Protein AF-A0A814CVU2-F1 (afdb_monomer_lite)

InterPro domains:
  IPR055284 Galaxin-like [PTHR34490] (172-413)
  IPR056601 Galaxin-like repeats domain [PF24748] (24-138)
  IPR056601 Galaxin-like repeats domain [PF24748] (227-349)

Radius of gyration: 58.5 Å; chains: 1; bounding box: 111×72×146 Å

Foldseek 3Di:
DPPVVVVVVVVVVQVQLQCCVVPPADQVAWDAASSEIGPRHDAPDHQHRDGHHQCQWDHANNDIGGHHFDYLHRDTHHLCFWDAANSAIEGHHPFDHLHGYGHDLCFWDAANSAIDGDHPFDDLHGDGHDLCFWDRANSAIDGHHPFDHLHRDTHDLCFWDAANSAIEGHHPFDALHGYGDHLCFWDRANSAIDGDHPFDHLHRDTHDLCQWDAANSATEGDHPFDDLHGYGDHQQQWDRANSDTDGHGQWDALHRDTDHLCAWDHANSDDTDGDHPFDALHRDTHRLCFWDHAPSHAIGGDNQWDDLHRDTDRLCQWDAANSAIGGGHAPDALHRYGDHLQAWDRANSAIGGGHPFDHLHGYTDRQQQWDRAQSETGRHGHQWDYLHNDTDHQQAWDHDPSDIGGGGPDDHD

Secondary structure (DSSP, 8-state):
-HHHHHHHHHHHHHHHTTHHHHHS--TTT-EEETTEEETT---SEEETTEEE-TTTEEEETTEEEES--EEETTEEE-TTTEEEETTEEEESSSPEEETTEEE-TTTEEEETTEEEESSSPEEETTEEE-TTTEEEETTEEEESSSPEEETTEEE-TTTEEEETTEEEESSSPEEETTEEE-TTTEEEETTEEEESSSPEEETTEEE-TTTEEEETTEEEESTTPEEETTEEE-TTTEEEETTEEEE-TT-EEETTEEE-TTTEEEETTTEEEESSSPEEETTEEE-TTTEEEETTTEEEE-TT-EEETTEEE-TTTEEEETTEEEES--SEEETTEEE-TTTEEEETTEEEESSSPEEETTEEE-TTT-EEETTEEE---TTPEEETTEEE-TTTEEEETTEEEESTTPPP-

pLDDT: mean 87.68, std 11.2, range [42.62, 97.56]

Organism: NCBI:txid104777

Sequence (413 aa):
MNKLILTFLSLFAIYFNNIECVLFYNSTSETCCYGYVNYDMKYDSCCDSIGFNSKESTCCSGHLYSGIFECCGKKAYDPKNSTCCLGEITNGANLQCCGQVGYDPKNRTCCLDQLTDGANLQCCANDGYNPKNKTCCFGKLIDGANLQCCGTDGYDSKVKTCCLGQLTNGANLECCGSKGFNPNNETCCFGKLTEGTKLKCCGFKGYDPKIYTCCLGELTHGPNLLCCGSKGYNSSTGVCCLNTIYPGAGLKCCGILAYDPKKETCCLDSKKNSGANLSCCGFLAYDPNINTCCNNISLFEGARLSCCGFDVYDPLKQTCCNGVINKGVFKQCCGNYGFNPNMQTCCQGFINDGKKLLCCAKRAYDPLKNTCCNSNVLVAGGGVSCCNNLGYKKETSTCCDGVLKIGKNLSCC

Structure (mmCIF, N/CA/C/O backbone):
data_AF-A0A814CVU2-F1
#
_entry.id   AF-A0A814CVU2-F1
#
loop_
_atom_site.group_PDB
_atom_site.id
_atom_site.type_symbol
_atom_site.label_atom_id
_atom_site.label_alt_id
_atom_site.label_comp_id
_atom_site.label_asym_id
_atom_site.label_entity_id
_atom_site.label_seq_id
_atom_site.pdbx_PDB_ins_code
_atom_site.Cartn_x
_atom_site.Cartn_y
_atom_site.Cartn_z
_atom_site.occupancy
_atom_site.B_iso_or_equiv
_atom_site.auth_seq_id
_atom_site.auth_comp_id
_atom_site.auth_asym_id
_atom_site.auth_atom_id
_atom_site.pdbx_PDB_model_num
ATOM 1 N N . MET A 1 1 ? -47.923 -53.866 10.592 1.00 43.97 1 MET A N 1
ATOM 2 C CA . MET A 1 1 ? -48.919 -54.505 11.481 1.00 43.97 1 MET A CA 1
ATOM 3 C C . MET A 1 1 ? -48.868 -54.041 12.947 1.00 43.97 1 MET A C 1
ATOM 5 O O . MET A 1 1 ? -49.915 -54.067 13.566 1.00 43.97 1 MET A O 1
ATOM 9 N N . ASN A 1 2 ? -47.758 -53.513 13.495 1.00 48.00 2 ASN A N 1
ATOM 10 C CA . ASN A 1 2 ? -47.698 -53.125 14.926 1.00 48.00 2 ASN A CA 1
ATOM 11 C C . ASN A 1 2 ? -48.169 -51.705 15.306 1.00 48.00 2 ASN A C 1
ATOM 13 O O . ASN A 1 2 ? -48.485 -51.478 16.468 1.00 48.00 2 ASN A O 1
ATOM 17 N N . LYS A 1 3 ? -48.249 -50.739 14.379 1.00 42.62 3 LYS A N 1
ATOM 18 C CA . LYS A 1 3 ? -48.676 -49.365 14.727 1.00 42.62 3 LYS A CA 1
ATOM 19 C C . LYS A 1 3 ? -50.193 -49.174 14.829 1.00 42.62 3 LYS A C 1
ATOM 21 O O . LYS A 1 3 ? -50.609 -48.258 15.516 1.00 42.62 3 LYS A O 1
ATOM 26 N N . LEU A 1 4 ? -50.998 -50.032 14.193 1.00 45.75 4 LEU A N 1
ATOM 27 C CA . LEU A 1 4 ? -52.464 -49.940 14.253 1.00 45.75 4 LEU A CA 1
ATOM 28 C C . LEU A 1 4 ? -53.040 -50.566 15.536 1.00 45.75 4 LEU A C 1
ATOM 30 O O . LEU A 1 4 ? -54.072 -50.127 16.021 1.00 45.75 4 LEU A O 1
ATOM 34 N N . ILE A 1 5 ? -52.362 -51.574 16.100 1.00 51.53 5 ILE A N 1
ATOM 35 C CA . ILE A 1 5 ? -52.818 -52.288 17.304 1.00 51.53 5 ILE A CA 1
ATOM 36 C C . ILE A 1 5 ? -52.535 -51.466 18.569 1.00 51.53 5 ILE A C 1
ATOM 38 O O . ILE A 1 5 ? -53.379 -51.407 19.458 1.00 51.53 5 ILE A O 1
ATOM 42 N N . LEU A 1 6 ? -51.397 -50.760 18.636 1.00 47.66 6 LEU A N 1
ATOM 43 C CA . LEU A 1 6 ? -51.103 -49.881 19.774 1.00 47.66 6 LEU A CA 1
ATOM 44 C C . LEU A 1 6 ? -51.990 -48.630 19.812 1.00 47.66 6 LEU A C 1
ATOM 46 O O . LEU A 1 6 ? -52.392 -48.231 20.900 1.00 47.66 6 LEU A O 1
ATOM 50 N N . THR A 1 7 ? -52.347 -48.041 18.664 1.00 50.41 7 THR A N 1
ATOM 51 C CA . THR A 1 7 ? -53.298 -46.916 18.641 1.00 50.41 7 THR A CA 1
ATOM 52 C C . THR A 1 7 ? -54.721 -47.356 18.977 1.00 50.41 7 THR A C 1
ATOM 54 O O . THR A 1 7 ? -55.428 -46.618 19.659 1.00 50.41 7 THR A O 1
ATOM 57 N N . PHE A 1 8 ? -55.133 -48.569 18.587 1.00 46.38 8 PHE A N 1
ATOM 58 C CA . PHE A 1 8 ? -56.422 -49.128 19.007 1.00 46.38 8 PHE A CA 1
ATOM 59 C C . PHE A 1 8 ? -56.467 -49.445 20.508 1.00 46.38 8 PHE A C 1
ATOM 61 O O . PHE A 1 8 ? -57.473 -49.147 21.140 1.00 46.38 8 PHE A O 1
ATOM 68 N N . LEU A 1 9 ? -55.389 -49.966 21.105 1.00 48.16 9 LEU A N 1
ATOM 69 C CA . LEU A 1 9 ? -55.327 -50.232 22.550 1.00 48.16 9 LEU A CA 1
ATOM 70 C C . LEU A 1 9 ? -55.258 -48.949 23.393 1.00 48.16 9 LEU A C 1
ATOM 72 O O . LEU A 1 9 ? -55.870 -48.894 24.457 1.00 48.16 9 LEU A O 1
ATOM 76 N N . SER A 1 10 ? -54.592 -47.891 22.915 1.00 49.38 10 SER A N 1
ATOM 77 C CA . SER A 1 10 ? -54.609 -46.590 23.600 1.00 49.38 10 SER A CA 1
ATOM 78 C C . SER A 1 10 ? -55.969 -45.893 23.488 1.00 49.38 10 SER A C 1
ATOM 80 O O . SER A 1 10 ? -56.424 -45.291 24.456 1.00 49.38 10 SER A O 1
ATOM 82 N N . LEU A 1 11 ? -56.650 -46.009 22.339 1.00 45.00 11 LEU A N 1
ATOM 83 C CA . LEU A 1 11 ? -58.023 -45.515 22.175 1.00 45.00 11 LEU A CA 1
ATOM 84 C C . LEU A 1 11 ? -59.014 -46.313 23.037 1.00 45.00 11 LEU A C 1
ATOM 86 O O . LEU A 1 11 ? -59.900 -45.709 23.633 1.00 45.00 11 LEU A O 1
ATOM 90 N N . PHE A 1 12 ? -58.826 -47.631 23.179 1.00 47.81 12 PHE A N 1
ATOM 91 C CA . PHE A 1 12 ? -59.617 -48.477 24.081 1.00 47.81 12 PHE A CA 1
ATOM 92 C C . PHE A 1 12 ? -59.408 -48.117 25.560 1.00 47.81 12 PHE A C 1
ATOM 94 O O . PHE A 1 12 ? -60.383 -48.041 26.297 1.00 47.81 12 PHE A O 1
ATOM 101 N N . ALA A 1 13 ? -58.181 -47.826 26.005 1.00 45.78 13 ALA A N 1
ATOM 102 C CA . ALA A 1 13 ? -57.927 -47.430 27.396 1.00 45.78 13 ALA A CA 1
ATOM 103 C C . ALA A 1 13 ? -58.521 -46.050 27.749 1.00 45.78 13 ALA A C 1
ATOM 105 O O . ALA A 1 13 ? -59.031 -45.860 28.852 1.00 45.78 13 ALA A O 1
ATOM 106 N N . ILE A 1 14 ? -58.528 -45.102 26.802 1.00 48.59 14 ILE A N 1
ATOM 107 C CA . ILE A 1 14 ? -59.195 -43.799 26.978 1.00 48.59 14 ILE A CA 1
ATOM 108 C C . ILE A 1 14 ? -60.727 -43.961 26.981 1.00 48.59 14 ILE A C 1
ATOM 110 O O . ILE A 1 14 ? -61.417 -43.239 27.703 1.00 48.59 14 ILE A O 1
ATOM 114 N N . TYR A 1 15 ? -61.259 -44.926 26.220 1.00 45.47 15 TYR A N 1
ATOM 115 C CA . TYR A 1 15 ? -62.690 -45.243 26.224 1.00 45.47 15 TYR A CA 1
ATOM 116 C C . TYR A 1 15 ? -63.130 -45.903 27.537 1.00 45.47 15 TYR A C 1
ATOM 118 O O . TYR A 1 15 ? -64.157 -45.512 28.078 1.00 45.47 15 TYR A O 1
ATOM 126 N N . PHE A 1 16 ? -62.348 -46.843 28.085 1.00 48.34 16 PHE A N 1
ATOM 127 C CA . PHE A 1 16 ? -62.713 -47.584 29.302 1.00 48.34 16 PHE A CA 1
ATOM 128 C C . PHE A 1 16 ? -62.646 -46.758 30.589 1.00 48.34 16 PHE A C 1
ATOM 130 O O . PHE A 1 16 ? -63.507 -46.938 31.446 1.00 48.34 16 PHE A O 1
ATOM 137 N N . ASN A 1 17 ? -61.726 -45.795 30.698 1.00 47.81 17 ASN A N 1
ATOM 138 C CA . ASN A 1 17 ? -61.716 -44.880 31.844 1.00 47.81 17 ASN A CA 1
ATOM 139 C C . ASN A 1 17 ? -62.928 -43.926 31.872 1.00 47.81 17 ASN A C 1
ATOM 141 O O . ASN A 1 17 ? -63.093 -43.231 32.857 1.00 47.81 17 ASN A O 1
ATOM 145 N N . ASN A 1 18 ? -63.780 -43.872 30.838 1.00 51.28 18 ASN A N 1
ATOM 146 C CA . ASN A 1 18 ? -64.987 -43.027 30.808 1.00 51.28 18 ASN A CA 1
ATOM 147 C C . ASN A 1 18 ? -66.309 -43.809 30.926 1.00 51.28 18 ASN A C 1
ATOM 149 O O . ASN A 1 18 ? -67.376 -43.199 30.896 1.00 51.28 18 ASN A O 1
ATOM 153 N N . ILE A 1 19 ? -66.280 -45.143 31.028 1.00 57.56 19 ILE A N 1
ATOM 154 C CA . ILE A 1 19 ? -67.499 -45.958 30.894 1.00 57.56 19 ILE A CA 1
ATOM 155 C C . ILE A 1 19 ? -68.472 -45.774 32.064 1.00 57.56 19 ILE A C 1
ATOM 157 O O . ILE A 1 19 ? -69.677 -45.723 31.818 1.00 57.56 19 ILE A O 1
ATOM 161 N N . GLU A 1 20 ? -67.996 -45.628 33.305 1.00 60.91 20 GLU A N 1
ATOM 162 C CA . GLU A 1 20 ? -68.895 -45.466 34.463 1.00 60.91 20 GLU A CA 1
ATOM 163 C C . GLU A 1 20 ? -69.766 -44.213 34.326 1.00 60.91 20 GLU A C 1
ATOM 165 O O . GLU A 1 20 ? -70.984 -44.271 34.486 1.00 60.91 20 GLU A O 1
ATOM 170 N N . CYS A 1 21 ? -69.168 -43.105 33.892 1.00 63.53 21 CYS A N 1
ATOM 171 C CA . CYS A 1 21 ? -69.881 -41.853 33.675 1.00 63.53 21 CYS A CA 1
ATOM 172 C C . CYS A 1 21 ? -70.818 -41.839 32.460 1.00 63.53 21 CYS A C 1
ATOM 174 O O . CYS A 1 21 ? -71.712 -40.997 32.390 1.00 63.53 21 CYS A O 1
ATOM 176 N N . VAL A 1 22 ? -70.596 -42.721 31.481 1.00 63.41 22 VAL A N 1
ATOM 177 C CA . VAL A 1 22 ? -71.389 -42.786 30.241 1.00 63.41 22 VAL A CA 1
ATOM 178 C C . VAL A 1 22 ? -72.543 -43.784 30.359 1.00 63.41 22 VAL A C 1
ATOM 180 O O . VAL A 1 22 ? -73.573 -43.586 29.715 1.00 63.41 22 VAL A O 1
ATOM 183 N N . LEU A 1 23 ? -72.402 -44.843 31.165 1.00 61.47 23 LEU A N 1
ATOM 184 C CA . LEU A 1 23 ? -73.393 -45.922 31.241 1.00 61.47 23 LEU A CA 1
ATOM 185 C C . LEU A 1 23 ? -74.267 -45.908 32.506 1.00 61.47 23 LEU A C 1
ATOM 187 O O . LEU A 1 23 ? -75.389 -46.406 32.433 1.00 61.47 23 LEU A O 1
ATOM 191 N N . PHE A 1 24 ? -73.810 -45.351 33.635 1.00 64.88 24 PHE A N 1
ATOM 192 C CA . PHE A 1 24 ? -74.499 -45.497 34.930 1.00 64.88 24 PHE A CA 1
ATOM 193 C C . PHE A 1 24 ? -74.381 -44.250 35.817 1.00 64.88 24 PHE A C 1
ATOM 195 O O . PHE A 1 24 ? -73.900 -44.323 36.942 1.00 64.88 24 PHE A O 1
ATOM 202 N N . TYR A 1 25 ? -74.814 -43.096 35.311 1.00 66.31 25 TYR A N 1
ATOM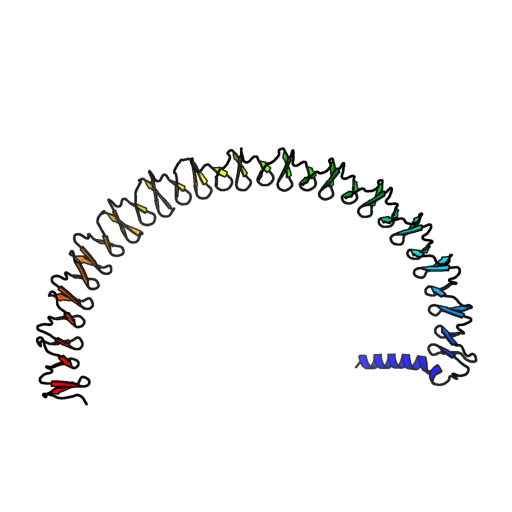 203 C CA . TYR A 1 25 ? -74.699 -41.834 36.037 1.00 66.31 25 TYR A CA 1
ATOM 204 C C . TYR A 1 25 ? -75.924 -40.939 35.832 1.00 66.31 25 TYR A C 1
ATOM 206 O O . TYR A 1 25 ? -76.345 -40.677 34.699 1.00 66.31 25 TYR A O 1
ATOM 214 N N . ASN A 1 26 ? -76.494 -40.440 36.927 1.00 73.00 26 ASN A N 1
ATOM 215 C CA . ASN A 1 26 ? -77.612 -39.509 36.902 1.00 73.00 26 ASN A CA 1
ATOM 216 C C . ASN A 1 26 ? -77.120 -38.056 36.994 1.00 73.00 26 ASN A C 1
ATOM 218 O O . ASN A 1 26 ? -76.908 -37.507 38.075 1.00 73.00 26 ASN A O 1
ATOM 222 N N . SER A 1 27 ? -77.053 -37.377 35.846 1.00 71.44 27 SER A N 1
ATOM 223 C CA . SER A 1 27 ? -76.599 -35.980 35.736 1.00 71.44 27 SER A CA 1
ATOM 224 C C . SER A 1 27 ? -77.440 -34.949 36.498 1.00 71.44 27 SER A C 1
ATOM 226 O O . SER A 1 27 ? -77.037 -33.787 36.645 1.00 71.44 27 SER A O 1
ATOM 228 N N . THR A 1 28 ? -78.620 -35.340 36.986 1.00 74.56 28 THR A N 1
ATOM 229 C CA . THR A 1 28 ? -79.460 -34.466 37.806 1.00 74.56 28 THR A CA 1
ATOM 230 C C . THR A 1 28 ? -79.086 -34.481 39.285 1.00 74.56 28 THR A C 1
ATOM 232 O O . THR A 1 28 ? -79.320 -33.456 39.923 1.00 74.56 28 THR A O 1
ATOM 235 N N . SER A 1 29 ? -78.455 -35.545 39.797 1.00 76.19 29 SER A N 1
ATOM 236 C CA . SER A 1 29 ? -78.193 -35.751 41.234 1.00 76.19 29 SER A CA 1
ATOM 237 C C . SER A 1 29 ? -76.746 -36.099 41.600 1.00 76.19 29 SER A C 1
ATOM 239 O O . SER A 1 29 ? -76.387 -35.977 42.765 1.00 76.19 29 SER A O 1
ATOM 241 N N . GLU A 1 30 ? -75.919 -36.505 40.643 1.00 83.81 30 GLU A N 1
ATOM 242 C CA . GLU A 1 30 ? -74.541 -36.964 40.870 1.00 83.81 30 GLU A CA 1
ATOM 243 C C . GLU A 1 30 ? -73.546 -36.035 40.143 1.00 83.81 30 GLU A C 1
ATOM 245 O O . GLU A 1 30 ? -73.953 -35.128 39.409 1.00 83.81 30 GLU A O 1
ATOM 250 N N . THR A 1 31 ? -72.228 -36.239 40.294 1.00 85.38 31 THR A N 1
ATOM 251 C CA . THR A 1 31 ? -71.212 -35.610 39.408 1.00 85.38 31 THR A CA 1
ATOM 252 C C . THR A 1 31 ? -70.158 -36.589 38.889 1.00 85.38 31 THR A C 1
ATOM 254 O O . THR A 1 31 ? -69.568 -37.334 39.662 1.00 85.38 31 THR A O 1
ATOM 257 N N . CYS A 1 32 ? -69.890 -36.583 37.580 1.00 85.62 32 CYS A N 1
ATOM 258 C CA . CYS A 1 32 ? -68.794 -37.354 36.988 1.00 85.62 32 CYS A CA 1
ATOM 259 C C . CYS A 1 32 ? -67.517 -36.514 36.882 1.00 85.62 32 CYS A C 1
ATOM 261 O O . CYS A 1 32 ? -67.524 -35.465 36.234 1.00 85.62 32 CYS A O 1
ATOM 263 N N . CYS A 1 33 ? -66.410 -37.027 37.420 1.00 85.81 33 CYS A N 1
ATOM 264 C CA . CYS A 1 33 ? -65.108 -36.375 37.381 1.00 85.81 33 CYS A CA 1
ATOM 265 C C . CYS A 1 33 ? -64.029 -37.342 36.879 1.00 85.81 33 CYS A C 1
ATOM 267 O O . CYS A 1 33 ? -63.759 -38.361 37.509 1.00 85.81 33 CYS A O 1
ATOM 269 N N . TYR A 1 34 ? -63.426 -37.039 35.722 1.00 83.06 34 TYR A N 1
ATOM 270 C CA . TYR A 1 34 ? -62.336 -37.822 35.111 1.00 83.06 34 TYR A CA 1
ATOM 271 C C . TYR A 1 34 ? -62.579 -39.345 35.077 1.00 83.06 34 TYR A C 1
ATOM 273 O O . TYR A 1 34 ? -61.654 -40.130 35.279 1.00 83.06 34 TYR A O 1
ATOM 281 N N . GLY A 1 35 ? -63.823 -39.761 34.816 1.00 81.00 35 GLY A N 1
ATOM 282 C CA . GLY A 1 35 ? -64.185 -41.175 34.717 1.00 81.00 35 GLY A CA 1
ATOM 283 C C . GLY A 1 35 ? -64.782 -41.809 35.967 1.00 81.00 35 GLY A C 1
ATOM 284 O O . GLY A 1 35 ? -65.266 -42.932 35.881 1.00 81.00 35 GLY A O 1
ATOM 285 N N . TYR A 1 36 ? -64.789 -41.091 37.092 1.00 81.62 36 TYR A N 1
ATOM 286 C CA . TYR A 1 36 ? -65.308 -41.565 38.373 1.00 81.62 36 TYR A CA 1
ATOM 287 C C . TYR A 1 36 ? -66.637 -40.882 38.709 1.00 81.62 36 TYR A C 1
ATOM 289 O O . TYR A 1 36 ? -66.755 -39.652 38.647 1.00 81.62 36 TYR A O 1
ATOM 297 N N . VAL A 1 37 ? -67.640 -41.680 39.080 1.00 82.31 37 VAL A N 1
ATOM 298 C CA . VAL A 1 37 ? -68.956 -41.185 39.510 1.00 82.31 37 VAL A CA 1
ATOM 299 C C . VAL A 1 37 ? -68.921 -40.828 41.000 1.00 82.31 37 VAL A C 1
ATOM 301 O O . VAL A 1 37 ? -68.602 -41.664 41.842 1.00 82.31 37 VAL A O 1
ATOM 304 N N . ASN A 1 38 ? -69.258 -39.580 41.337 1.00 83.44 38 ASN A N 1
ATOM 305 C CA . ASN A 1 38 ? -69.465 -39.130 42.714 1.00 83.44 38 ASN A CA 1
ATOM 306 C C . ASN A 1 38 ? -70.948 -39.319 43.069 1.00 83.44 38 ASN A C 1
ATOM 308 O O . ASN A 1 38 ? -71.792 -38.506 42.680 1.00 83.44 38 ASN A O 1
ATOM 312 N N . TYR A 1 39 ? -71.245 -40.427 43.754 1.00 75.75 39 TYR A N 1
ATOM 313 C CA . TYR A 1 39 ? -72.597 -40.834 44.143 1.00 75.75 39 TYR A CA 1
ATOM 314 C C . TYR A 1 39 ? -73.186 -39.920 45.233 1.00 75.75 39 TYR A C 1
ATOM 316 O O . TYR A 1 39 ? -72.465 -39.416 46.094 1.00 75.75 39 TYR A O 1
ATOM 324 N N . ASP A 1 40 ? -74.505 -39.718 45.185 1.00 67.75 40 ASP A N 1
ATOM 325 C CA . ASP A 1 40 ? -75.336 -39.046 46.202 1.00 67.75 40 ASP A CA 1
ATOM 326 C C . ASP A 1 40 ? -75.091 -37.545 46.473 1.00 67.75 40 ASP A C 1
ATOM 328 O O . ASP A 1 40 ? -75.763 -36.963 47.328 1.00 67.75 40 ASP A O 1
ATOM 332 N N . MET A 1 41 ? -74.209 -36.870 45.725 1.00 72.06 41 MET A N 1
ATOM 333 C CA . MET A 1 41 ? -74.044 -35.409 45.773 1.00 72.06 41 MET A CA 1
ATOM 334 C C . MET A 1 41 ? -73.758 -34.817 44.386 1.00 72.06 41 MET A C 1
ATOM 336 O O . MET A 1 41 ? -72.870 -35.270 43.663 1.00 72.06 41 MET A O 1
ATOM 340 N N . LYS A 1 42 ? -74.490 -33.752 44.030 1.00 82.38 42 LYS A N 1
ATOM 341 C CA . LYS A 1 42 ? -74.244 -32.965 42.818 1.00 82.38 42 LYS A CA 1
ATOM 342 C C . LYS A 1 42 ? -73.305 -31.805 43.121 1.00 82.38 42 LYS A C 1
ATOM 344 O O . LYS A 1 42 ? -73.674 -30.845 43.796 1.00 82.38 42 LYS A O 1
ATOM 349 N N . TYR A 1 43 ? -72.118 -31.888 42.558 1.00 86.31 43 TYR A N 1
ATOM 350 C CA . TYR A 1 43 ? -71.076 -30.885 42.594 1.00 86.31 43 TYR A CA 1
ATOM 351 C C . TYR A 1 43 ? -71.064 -30.070 41.297 1.00 86.31 43 TYR A C 1
ATOM 353 O O . TYR A 1 43 ? -71.547 -30.512 40.255 1.00 86.31 43 TYR A O 1
ATOM 361 N N . ASP A 1 44 ? -70.542 -28.848 41.357 1.00 89.06 44 ASP A N 1
ATOM 362 C CA . ASP A 1 44 ? -70.460 -27.972 40.182 1.00 89.06 44 ASP A CA 1
ATOM 363 C C . ASP A 1 44 ? -69.100 -28.058 39.465 1.00 89.06 44 ASP A C 1
ATOM 365 O O . ASP A 1 44 ? -68.983 -27.592 38.332 1.00 89.06 44 ASP A O 1
ATOM 369 N N . SER A 1 45 ? -68.092 -28.663 40.107 1.00 90.00 45 SER A N 1
ATOM 370 C CA . SER A 1 45 ? -66.700 -28.705 39.654 1.00 90.00 45 SER A CA 1
ATOM 371 C C . SER A 1 45 ? -66.011 -30.024 40.022 1.00 90.00 45 SER A C 1
ATOM 373 O O . SER A 1 45 ? -66.455 -30.758 40.904 1.00 90.00 45 SER A O 1
ATOM 375 N N . CYS A 1 46 ? -64.892 -30.314 39.352 1.00 89.56 46 CYS A N 1
ATOM 376 C CA . CYS A 1 46 ? -64.108 -31.538 39.533 1.00 89.56 46 CYS A CA 1
ATOM 377 C C . CYS A 1 46 ? -62.640 -31.237 39.842 1.00 89.56 46 CYS A C 1
ATOM 379 O O . CYS A 1 46 ? -62.023 -30.390 39.192 1.00 89.56 46 CYS A O 1
ATOM 381 N N . CYS A 1 47 ? -62.080 -31.958 40.811 1.00 90.75 47 CYS A N 1
ATOM 382 C CA . CYS A 1 47 ? -60.667 -31.974 41.159 1.00 90.75 47 CYS A CA 1
ATOM 383 C C . CYS A 1 47 ? -60.121 -33.382 40.936 1.00 90.75 47 CYS A C 1
ATOM 385 O O . CYS A 1 47 ? -60.304 -34.260 41.779 1.00 90.75 47 CYS A O 1
ATOM 387 N N . ASP A 1 48 ? -59.516 -33.615 39.771 1.00 90.19 48 ASP A N 1
ATOM 388 C CA . ASP A 1 48 ? -59.244 -34.964 39.264 1.00 90.19 48 ASP A CA 1
ATOM 389 C C . ASP A 1 48 ? -60.493 -35.855 39.411 1.00 90.19 48 ASP A C 1
ATOM 391 O O . ASP A 1 48 ? -61.546 -35.503 38.892 1.00 90.19 48 ASP A O 1
ATOM 395 N N . SER A 1 49 ? -60.436 -36.975 40.132 1.00 87.94 49 SER A N 1
ATOM 396 C CA . SER A 1 49 ? -61.574 -37.892 40.295 1.00 87.94 49 SER A CA 1
ATOM 397 C C . SER A 1 49 ? -62.641 -37.437 41.306 1.00 87.94 49 SER A C 1
ATOM 399 O O . SER A 1 49 ? -63.659 -38.112 41.459 1.00 87.94 49 SER A O 1
ATOM 401 N N . ILE A 1 50 ? -62.433 -36.325 42.019 1.00 87.75 50 ILE A N 1
ATOM 402 C CA . ILE A 1 50 ? -63.274 -35.899 43.150 1.00 87.75 50 ILE A CA 1
ATOM 403 C C . ILE A 1 50 ? -64.168 -34.723 42.739 1.00 87.75 50 ILE A C 1
ATOM 405 O O . ILE A 1 50 ? -63.670 -33.686 42.298 1.00 87.75 50 ILE A O 1
ATOM 409 N N . GLY A 1 51 ? -65.484 -34.854 42.914 1.00 87.62 51 GLY A N 1
ATOM 410 C CA . GLY A 1 51 ? -66.430 -33.749 42.737 1.00 87.62 51 GLY A CA 1
ATOM 411 C C . GLY A 1 51 ? -66.419 -32.795 43.935 1.00 87.62 51 GLY A C 1
ATOM 412 O O . GLY A 1 51 ? -66.312 -33.234 45.078 1.00 87.62 51 GLY A O 1
ATOM 413 N N . PHE A 1 52 ? -66.513 -31.486 43.690 1.00 90.00 52 PHE A N 1
ATOM 414 C CA . PHE A 1 52 ? -66.588 -30.472 44.747 1.00 90.00 52 PHE A CA 1
ATOM 415 C C . PHE A 1 52 ? -67.422 -29.242 44.346 1.00 90.00 52 PHE A C 1
ATOM 417 O O . PHE A 1 52 ? -67.650 -28.972 43.168 1.00 90.00 52 PHE A O 1
ATOM 424 N N . ASN A 1 53 ? -67.876 -28.475 45.340 1.00 88.50 53 ASN A N 1
ATOM 425 C CA . ASN A 1 53 ? -68.583 -27.209 45.137 1.00 88.50 53 ASN A CA 1
ATOM 426 C C . ASN A 1 53 ? -67.588 -26.035 45.088 1.00 88.50 53 ASN A C 1
ATOM 428 O O . ASN A 1 53 ? -66.924 -25.731 46.083 1.00 88.50 53 ASN A O 1
ATOM 432 N N . SER A 1 54 ? -67.513 -25.351 43.948 1.00 88.44 54 SER A N 1
ATOM 433 C CA . SER A 1 54 ? -66.606 -24.228 43.669 1.00 88.44 54 SER A CA 1
ATOM 434 C C . SER A 1 54 ? -66.788 -23.022 44.587 1.00 88.44 54 SER A C 1
ATOM 436 O O . SER A 1 54 ? -65.880 -22.203 44.725 1.00 88.44 54 SER A O 1
ATOM 438 N N . LYS A 1 55 ? -67.948 -22.906 45.244 1.00 89.81 55 LYS A N 1
ATOM 439 C CA . LYS A 1 55 ? -68.218 -21.845 46.225 1.00 89.81 55 LYS A CA 1
ATOM 440 C C . LYS A 1 55 ? -67.678 -22.159 47.617 1.00 89.81 55 LYS A C 1
ATOM 442 O O . LYS A 1 55 ? -67.696 -21.287 48.480 1.00 89.81 55 LYS A O 1
ATOM 447 N N . GLU A 1 56 ? -67.234 -23.386 47.857 1.00 89.19 56 GLU A N 1
ATOM 448 C CA . GLU A 1 56 ? -66.831 -23.854 49.186 1.00 89.19 56 GLU A CA 1
ATOM 449 C C . GLU A 1 56 ? -65.421 -24.435 49.204 1.00 89.19 56 GLU A C 1
ATOM 451 O O . GLU A 1 56 ? -64.828 -24.558 50.271 1.00 89.19 56 GLU A O 1
ATOM 456 N N . SER A 1 57 ? -64.873 -24.827 48.056 1.00 92.44 57 SER A N 1
ATOM 457 C CA . SER A 1 57 ? -63.572 -25.489 47.954 1.00 92.44 57 SER A CA 1
ATOM 458 C C . SER A 1 57 ? -62.831 -25.083 46.683 1.00 92.44 57 SER A C 1
ATOM 460 O O . SER A 1 57 ? -63.430 -24.606 45.723 1.00 92.44 57 SER A O 1
ATOM 462 N N . THR A 1 58 ? -61.516 -25.289 46.680 1.00 94.75 58 THR A N 1
ATOM 463 C CA . THR A 1 58 ? -60.615 -24.952 45.571 1.00 94.75 58 THR A CA 1
ATOM 464 C C . THR A 1 58 ? -59.769 -26.165 45.207 1.00 94.75 58 THR A C 1
ATOM 466 O O . THR A 1 58 ? -59.228 -26.829 46.088 1.00 94.75 58 THR A O 1
ATOM 469 N N . CYS A 1 59 ? -59.612 -26.439 43.912 1.00 92.88 59 CYS A N 1
ATOM 470 C CA . CYS A 1 59 ? -58.720 -27.483 43.416 1.00 92.88 59 CYS A CA 1
ATOM 471 C C . CYS A 1 59 ? -57.442 -26.891 42.817 1.00 92.88 59 CYS A C 1
ATOM 473 O O . CYS A 1 59 ? -57.515 -26.135 41.848 1.00 92.88 59 CYS A O 1
ATOM 475 N N . CYS A 1 60 ? -56.276 -27.293 43.326 1.00 94.00 60 CYS A N 1
ATOM 476 C CA . CYS A 1 60 ? -54.977 -26.874 42.801 1.00 94.00 60 CYS A CA 1
ATOM 477 C C . CYS A 1 60 ? -54.173 -28.080 42.321 1.00 94.00 60 CYS A C 1
ATOM 479 O O . CYS A 1 60 ? -53.641 -28.843 43.125 1.00 94.00 60 CYS A O 1
ATOM 481 N N . SER A 1 61 ? -54.065 -28.251 40.999 1.00 90.94 61 SER A N 1
ATOM 482 C CA . SER A 1 61 ? -53.297 -29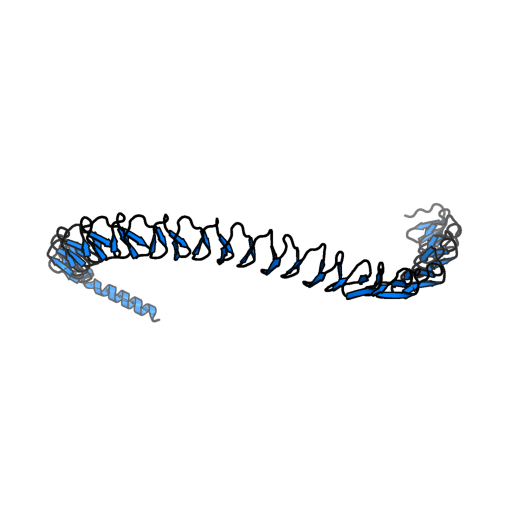.341 40.372 1.00 90.94 61 SER A CA 1
ATOM 483 C C . SER A 1 61 ? -53.580 -30.717 41.011 1.00 90.94 61 SER A C 1
ATOM 485 O O . SER A 1 61 ? -52.659 -31.406 41.467 1.00 90.94 61 SER A O 1
ATOM 487 N N . GLY A 1 62 ? -54.868 -31.064 41.120 1.00 89.12 62 GLY A N 1
ATOM 488 C CA . GLY A 1 62 ? -55.347 -32.344 41.656 1.00 89.12 62 GLY A CA 1
ATOM 489 C C . GLY A 1 62 ? -55.493 -32.427 43.179 1.00 89.12 62 GLY A C 1
ATOM 490 O O . GLY A 1 62 ? -55.891 -33.463 43.700 1.00 89.12 62 GLY A O 1
ATOM 491 N N . HIS A 1 63 ? -55.171 -31.359 43.918 1.00 91.19 63 HIS A N 1
ATOM 492 C CA . HIS A 1 63 ? -55.316 -31.319 45.377 1.00 91.19 63 HIS A CA 1
ATOM 493 C C . HIS A 1 63 ? -56.505 -30.441 45.767 1.00 91.19 63 HIS A C 1
ATOM 495 O O . HIS A 1 63 ? -56.547 -29.259 45.418 1.00 91.19 63 HIS A O 1
ATOM 501 N N . LEU A 1 64 ? -57.466 -31.025 46.486 1.00 92.12 64 LEU A N 1
ATOM 502 C CA . LEU A 1 64 ? -58.675 -30.345 46.944 1.00 92.12 64 LEU A CA 1
ATOM 503 C C . LEU A 1 64 ? -58.446 -29.675 48.308 1.00 92.12 64 LEU A C 1
ATOM 505 O O . LEU A 1 64 ? -57.982 -30.316 49.252 1.00 92.12 64 LEU A O 1
ATOM 509 N N . TYR A 1 65 ? -58.815 -28.401 48.417 1.00 93.69 65 TYR A N 1
ATOM 510 C CA . TYR A 1 65 ? -58.712 -27.591 49.631 1.00 93.69 65 TYR A CA 1
ATOM 511 C C . TYR A 1 65 ? -60.085 -27.052 50.039 1.00 93.69 65 TYR A C 1
ATOM 513 O O . TYR A 1 65 ? -60.814 -26.521 49.204 1.00 93.69 65 TYR A O 1
ATOM 521 N N . SER A 1 66 ? -60.414 -27.142 51.331 1.00 90.94 66 SER A N 1
ATOM 522 C CA . SER A 1 66 ? -61.646 -26.582 51.901 1.00 90.94 66 SER A CA 1
ATOM 523 C C . SER A 1 66 ? -61.513 -25.064 52.069 1.00 90.94 66 SER A C 1
ATOM 525 O O . SER A 1 66 ? -60.738 -24.611 52.910 1.00 90.94 66 SER A O 1
ATOM 527 N N . GLY A 1 67 ? -62.277 -24.290 51.299 1.00 90.75 67 GLY A N 1
ATOM 528 C CA . GLY A 1 67 ? -62.245 -22.824 51.220 1.00 90.75 67 GLY A CA 1
ATOM 529 C C . GLY A 1 67 ? -62.037 -22.293 49.792 1.00 90.75 67 GLY A C 1
ATOM 530 O O . GLY A 1 67 ? -61.616 -23.024 48.893 1.00 90.75 67 GLY A O 1
ATOM 531 N N . ILE A 1 68 ? -62.321 -21.001 49.581 1.00 90.38 68 ILE A N 1
ATOM 532 C CA . ILE A 1 68 ? -62.055 -20.303 48.310 1.00 90.38 68 ILE A CA 1
ATOM 533 C C . ILE A 1 68 ? -60.664 -19.663 48.372 1.00 90.38 68 ILE A C 1
ATOM 535 O O . ILE A 1 68 ? -60.445 -18.720 49.133 1.00 90.38 68 ILE A O 1
ATOM 539 N N . PHE A 1 69 ? -59.747 -20.165 47.552 1.00 94.06 69 PHE A N 1
ATOM 540 C CA . PHE A 1 69 ? -58.342 -19.771 47.498 1.00 94.06 69 PHE A CA 1
ATOM 541 C C . PHE A 1 69 ? -57.876 -19.614 46.044 1.00 94.06 69 PHE A C 1
ATOM 543 O O . PHE A 1 69 ? -58.560 -20.021 45.107 1.00 94.06 69 PHE A O 1
ATOM 550 N N . GLU A 1 70 ? -56.685 -19.056 45.851 1.00 94.06 70 GLU A N 1
ATOM 551 C CA . GLU A 1 70 ? -55.958 -19.113 44.582 1.00 94.06 70 GLU A CA 1
ATOM 552 C C . GLU A 1 70 ? -54.908 -20.230 44.601 1.00 94.06 70 GLU A C 1
ATOM 554 O O . GLU A 1 70 ? -54.476 -20.688 45.661 1.00 94.06 70 GLU A O 1
ATOM 559 N N . CYS A 1 71 ? -54.473 -20.676 43.422 1.00 94.06 71 CYS A N 1
ATOM 560 C CA . CYS A 1 71 ? -53.520 -21.775 43.294 1.00 94.06 71 CYS A CA 1
ATOM 561 C C . CYS A 1 71 ? -52.104 -21.296 42.974 1.00 94.06 71 CYS A C 1
ATOM 563 O O . CYS A 1 71 ? -51.876 -20.564 42.014 1.00 94.06 71 CYS A O 1
ATOM 565 N N . CYS A 1 72 ? -51.139 -21.809 43.735 1.00 94.50 72 CYS A N 1
ATOM 566 C CA . CYS A 1 72 ? -49.708 -21.680 43.498 1.00 94.50 72 CYS A CA 1
ATOM 567 C C . CYS A 1 72 ? -49.119 -23.073 43.237 1.00 94.50 72 CYS A C 1
ATOM 569 O O . CYS A 1 72 ? -48.720 -23.799 44.153 1.00 94.50 72 CYS A O 1
ATOM 571 N N . GLY A 1 73 ? -49.155 -23.509 41.976 1.00 90.94 73 GLY A N 1
ATOM 572 C CA . GLY A 1 73 ? -48.844 -24.894 41.615 1.00 90.94 73 GLY A CA 1
ATOM 573 C C . GLY A 1 73 ? -49.850 -25.878 42.229 1.00 90.94 73 GLY A C 1
ATOM 574 O O . GLY A 1 73 ? -51.026 -25.875 41.866 1.00 90.94 73 GLY A O 1
ATOM 575 N N . LYS A 1 74 ? -49.386 -26.737 43.147 1.00 91.81 74 LYS A N 1
ATOM 576 C CA . LYS A 1 74 ? -50.235 -27.699 43.881 1.00 91.81 74 LYS A CA 1
ATOM 577 C C . LYS A 1 74 ? -50.818 -27.141 45.182 1.00 91.81 74 LYS A C 1
ATOM 579 O O . LYS A 1 74 ? -51.690 -27.774 45.756 1.00 91.81 74 LYS A O 1
ATOM 584 N N . LYS A 1 75 ? -50.319 -26.001 45.668 1.00 93.56 75 LYS A N 1
ATOM 585 C CA . LYS A 1 75 ? -50.710 -25.413 46.958 1.00 93.56 75 LYS A CA 1
ATOM 586 C C . LYS A 1 75 ? -51.829 -24.385 46.746 1.00 93.56 75 LYS A C 1
ATOM 588 O O . LYS A 1 75 ? -51.775 -23.632 45.776 1.00 93.56 75 LYS A O 1
ATOM 593 N N . ALA A 1 76 ? -52.790 -24.316 47.662 1.00 94.00 76 ALA A N 1
ATOM 594 C CA . ALA A 1 76 ? -53.773 -23.231 47.730 1.00 94.00 76 ALA A CA 1
ATOM 595 C C . ALA A 1 76 ? -53.291 -22.103 48.663 1.00 94.00 76 ALA A C 1
ATOM 597 O O . ALA A 1 76 ? -52.637 -22.383 49.671 1.00 94.00 76 ALA A O 1
ATOM 598 N N . TYR A 1 77 ? -53.604 -20.843 48.345 1.00 93.69 77 TYR A N 1
ATOM 599 C CA . TYR A 1 77 ? -53.273 -19.670 49.167 1.00 93.69 77 TYR A CA 1
ATOM 600 C C . TYR A 1 77 ? -54.360 -18.586 49.122 1.00 93.69 77 TYR A C 1
ATOM 602 O O . TYR A 1 77 ? -55.113 -18.484 48.158 1.00 93.69 77 TYR A O 1
ATOM 610 N N . ASP A 1 78 ? -54.435 -17.753 50.164 1.00 93.31 78 ASP A N 1
ATOM 611 C CA . ASP A 1 78 ? -55.317 -16.580 50.192 1.00 93.31 78 ASP A CA 1
ATOM 612 C C . ASP A 1 78 ? -54.588 -15.349 49.611 1.00 93.31 78 ASP A C 1
ATOM 614 O O . ASP A 1 78 ? -53.645 -14.852 50.244 1.00 93.31 78 ASP A O 1
ATOM 618 N N . PRO A 1 79 ? -55.014 -14.812 48.451 1.00 91.00 79 PRO A N 1
ATOM 619 C CA . PRO A 1 79 ? -54.373 -13.656 47.821 1.00 91.00 79 PRO A CA 1
ATOM 620 C C . PRO A 1 79 ? -54.473 -12.369 48.651 1.00 91.00 79 PRO A C 1
ATOM 622 O O . PRO A 1 79 ? -53.722 -11.423 48.414 1.00 91.00 79 PRO A O 1
ATOM 625 N N . LYS A 1 80 ? -55.366 -12.308 49.653 1.00 91.81 80 LYS A N 1
ATOM 626 C CA . LYS A 1 80 ? -55.456 -11.160 50.572 1.00 91.81 80 LYS A CA 1
ATOM 627 C C . LYS A 1 80 ? -54.296 -11.086 51.554 1.00 91.81 80 LYS A C 1
ATOM 629 O O . LYS A 1 80 ? -54.039 -10.010 52.089 1.00 91.81 80 LYS A O 1
ATOM 634 N N . ASN A 1 81 ? -53.612 -12.205 51.787 1.00 93.06 81 ASN A N 1
ATOM 635 C CA . ASN A 1 81 ? -52.565 -12.315 52.800 1.00 93.06 81 ASN A CA 1
ATOM 636 C C . ASN A 1 81 ? -51.228 -12.807 52.240 1.00 93.06 81 ASN A C 1
ATOM 638 O O . ASN A 1 81 ? -50.207 -12.638 52.904 1.00 93.06 81 ASN A O 1
ATOM 642 N N . SER A 1 82 ? -51.210 -13.393 51.045 1.00 94.81 82 SER A N 1
ATOM 643 C CA . SER A 1 82 ? -50.027 -14.028 50.468 1.00 94.81 82 SER A CA 1
ATOM 644 C C . SER A 1 82 ? -49.938 -13.791 48.961 1.00 94.81 82 SER A C 1
ATOM 646 O O . SER A 1 82 ? -50.926 -13.464 48.311 1.00 94.81 82 SER A O 1
ATOM 648 N N . THR A 1 83 ? -48.746 -13.976 48.399 1.00 95.75 83 THR A N 1
ATOM 649 C CA . THR A 1 83 ? -48.463 -13.842 46.962 1.00 95.75 83 THR A CA 1
ATOM 650 C C . THR A 1 83 ? -47.741 -15.096 46.468 1.00 95.75 83 THR A C 1
ATOM 652 O O . THR A 1 83 ? -46.831 -15.583 47.140 1.00 95.75 83 THR A O 1
ATOM 655 N N . CYS A 1 84 ? -48.118 -15.619 45.298 1.00 95.19 84 CYS A N 1
ATOM 656 C CA . CYS A 1 84 ? -47.437 -16.747 44.657 1.00 95.19 84 CYS A CA 1
ATOM 657 C C . CYS A 1 84 ? -46.332 -16.281 43.693 1.00 95.19 84 CYS A C 1
ATOM 659 O O . CYS A 1 84 ? -46.606 -15.528 42.761 1.00 95.19 84 CYS A O 1
ATOM 661 N N . CYS A 1 85 ? -45.109 -16.791 43.861 1.00 94.94 85 CYS A N 1
ATOM 662 C CA . CYS A 1 85 ? -43.951 -16.511 43.012 1.00 94.94 85 CYS A CA 1
ATOM 663 C C . CYS A 1 85 ? -43.281 -17.814 42.563 1.00 94.94 85 CYS A C 1
ATOM 665 O O . CYS A 1 85 ? -42.749 -18.558 43.381 1.00 94.94 85 CYS A O 1
ATOM 667 N N . LEU A 1 86 ? -43.323 -18.112 41.259 1.00 92.38 86 LEU A N 1
ATOM 668 C CA . LEU A 1 86 ? -42.735 -19.322 40.653 1.00 92.38 86 LEU A CA 1
ATOM 669 C C . LEU A 1 86 ? -43.011 -20.628 41.437 1.00 92.38 86 LEU A C 1
ATOM 671 O O . LEU A 1 86 ? -42.135 -21.480 41.582 1.00 92.38 86 LEU A O 1
ATOM 675 N N . GLY A 1 87 ? -44.244 -20.789 41.932 1.00 91.62 87 GLY A N 1
ATOM 676 C CA . GLY A 1 87 ? -44.691 -21.984 42.659 1.00 91.62 87 GLY A CA 1
ATOM 677 C C . GLY A 1 87 ? -44.465 -21.959 44.175 1.00 91.62 87 GLY A C 1
ATOM 678 O O . GLY A 1 87 ? -44.919 -22.879 44.857 1.00 91.62 87 GLY A O 1
ATOM 679 N N . GLU A 1 88 ? -43.840 -20.910 44.712 1.00 94.69 88 GLU A N 1
ATOM 680 C CA . GLU A 1 88 ? -43.689 -20.699 46.152 1.00 94.69 88 GLU A CA 1
ATOM 681 C C . GLU A 1 88 ? -44.587 -19.572 46.669 1.00 94.69 88 GLU A C 1
ATOM 683 O O . GLU A 1 88 ? -44.771 -18.539 46.027 1.00 94.69 88 GLU A O 1
ATOM 688 N N . ILE A 1 89 ? -45.175 -19.784 47.847 1.00 94.50 89 ILE A N 1
ATOM 689 C CA . ILE A 1 89 ? -46.103 -18.838 48.476 1.00 94.50 89 ILE A CA 1
ATOM 690 C C . ILE A 1 89 ? -45.321 -17.992 49.482 1.00 94.50 89 ILE A C 1
ATOM 692 O O . ILE A 1 89 ? -44.730 -18.524 50.420 1.00 94.50 89 ILE A O 1
ATOM 696 N N . THR A 1 90 ? -45.348 -16.673 49.306 1.00 94.75 90 THR A N 1
ATOM 697 C CA . THR A 1 90 ? -44.742 -15.698 50.223 1.00 94.75 90 THR A CA 1
ATOM 698 C C . THR A 1 90 ? -45.821 -14.981 51.037 1.00 94.75 90 THR A C 1
ATOM 700 O O . THR A 1 90 ? -46.893 -14.673 50.520 1.00 94.75 90 THR A O 1
ATOM 703 N N . ASN A 1 91 ? -45.537 -14.686 52.308 1.00 92.38 91 ASN A N 1
ATOM 704 C CA . ASN A 1 91 ? -46.428 -13.906 53.171 1.00 92.38 91 ASN A CA 1
ATOM 705 C C . ASN A 1 91 ? -46.408 -12.418 52.792 1.00 92.38 91 ASN A C 1
ATOM 707 O O . ASN A 1 91 ? -45.342 -11.816 52.688 1.00 92.38 91 ASN A O 1
ATOM 711 N N . GLY A 1 92 ? -47.592 -11.830 52.649 1.00 90.44 92 GLY A N 1
ATOM 712 C CA . GLY A 1 92 ? -47.832 -10.476 52.158 1.00 90.44 92 GLY A CA 1
ATOM 713 C C . GLY A 1 92 ? -48.601 -10.493 50.835 1.00 90.44 92 GLY A C 1
ATOM 714 O O . GLY A 1 92 ? -48.244 -11.213 49.902 1.00 90.44 92 GLY A O 1
ATOM 715 N N . ALA A 1 93 ? -49.664 -9.696 50.754 1.00 90.69 93 ALA A N 1
ATOM 716 C CA . ALA A 1 93 ? -50.448 -9.520 49.535 1.00 90.69 93 ALA A CA 1
ATOM 717 C C . ALA A 1 93 ? -49.876 -8.426 48.634 1.00 90.69 93 ALA A C 1
ATOM 719 O O . ALA A 1 93 ? -49.279 -7.463 49.117 1.00 90.69 93 ALA A O 1
ATOM 720 N N . ASN A 1 94 ? -50.130 -8.546 47.328 1.00 88.69 94 ASN A N 1
ATOM 721 C CA . ASN A 1 94 ? -49.708 -7.589 46.299 1.00 88.69 94 ASN A CA 1
ATOM 722 C C . ASN A 1 94 ? -48.186 -7.359 46.246 1.00 88.69 94 ASN A C 1
ATOM 724 O O . ASN A 1 94 ? -47.732 -6.258 45.922 1.00 88.69 94 ASN A O 1
ATOM 728 N N . LEU A 1 95 ? -47.393 -8.381 46.577 1.00 94.31 95 LEU A N 1
ATOM 729 C CA . LEU A 1 95 ? -45.941 -8.318 46.439 1.00 94.31 95 LEU A CA 1
ATOM 730 C C . LEU A 1 95 ? -45.531 -8.528 44.975 1.00 94.31 95 LEU A C 1
ATOM 732 O O . LEU A 1 95 ? -46.230 -9.183 44.203 1.00 94.31 95 LEU A O 1
ATOM 736 N N . GLN A 1 96 ? -44.381 -7.986 44.584 1.00 94.31 96 GLN A N 1
ATOM 737 C CA . GLN A 1 96 ? -43.743 -8.332 43.314 1.00 94.31 96 GLN A CA 1
ATOM 738 C C . GLN A 1 96 ? -42.873 -9.575 43.487 1.00 94.31 96 GLN A C 1
ATOM 740 O O . GLN A 1 96 ? -42.376 -9.831 44.578 1.00 94.31 96 GLN A O 1
ATOM 745 N N . CYS A 1 97 ? -42.664 -10.345 42.423 1.00 94.56 97 CYS A N 1
ATOM 746 C CA . CYS A 1 97 ? -41.846 -11.554 42.485 1.00 94.56 97 CYS A CA 1
ATOM 747 C C . CYS A 1 97 ? -40.415 -11.301 42.011 1.00 94.56 97 CYS A C 1
ATOM 749 O O . CYS A 1 97 ? -40.197 -10.683 40.970 1.00 94.56 97 CYS A O 1
ATOM 751 N N . CYS A 1 98 ? -39.455 -11.827 42.767 1.00 94.44 98 CYS A N 1
ATOM 752 C CA . CYS A 1 98 ? -38.050 -11.947 42.402 1.00 94.44 98 CYS A CA 1
ATOM 753 C C . CYS A 1 98 ? -37.668 -13.423 42.520 1.00 94.44 98 CYS A C 1
ATOM 755 O O . CYS A 1 98 ? -37.572 -13.948 43.634 1.00 94.44 98 CYS A O 1
ATOM 757 N N . GLY A 1 99 ? -37.567 -14.130 41.396 1.00 92.56 99 GLY A N 1
ATOM 758 C CA . GLY A 1 99 ? -37.557 -15.589 41.404 1.00 92.56 99 GLY A CA 1
ATOM 759 C C . GLY A 1 99 ? -38.757 -16.167 42.173 1.00 92.56 99 GLY A C 1
ATOM 760 O O . GLY A 1 99 ? -39.916 -15.918 41.839 1.00 92.56 99 GLY A O 1
ATOM 761 N N . GLN A 1 100 ? -38.469 -16.937 43.222 1.00 93.19 100 GLN A N 1
ATOM 762 C CA . GLN A 1 100 ? -39.465 -17.599 44.076 1.00 93.19 100 GLN A CA 1
ATOM 763 C C . GLN A 1 100 ? -39.916 -16.762 45.285 1.00 93.19 100 GLN A C 1
ATOM 765 O O . GLN A 1 100 ? -40.715 -17.232 46.092 1.00 93.19 100 GLN A O 1
ATOM 770 N N . VAL A 1 101 ? -39.412 -15.534 45.443 1.00 93.44 101 VAL A N 1
ATOM 771 C CA . VAL A 1 101 ? -39.655 -14.718 46.640 1.00 93.44 101 VAL A CA 1
ATOM 772 C C . VAL A 1 101 ? -40.482 -13.482 46.300 1.00 93.44 101 VAL A C 1
ATOM 774 O O . VAL A 1 101 ? -40.136 -12.720 45.396 1.00 93.44 101 VAL A O 1
ATOM 777 N N . GLY A 1 102 ? -41.555 -13.257 47.060 1.00 94.50 102 GLY A N 1
ATOM 778 C CA . GLY A 1 102 ? -42.323 -12.013 47.032 1.00 94.50 102 GLY A CA 1
ATOM 779 C C . GLY A 1 102 ? -41.613 -10.881 47.785 1.00 94.50 102 GLY A C 1
ATOM 780 O O . GLY A 1 102 ? -41.112 -11.083 48.890 1.00 94.50 102 GLY A O 1
ATOM 781 N N . TYR A 1 103 ? -41.585 -9.673 47.224 1.00 93.69 103 TYR A N 1
ATOM 782 C CA . TYR A 1 103 ? -40.998 -8.485 47.845 1.00 93.69 103 TYR A CA 1
ATOM 783 C C . TYR A 1 103 ? -41.831 -7.217 47.610 1.00 93.69 103 TYR A C 1
ATOM 785 O O . TYR A 1 103 ? -42.583 -7.111 46.642 1.00 93.69 103 TYR A O 1
ATOM 793 N N . ASP A 1 104 ? -41.675 -6.232 48.501 1.00 93.12 104 ASP A N 1
ATOM 794 C CA . ASP A 1 104 ? -42.250 -4.893 48.333 1.00 93.12 104 ASP A CA 1
ATOM 795 C C . ASP A 1 104 ? -41.258 -3.983 47.577 1.00 93.12 104 ASP A C 1
ATOM 797 O O . ASP A 1 104 ? -40.180 -3.682 48.116 1.00 93.12 104 ASP A O 1
ATOM 801 N N . PRO A 1 105 ? -41.594 -3.501 46.363 1.00 91.12 105 PRO A N 1
ATOM 802 C CA . PRO A 1 105 ? -40.721 -2.630 45.575 1.00 91.12 105 PRO A CA 1
ATOM 803 C C . PRO A 1 105 ? -40.434 -1.270 46.225 1.00 91.12 105 PRO A C 1
ATOM 805 O O . PRO A 1 105 ? -39.505 -0.573 45.814 1.00 91.12 105 PRO A O 1
ATOM 808 N N . LYS A 1 106 ? -41.194 -0.877 47.257 1.00 91.81 106 LYS A N 1
ATOM 809 C CA . LYS A 1 106 ? -40.919 0.339 48.038 1.00 91.81 106 LYS A CA 1
ATOM 810 C C . LYS A 1 106 ? -39.712 0.214 48.957 1.00 91.81 106 LYS A C 1
ATOM 812 O O . LYS A 1 106 ? -39.232 1.238 49.431 1.00 91.81 106 LYS A O 1
ATOM 817 N N . ASN A 1 107 ? -39.250 -1.005 49.226 1.00 91.38 107 ASN A N 1
ATOM 818 C CA . ASN A 1 107 ? -38.169 -1.262 50.176 1.00 91.38 107 ASN A CA 1
ATOM 819 C C . ASN A 1 107 ? -37.014 -2.044 49.554 1.00 91.38 107 ASN A C 1
ATOM 821 O O . ASN A 1 107 ? -35.892 -1.945 50.045 1.00 91.38 107 ASN A O 1
ATOM 825 N N . ARG A 1 108 ? -37.274 -2.833 48.508 1.00 94.06 108 ARG A N 1
ATOM 826 C CA . ARG A 1 108 ? -36.288 -3.714 47.876 1.00 94.06 108 ARG A CA 1
ATOM 827 C C . ARG A 1 108 ? -36.350 -3.627 46.360 1.00 94.06 108 ARG A C 1
ATOM 829 O O . ARG A 1 108 ? -37.376 -3.266 45.793 1.00 94.06 108 ARG A O 1
ATOM 836 N N . THR A 1 109 ? -35.256 -4.003 45.713 1.00 95.06 109 THR A N 1
ATOM 837 C CA . THR A 1 109 ? -35.137 -4.098 44.254 1.00 95.06 109 THR A CA 1
ATOM 838 C C . THR A 1 109 ? -34.697 -5.514 43.880 1.00 95.06 109 THR A C 1
ATOM 840 O O . THR A 1 109 ? -33.837 -6.082 44.550 1.00 95.06 109 THR A O 1
ATOM 843 N N . CYS A 1 110 ? -35.282 -6.088 42.827 1.00 94.62 110 CYS A N 1
ATOM 844 C CA . CYS A 1 110 ? -34.893 -7.395 42.296 1.00 94.62 110 CYS A CA 1
ATOM 845 C C . CYS A 1 110 ? -33.909 -7.256 41.127 1.00 94.62 110 CYS A C 1
ATOM 847 O O . CYS A 1 110 ? -34.214 -6.567 40.153 1.00 94.62 110 CYS A O 1
ATOM 849 N N . CYS A 1 111 ? -32.776 -7.954 41.195 1.00 94.31 111 CYS A N 1
ATOM 850 C CA . CYS A 1 111 ? -31.754 -8.001 40.154 1.00 94.31 111 CYS A CA 1
ATOM 851 C C . CYS A 1 111 ? -31.357 -9.457 39.885 1.00 94.31 111 CYS A C 1
ATOM 853 O O . CYS A 1 111 ? -30.764 -10.097 40.746 1.00 94.31 111 CYS A O 1
ATOM 855 N N . LEU A 1 112 ? -31.699 -9.984 38.700 1.00 91.38 112 LEU A N 1
ATOM 856 C CA . LEU A 1 112 ? -31.419 -11.375 38.294 1.00 91.38 112 LEU A CA 1
ATOM 857 C C . LEU A 1 112 ? -31.767 -12.401 39.393 1.00 91.38 112 LEU A C 1
ATOM 859 O O . LEU A 1 112 ? -30.936 -13.202 39.812 1.00 91.38 112 LEU A O 1
ATOM 863 N N . ASP A 1 113 ? -33.007 -12.327 39.882 1.00 90.81 113 ASP A N 1
ATOM 864 C CA . ASP A 1 113 ? -33.560 -13.177 40.947 1.00 90.81 113 ASP A CA 1
ATOM 865 C C . ASP A 1 113 ? -32.902 -13.032 42.334 1.00 90.81 113 ASP A C 1
ATOM 867 O O . ASP A 1 113 ? -33.220 -13.788 43.254 1.00 90.81 113 ASP A O 1
ATOM 871 N N . GLN A 1 114 ? -32.041 -12.026 42.536 1.00 92.25 114 GLN A N 1
ATOM 872 C CA . GLN A 1 114 ? -31.527 -11.639 43.851 1.00 92.25 114 GLN A CA 1
ATOM 873 C C . GLN A 1 114 ? -32.152 -10.330 44.339 1.00 92.25 114 GLN A C 1
ATOM 875 O O . GLN A 1 114 ? -32.259 -9.342 43.613 1.00 92.25 114 GLN A O 1
ATOM 880 N N . LEU A 1 115 ? -32.571 -10.320 45.605 1.00 93.56 115 LEU A N 1
ATOM 881 C CA . LEU A 1 115 ? -33.134 -9.140 46.254 1.00 93.56 115 LEU A CA 1
ATOM 882 C C . LEU A 1 115 ? -32.031 -8.294 46.882 1.00 93.56 115 LEU A C 1
ATOM 884 O O . LEU A 1 115 ? -31.246 -8.787 47.688 1.00 93.56 115 LEU A O 1
ATOM 888 N N . THR A 1 116 ? -32.039 -7.001 46.571 1.00 93.19 116 THR A N 1
ATOM 889 C CA . THR A 1 116 ? -31.190 -5.990 47.208 1.00 93.19 116 THR A CA 1
ATOM 890 C C . THR A 1 116 ? -32.044 -5.047 48.055 1.00 93.19 116 THR A C 1
ATOM 892 O O . THR A 1 116 ? -33.140 -4.654 47.646 1.00 93.19 116 THR A O 1
ATOM 895 N N . ASP A 1 117 ? -31.542 -4.666 49.231 1.00 92.12 117 ASP A N 1
ATOM 896 C CA . ASP A 1 117 ? -32.182 -3.666 50.088 1.00 92.12 117 ASP A CA 1
ATOM 897 C C . ASP A 1 117 ? -32.072 -2.261 49.478 1.00 92.12 117 ASP A C 1
ATOM 899 O O . ASP A 1 117 ? -30.992 -1.804 49.105 1.00 92.12 117 ASP A O 1
ATOM 903 N N . GLY A 1 118 ? -33.201 -1.559 49.402 1.00 88.94 118 GLY A N 1
ATOM 904 C CA . GLY A 1 118 ? -33.329 -0.239 48.793 1.00 88.94 118 GLY A CA 1
ATOM 905 C C . GLY A 1 118 ? -34.321 -0.219 47.629 1.00 88.94 118 GLY A C 1
ATOM 906 O O . GLY A 1 118 ? -34.380 -1.126 46.798 1.00 88.94 118 GLY A O 1
ATOM 907 N N . ALA A 1 119 ? -35.103 0.855 47.568 1.00 88.81 119 ALA A N 1
ATOM 908 C CA . ALA A 1 119 ? -36.077 1.101 46.511 1.00 88.81 119 ALA A CA 1
ATOM 909 C C . ALA A 1 119 ? -35.447 1.828 45.321 1.00 88.81 119 ALA A C 1
ATOM 911 O O . ALA A 1 119 ? -34.564 2.669 45.504 1.00 88.81 119 ALA A O 1
ATOM 912 N N . ASN A 1 120 ? -35.983 1.593 44.120 1.00 86.31 120 ASN A N 1
ATOM 913 C CA . ASN A 1 120 ? -35.604 2.301 42.890 1.00 86.31 120 ASN A CA 1
ATOM 914 C C . ASN A 1 120 ? -34.099 2.231 42.567 1.00 86.31 120 ASN A C 1
ATOM 916 O O . ASN A 1 120 ? -33.526 3.190 42.041 1.00 86.31 120 ASN A O 1
ATOM 920 N N . LEU A 1 121 ? -33.448 1.117 42.908 1.00 93.69 121 LEU A N 1
ATOM 921 C CA . LEU A 1 121 ? -32.057 0.881 42.537 1.00 93.69 121 LEU A CA 1
ATOM 922 C C . LEU A 1 121 ? -31.971 0.422 41.075 1.00 93.69 121 LEU A C 1
ATOM 924 O O . LEU A 1 121 ? -32.902 -0.170 40.534 1.00 93.69 121 LEU A O 1
ATOM 928 N N . GLN A 1 122 ? -30.845 0.702 40.426 1.00 94.12 122 GLN A N 1
ATOM 929 C CA . GLN A 1 122 ? -30.498 0.092 39.143 1.00 94.12 122 GLN A CA 1
ATOM 930 C C . GLN A 1 122 ? -29.758 -1.220 39.386 1.00 94.12 122 GLN A C 1
ATOM 932 O O . GLN A 1 122 ? -29.093 -1.365 40.405 1.00 94.12 122 GLN A O 1
ATOM 937 N N . CYS A 1 123 ? -29.841 -2.164 38.454 1.00 94.62 123 CYS A N 1
ATOM 938 C CA . CYS A 1 123 ? -29.153 -3.445 38.583 1.00 94.62 123 CYS A CA 1
ATOM 939 C C . CYS A 1 123 ? -27.813 -3.442 37.848 1.00 94.62 123 CYS A C 1
ATOM 941 O O . CYS A 1 123 ? -27.722 -3.022 36.693 1.00 94.62 123 CYS A O 1
ATOM 943 N N . CYS A 1 124 ? -26.788 -3.963 38.512 1.00 94.94 124 CYS A N 1
ATOM 944 C CA . CYS A 1 124 ? -25.506 -4.319 37.929 1.00 94.94 124 CYS A CA 1
ATOM 945 C C . CYS A 1 124 ? -25.259 -5.800 38.191 1.00 94.94 124 CYS A C 1
ATOM 947 O O . CYS A 1 124 ? -24.915 -6.180 39.305 1.00 94.94 124 CYS A O 1
ATOM 949 N N . ALA A 1 125 ? -25.484 -6.639 37.178 1.00 92.31 125 ALA A N 1
ATOM 950 C CA . ALA A 1 125 ? -25.636 -8.076 37.391 1.00 92.31 125 ALA A CA 1
ATOM 951 C C . ALA A 1 125 ? -26.691 -8.344 38.488 1.00 92.31 125 ALA A C 1
ATOM 953 O O . ALA A 1 125 ? -27.845 -7.948 38.314 1.00 92.31 125 ALA A O 1
ATOM 954 N N . ASN A 1 126 ? -26.304 -8.973 39.596 1.00 92.25 126 ASN A N 1
ATOM 955 C CA . ASN A 1 126 ? -27.213 -9.320 40.687 1.00 92.25 126 ASN A CA 1
ATOM 956 C C . ASN A 1 126 ? -27.333 -8.220 41.756 1.00 92.25 126 ASN A C 1
ATOM 958 O O . ASN A 1 126 ? -28.167 -8.324 42.652 1.00 92.25 126 ASN A O 1
ATOM 962 N N . ASP A 1 127 ? -26.513 -7.170 41.677 1.00 92.88 127 ASP A N 1
ATOM 963 C CA . ASP A 1 127 ? -26.432 -6.148 42.716 1.00 92.88 127 ASP A CA 1
ATOM 964 C C . ASP A 1 127 ? -27.258 -4.909 42.353 1.00 92.88 127 ASP A C 1
ATOM 966 O O . ASP A 1 127 ? -27.074 -4.295 41.295 1.00 92.88 127 ASP A O 1
ATOM 970 N N . GLY A 1 128 ? -28.136 -4.489 43.264 1.00 94.12 128 GLY A N 1
ATOM 971 C CA . GLY A 1 128 ? -28.796 -3.188 43.197 1.00 94.12 128 GLY A CA 1
ATOM 972 C C . GLY A 1 128 ? -27.851 -2.049 43.600 1.00 94.12 128 GLY A C 1
ATOM 973 O O . GLY A 1 128 ? -27.187 -2.108 44.634 1.00 94.12 128 GLY A O 1
ATOM 974 N N . TYR A 1 129 ? -27.808 -0.968 42.823 1.00 93.94 129 TYR A N 1
ATOM 975 C CA . TYR A 1 129 ? -26.989 0.210 43.108 1.00 93.94 129 TYR A CA 1
ATOM 976 C C . TYR A 1 129 ? -27.697 1.530 42.797 1.00 93.94 129 TYR A C 1
ATOM 978 O O . TYR A 1 129 ? -28.651 1.602 42.022 1.00 93.94 129 TYR A O 1
ATOM 986 N N . ASN A 1 130 ? -27.199 2.612 43.401 1.00 92.69 130 ASN A N 1
ATOM 987 C CA . ASN A 1 130 ? -27.662 3.965 43.126 1.00 92.69 130 ASN A CA 1
ATOM 988 C C . ASN A 1 130 ? -26.729 4.645 42.098 1.00 92.69 130 ASN A C 1
ATOM 990 O O . ASN A 1 130 ? -25.554 4.866 42.393 1.00 92.69 130 ASN A O 1
ATOM 994 N N . PRO A 1 131 ? -27.216 5.052 40.913 1.00 91.94 131 PRO A N 1
ATOM 995 C CA . PRO A 1 131 ? -26.372 5.684 39.894 1.00 91.94 131 PRO A CA 1
ATOM 996 C C . PRO A 1 131 ? -25.790 7.044 40.316 1.00 91.94 131 PRO A C 1
ATOM 998 O O . PRO A 1 131 ? -24.866 7.550 39.683 1.00 91.94 131 PRO A O 1
ATOM 1001 N N . LYS A 1 132 ? -26.300 7.651 41.399 1.00 93.06 132 LYS A N 1
ATOM 1002 C CA . LYS A 1 132 ? -25.761 8.903 41.954 1.00 93.06 132 LYS A CA 1
ATOM 1003 C C . LYS A 1 132 ? -24.440 8.732 42.697 1.00 93.06 132 LYS A C 1
ATOM 1005 O O . LYS A 1 132 ? -23.805 9.740 42.992 1.00 93.06 132 LYS A O 1
ATOM 1010 N N . ASN A 1 133 ? -24.048 7.511 43.052 1.00 93.00 133 ASN A N 1
ATOM 1011 C CA . ASN A 1 133 ? -22.798 7.264 43.773 1.00 93.00 133 ASN A CA 1
ATOM 1012 C C . ASN A 1 133 ? -21.965 6.116 43.202 1.00 93.00 133 ASN A C 1
ATOM 1014 O O . ASN A 1 133 ? -20.783 6.046 43.526 1.00 93.00 133 ASN A O 1
ATOM 1018 N N . LYS A 1 134 ? -22.540 5.252 42.362 1.00 95.06 134 LYS A N 1
ATOM 1019 C CA . LYS A 1 134 ? -21.834 4.139 41.728 1.00 95.06 134 LYS A CA 1
ATOM 1020 C C . LYS A 1 134 ? -22.128 4.064 40.237 1.00 95.06 134 LYS A C 1
ATOM 1022 O O . LYS A 1 134 ? -23.176 4.508 39.775 1.00 95.06 134 LYS A O 1
ATOM 1027 N N . THR A 1 135 ? -21.212 3.453 39.502 1.00 96.19 135 THR A N 1
ATOM 1028 C CA . THR A 1 135 ? -21.334 3.153 38.074 1.00 96.19 135 THR A CA 1
ATOM 1029 C C . THR A 1 135 ? -21.180 1.645 37.875 1.00 96.19 135 THR A C 1
ATOM 1031 O O . THR A 1 135 ? -20.323 1.025 38.504 1.00 96.19 135 THR A O 1
ATOM 1034 N N . CYS A 1 136 ? -22.000 1.046 37.010 1.00 95.75 136 CYS A N 1
ATOM 1035 C CA . CYS A 1 136 ? -21.865 -0.355 36.618 1.00 95.75 136 CYS A CA 1
ATOM 1036 C C . CYS A 1 136 ? -21.063 -0.484 35.318 1.00 95.75 136 CYS A C 1
ATOM 1038 O O . CYS A 1 136 ? -21.490 0.033 34.286 1.00 95.75 136 CYS A O 1
ATOM 1040 N N . CYS A 1 137 ? -19.950 -1.218 35.346 1.00 96.12 137 CYS A N 1
ATOM 1041 C CA . CYS A 1 137 ? -19.142 -1.514 34.164 1.00 96.12 137 CYS A CA 1
ATOM 1042 C C . CYS A 1 137 ? -19.006 -3.023 33.973 1.00 96.12 137 CYS A C 1
ATOM 1044 O O . CYS A 1 137 ? -18.356 -3.699 34.766 1.00 96.12 137 CYS A O 1
ATOM 1046 N N . PHE A 1 138 ? -19.626 -3.555 32.913 1.00 93.81 138 PHE A N 1
ATOM 1047 C CA . PHE A 1 138 ? -19.587 -4.983 32.558 1.00 93.81 138 PHE A CA 1
ATOM 1048 C C . PHE A 1 138 ? -19.896 -5.916 33.748 1.00 93.81 138 PHE A C 1
ATOM 1050 O O . PHE A 1 138 ? -19.208 -6.906 33.975 1.00 93.81 138 PHE A O 1
ATOM 1057 N N . GLY A 1 139 ? -20.928 -5.576 34.528 1.00 92.62 139 GLY A N 1
ATOM 1058 C CA . GLY A 1 139 ? -21.368 -6.367 35.683 1.00 92.62 139 GLY A CA 1
ATOM 1059 C C . GLY A 1 139 ? -20.572 -6.138 36.971 1.00 92.62 139 GLY A C 1
ATOM 1060 O O . GLY A 1 139 ? -20.879 -6.768 37.976 1.00 92.62 139 GLY A O 1
ATOM 1061 N N . LYS A 1 140 ? -19.584 -5.234 36.976 1.00 95.06 140 LYS A N 1
ATOM 1062 C CA . LYS A 1 140 ? -18.847 -4.823 38.177 1.00 95.06 140 LYS A CA 1
ATOM 1063 C C . LYS A 1 140 ? -19.287 -3.432 38.630 1.00 95.06 140 LYS A C 1
ATOM 1065 O O . LYS A 1 140 ? -19.289 -2.488 37.839 1.00 95.06 140 LYS A O 1
ATOM 1070 N N . LEU A 1 141 ? -19.614 -3.299 39.914 1.00 95.25 141 LEU A N 1
ATOM 1071 C CA . LEU A 1 141 ? -19.906 -2.012 40.544 1.00 95.25 141 LEU A CA 1
ATOM 1072 C C . LEU A 1 141 ? -18.630 -1.254 40.904 1.00 95.25 141 LEU A C 1
ATOM 1074 O O . LEU A 1 141 ? -17.677 -1.825 41.435 1.00 95.25 141 LEU A O 1
ATOM 1078 N N . ILE A 1 142 ? -18.643 0.049 40.641 1.00 95.88 142 ILE A N 1
ATOM 1079 C CA . ILE A 1 142 ? -17.508 0.949 40.847 1.00 95.88 142 ILE A CA 1
ATOM 1080 C C . ILE A 1 142 ? -17.991 2.191 41.574 1.00 95.88 142 ILE A C 1
ATOM 1082 O O . ILE A 1 142 ? -19.026 2.755 41.219 1.00 95.88 142 ILE A O 1
ATOM 1086 N N . ASP A 1 143 ? -17.241 2.619 42.585 1.00 94.56 143 ASP A N 1
ATOM 1087 C CA . ASP A 1 143 ? -17.554 3.829 43.334 1.00 94.56 143 ASP A CA 1
ATOM 1088 C C . ASP A 1 143 ? -17.248 5.080 42.496 1.00 94.56 143 ASP A C 1
ATOM 1090 O O . ASP A 1 143 ? -16.183 5.209 41.891 1.00 94.56 143 ASP A O 1
ATOM 1094 N N . GLY A 1 144 ? -18.202 6.007 42.465 1.00 90.94 144 GLY A N 1
ATOM 1095 C CA . GLY A 1 144 ? -18.191 7.193 41.617 1.00 90.94 144 GLY A CA 1
ATOM 1096 C C . GLY A 1 144 ? -19.369 7.214 40.643 1.00 90.94 144 GLY A C 1
ATOM 1097 O O . GLY A 1 144 ? -19.712 6.214 40.009 1.00 90.94 144 GLY A O 1
ATOM 1098 N N . ALA A 1 145 ? -19.996 8.381 40.522 1.00 91.00 145 ALA A N 1
ATOM 1099 C CA . ALA A 1 145 ? -21.085 8.624 39.584 1.00 91.00 145 ALA A CA 1
ATOM 1100 C C . ALA A 1 145 ? -20.559 9.122 38.236 1.00 91.00 145 ALA A C 1
ATOM 1102 O O . ALA A 1 145 ? -19.538 9.808 38.182 1.00 91.00 145 ALA A O 1
ATOM 1103 N N . ASN A 1 146 ? -21.313 8.854 37.167 1.00 88.19 146 ASN A N 1
ATOM 1104 C CA . ASN A 1 146 ? -21.037 9.340 35.809 1.00 88.19 146 ASN A CA 1
ATOM 1105 C C . ASN A 1 146 ? -19.658 8.933 35.255 1.00 88.19 146 ASN A C 1
ATOM 1107 O O . ASN A 1 146 ? -19.102 9.635 34.406 1.00 88.19 146 ASN A O 1
ATOM 1111 N N . LEU A 1 147 ? -19.101 7.814 35.724 1.00 94.94 147 LEU A N 1
ATOM 1112 C CA . LEU A 1 147 ? -17.867 7.273 35.165 1.00 94.94 147 LEU A CA 1
ATOM 1113 C C . LEU A 1 147 ? -18.154 6.627 33.804 1.00 94.94 147 LEU A C 1
ATOM 1115 O O . LEU A 1 147 ? -19.226 6.069 33.573 1.00 94.94 147 LEU A O 1
ATOM 1119 N N . GLN A 1 148 ? -17.186 6.699 32.898 1.00 95.00 148 GLN A N 1
ATOM 1120 C CA . GLN A 1 148 ? -17.200 5.924 31.659 1.00 95.00 148 GLN A CA 1
ATOM 1121 C C . GLN A 1 148 ? -16.577 4.552 31.909 1.00 95.00 148 GLN A C 1
ATOM 1123 O O . GLN A 1 148 ? -15.719 4.412 32.779 1.00 95.00 148 GLN A O 1
ATOM 1128 N N . CYS A 1 149 ? -16.979 3.545 31.136 1.00 95.88 149 CYS A N 1
ATOM 1129 C CA . CYS A 1 149 ? -16.460 2.189 31.285 1.00 95.88 149 CYS A CA 1
ATOM 1130 C C . CYS A 1 149 ? -15.359 1.883 30.267 1.00 95.88 149 CYS A C 1
ATOM 1132 O O . CYS A 1 149 ? -15.509 2.130 29.070 1.00 95.88 149 CYS A O 1
ATOM 1134 N N . CYS A 1 150 ? -14.271 1.293 30.748 1.00 95.69 150 CYS A N 1
ATOM 1135 C CA . CYS A 1 150 ? -13.185 0.729 29.961 1.00 95.69 150 CYS A CA 1
ATOM 1136 C C . CYS A 1 150 ? -13.025 -0.740 30.353 1.00 95.69 150 CYS A C 1
ATOM 1138 O O . CYS A 1 150 ? -12.344 -1.064 31.324 1.00 95.69 150 CYS A O 1
ATOM 1140 N N . GLY A 1 151 ? -13.738 -1.632 29.662 1.00 93.56 151 GLY A N 1
ATOM 1141 C CA . GLY A 1 151 ? -13.951 -2.982 30.187 1.00 93.56 151 GLY A CA 1
ATOM 1142 C C . GLY A 1 151 ? -14.621 -2.912 31.564 1.00 93.56 151 GLY A C 1
ATOM 1143 O O . GLY A 1 151 ? -15.545 -2.129 31.763 1.00 93.56 151 GLY A O 1
ATOM 1144 N N . THR A 1 152 ? -14.136 -3.683 32.534 1.00 94.31 152 THR A N 1
ATOM 1145 C CA . THR A 1 152 ? -14.690 -3.712 33.900 1.00 94.31 152 THR A CA 1
ATOM 1146 C C . THR A 1 152 ? -14.280 -2.528 34.775 1.00 94.31 152 THR A C 1
ATOM 1148 O O . THR A 1 152 ? -14.634 -2.514 35.950 1.00 94.31 152 THR A O 1
ATOM 1151 N N . ASP A 1 153 ? -13.500 -1.576 34.261 1.00 95.06 153 ASP A N 1
ATOM 1152 C CA . ASP A 1 153 ? -13.026 -0.424 35.027 1.00 95.06 153 ASP A CA 1
ATOM 1153 C C . ASP A 1 153 ? -13.794 0.847 34.669 1.00 95.06 153 ASP A C 1
ATOM 1155 O O . ASP A 1 153 ? -14.193 1.065 33.528 1.00 95.06 153 ASP A O 1
ATOM 1159 N N . GLY A 1 154 ? -13.974 1.708 35.665 1.00 95.31 154 GLY A N 1
ATOM 1160 C CA . GLY A 1 154 ? -14.676 2.978 35.570 1.00 95.31 154 GLY A CA 1
ATOM 1161 C C . GLY A 1 154 ? -13.665 4.106 35.633 1.00 95.31 154 GLY A C 1
ATOM 1162 O O . GLY A 1 154 ? -12.746 4.075 36.455 1.00 95.31 154 GLY A O 1
ATOM 1163 N N . TYR A 1 155 ? -13.805 5.100 34.765 1.00 95.06 155 TYR A N 1
ATOM 1164 C CA . TYR A 1 155 ? -12.867 6.212 34.700 1.00 95.06 155 TYR A CA 1
ATOM 1165 C C . TYR A 1 155 ? -13.549 7.544 34.389 1.00 95.06 155 TYR A C 1
ATOM 1167 O O . TYR A 1 155 ? -14.586 7.601 33.731 1.00 95.06 155 TYR A O 1
ATOM 1175 N N . ASP A 1 156 ? -12.929 8.629 34.854 1.00 94.25 156 ASP A N 1
ATOM 1176 C CA . ASP A 1 156 ? -13.276 9.988 34.446 1.00 94.25 156 ASP A CA 1
ATOM 1177 C C . ASP A 1 156 ? -12.566 10.317 33.124 1.00 94.25 156 ASP A C 1
ATOM 1179 O O . ASP A 1 156 ? -11.331 10.343 33.054 1.00 94.25 156 ASP A O 1
ATOM 1183 N N . SER A 1 157 ? -13.343 10.592 32.074 1.00 92.69 157 SER A N 1
ATOM 1184 C CA . SER A 1 157 ? -12.834 10.939 30.743 1.00 92.69 157 SER A CA 1
ATOM 1185 C C . SER A 1 157 ? -12.064 12.263 30.704 1.00 92.69 157 SER A C 1
ATOM 1187 O O . SER A 1 157 ? -11.345 12.530 29.742 1.00 92.69 157 SER A O 1
ATOM 1189 N N . LYS A 1 158 ? -12.185 13.094 31.747 1.00 93.69 158 LYS A N 1
ATOM 1190 C CA . LYS A 1 158 ? -11.393 14.321 31.924 1.00 93.69 158 LYS A CA 1
ATOM 1191 C C . LYS A 1 158 ? -9.996 14.064 32.481 1.00 93.69 158 LYS A C 1
ATOM 1193 O O . LYS A 1 158 ? -9.200 14.997 32.556 1.00 93.69 158 LYS A O 1
ATOM 1198 N N . VAL A 1 159 ? -9.693 12.834 32.889 1.00 93.81 159 VAL A N 1
ATOM 1199 C CA . VAL A 1 159 ? -8.399 12.478 33.491 1.00 93.81 159 VAL A CA 1
ATOM 1200 C C . VAL A 1 159 ? -7.745 11.312 32.766 1.00 93.81 159 VAL A C 1
ATOM 1202 O O . VAL A 1 159 ? -6.519 11.246 32.716 1.00 93.81 159 VAL A O 1
ATOM 1205 N N . LYS A 1 160 ? -8.530 10.388 32.207 1.00 95.62 160 LYS A N 1
ATOM 1206 C CA . LYS A 1 160 ? -8.028 9.193 31.524 1.00 95.62 160 LYS A CA 1
ATOM 1207 C C . LYS A 1 160 ? -8.724 8.984 30.184 1.00 95.62 160 LYS A C 1
ATOM 1209 O O . LYS A 1 160 ? -9.831 9.464 29.965 1.00 95.62 160 LYS A O 1
ATOM 1214 N N . THR A 1 161 ? -8.085 8.208 29.319 1.00 96.31 161 THR A N 1
ATOM 1215 C CA . THR A 1 161 ? -8.615 7.760 28.027 1.00 96.31 161 THR A CA 1
ATOM 1216 C C . THR A 1 161 ? -8.575 6.232 27.974 1.00 96.31 161 THR A C 1
ATOM 1218 O O . THR A 1 161 ? -7.598 5.628 28.418 1.00 96.31 161 THR A O 1
ATOM 1221 N N . CYS A 1 162 ? -9.624 5.600 27.444 1.00 96.25 162 CYS A N 1
ATOM 1222 C CA . CYS A 1 162 ? -9.688 4.151 27.252 1.00 96.25 162 CYS A CA 1
ATOM 1223 C C . CYS A 1 162 ? -9.308 3.766 25.818 1.00 96.25 162 CYS A C 1
ATOM 1225 O O . CYS A 1 162 ? -9.945 4.224 24.873 1.00 96.25 162 CYS A O 1
ATOM 1227 N N . CYS A 1 163 ? -8.330 2.875 25.662 1.00 95.75 163 CYS A N 1
ATOM 1228 C CA . CYS A 1 163 ? -7.892 2.348 24.372 1.00 95.75 163 CYS A CA 1
ATOM 1229 C C . CYS A 1 163 ? -7.853 0.818 24.419 1.00 95.75 163 CYS A C 1
ATOM 1231 O O . CYS A 1 163 ? -7.080 0.238 25.177 1.00 95.75 163 CYS A O 1
ATOM 1233 N N . LEU A 1 164 ? -8.701 0.153 23.626 1.00 93.75 164 LEU A N 1
ATOM 1234 C CA . LEU A 1 164 ? -8.826 -1.317 23.586 1.00 93.75 164 LEU A CA 1
ATOM 1235 C C . LEU A 1 164 ? -8.921 -1.971 24.982 1.00 93.75 164 LEU A C 1
ATOM 1237 O O . LEU A 1 164 ? -8.295 -2.994 25.247 1.00 93.75 164 LEU A O 1
ATOM 1241 N N . GLY A 1 165 ? -9.687 -1.358 25.889 1.00 93.00 165 GLY A N 1
ATOM 1242 C CA . GLY A 1 165 ? -9.875 -1.862 27.253 1.00 93.00 165 GLY A CA 1
ATOM 1243 C C . GLY A 1 165 ? -8.738 -1.541 28.230 1.00 93.00 165 GLY A C 1
ATOM 1244 O O . GLY A 1 165 ? -8.795 -1.985 29.370 1.00 93.00 165 GLY A O 1
ATOM 1245 N N . GLN A 1 166 ? -7.724 -0.768 27.826 1.00 94.75 166 GLN A N 1
ATOM 1246 C CA . GLN A 1 166 ? -6.671 -0.278 28.716 1.00 94.75 166 GLN A CA 1
ATOM 1247 C C . GLN A 1 166 ? -6.811 1.223 28.971 1.00 94.75 166 GLN A C 1
ATOM 1249 O O . GLN A 1 166 ? -7.013 2.020 28.053 1.00 94.75 166 GLN A O 1
ATOM 1254 N N . LEU A 1 167 ? -6.678 1.614 30.237 1.00 95.12 167 LEU A N 1
ATOM 1255 C CA . LEU A 1 167 ? -6.727 3.010 30.656 1.00 95.12 167 LEU A CA 1
ATOM 1256 C C . LEU A 1 167 ? -5.350 3.665 30.548 1.00 95.12 167 LEU A C 1
ATOM 1258 O O . LEU A 1 167 ? -4.369 3.177 31.106 1.00 95.12 167 LEU A O 1
ATOM 1262 N N . THR A 1 168 ? -5.300 4.819 29.889 1.00 95.19 168 THR A N 1
ATOM 1263 C CA . THR A 1 168 ? -4.122 5.691 29.813 1.00 95.19 168 THR A CA 1
ATOM 1264 C C . THR A 1 168 ? -4.407 7.009 30.532 1.00 95.19 168 THR A C 1
ATOM 1266 O O . THR A 1 168 ? -5.510 7.543 30.429 1.00 95.19 168 THR A O 1
ATOM 1269 N N . ASN A 1 169 ? -3.426 7.541 31.265 1.00 94.25 169 ASN A N 1
ATOM 1270 C CA . ASN A 1 169 ? -3.544 8.850 31.912 1.00 94.25 169 ASN A CA 1
ATOM 1271 C C . ASN A 1 169 ? -3.484 9.974 30.870 1.00 94.25 169 ASN A C 1
ATOM 1273 O O . ASN A 1 169 ? -2.589 9.989 30.032 1.00 94.25 169 ASN A O 1
ATOM 1277 N N . GLY A 1 170 ? -4.402 10.929 30.973 1.00 92.12 170 GLY A N 1
ATOM 1278 C CA . GLY A 1 170 ? -4.591 12.032 30.039 1.00 92.12 170 GLY A CA 1
ATOM 1279 C C . GLY A 1 170 ? -5.994 12.019 29.431 1.00 92.12 170 GLY A C 1
ATOM 1280 O O . GLY A 1 170 ? -6.518 10.972 29.043 1.00 92.12 170 GLY A O 1
ATOM 1281 N N . ALA A 1 171 ? -6.600 13.201 29.356 1.00 91.19 171 ALA A N 1
ATOM 1282 C CA . ALA A 1 171 ? -7.874 13.417 28.679 1.00 91.19 171 ALA A CA 1
ATOM 1283 C C . ALA A 1 171 ? -7.666 13.656 27.185 1.00 91.19 171 ALA A C 1
ATOM 1285 O O . ALA A 1 171 ? -6.645 14.220 26.791 1.00 91.19 171 ALA A O 1
ATOM 1286 N N . ASN A 1 172 ? -8.676 13.318 26.381 1.00 87.56 172 ASN A N 1
ATOM 1287 C CA . ASN A 1 172 ? -8.713 13.604 24.942 1.00 87.56 172 ASN A CA 1
ATOM 1288 C C . ASN A 1 172 ? -7.483 13.080 24.179 1.00 87.56 172 ASN A C 1
ATOM 1290 O O . ASN A 1 172 ? -7.022 13.718 23.233 1.00 87.56 172 ASN A O 1
ATOM 1294 N N . LEU A 1 173 ? -6.929 11.945 24.612 1.00 94.62 173 LEU A N 1
ATOM 1295 C CA . LEU A 1 173 ? -5.850 11.285 23.888 1.00 94.62 173 LEU A CA 1
ATOM 1296 C C . LEU A 1 173 ? -6.422 10.487 22.713 1.00 94.62 173 LEU A C 1
ATOM 1298 O O . LEU A 1 173 ? -7.534 9.963 22.785 1.00 94.62 173 LEU A O 1
ATOM 1302 N N . GLU A 1 174 ? -5.647 10.359 21.644 1.00 94.94 174 GLU A N 1
ATOM 1303 C CA . GLU A 1 174 ? -5.951 9.423 20.561 1.00 94.94 174 GLU A CA 1
ATOM 1304 C C . GLU A 1 174 ? -5.400 8.036 20.897 1.00 94.94 174 GLU A C 1
ATOM 1306 O O . GLU A 1 174 ? -4.453 7.907 21.668 1.00 94.94 174 GLU A O 1
ATOM 1311 N N . CYS A 1 175 ? -5.969 6.977 20.321 1.00 95.69 175 CYS A N 1
ATOM 1312 C CA . CYS A 1 175 ? -5.518 5.613 20.589 1.00 95.69 175 CYS A CA 1
ATOM 1313 C C . CYS A 1 175 ? -4.561 5.102 19.510 1.00 95.69 175 CYS A C 1
ATOM 1315 O O . CYS A 1 175 ? -4.880 5.094 18.322 1.00 95.69 175 CYS A O 1
ATOM 1317 N N . CYS A 1 176 ? -3.416 4.584 19.946 1.00 95.31 176 CYS A N 1
ATOM 1318 C CA . CYS A 1 176 ? -2.487 3.805 19.139 1.00 95.31 176 CYS A CA 1
ATOM 1319 C C . CYS A 1 176 ? -2.417 2.382 19.694 1.00 95.31 176 CYS A C 1
ATOM 1321 O O . CYS A 1 176 ? -1.677 2.092 20.637 1.00 95.31 176 CYS A O 1
ATOM 1323 N N . GLY A 1 177 ? -3.249 1.492 19.152 1.00 93.00 177 GLY A N 1
ATOM 1324 C CA . GLY A 1 177 ? -3.488 0.195 19.782 1.00 93.00 177 GLY A CA 1
ATOM 1325 C C . GLY A 1 177 ? -4.142 0.380 21.154 1.00 93.00 177 GLY A C 1
ATOM 1326 O O . GLY A 1 177 ? -5.183 1.025 21.255 1.00 93.00 177 GLY A O 1
ATOM 1327 N N . SER A 1 178 ? -3.538 -0.175 22.207 1.00 93.31 178 SER A N 1
ATOM 1328 C CA . SER A 1 178 ? -4.056 -0.082 23.581 1.00 93.31 178 SER A CA 1
ATOM 1329 C C . SER A 1 178 ? -3.533 1.119 24.378 1.00 93.31 178 SER A C 1
ATOM 1331 O O . SER A 1 178 ? -3.874 1.277 25.547 1.00 93.31 178 SER A O 1
ATOM 1333 N N . LYS A 1 179 ? -2.704 1.979 23.773 1.00 93.94 179 LYS A N 1
ATOM 1334 C CA . LYS A 1 179 ? -2.137 3.158 24.441 1.00 93.94 179 LYS A CA 1
ATOM 1335 C C . LYS A 1 179 ? -2.763 4.443 23.919 1.00 93.94 179 LYS A C 1
ATOM 1337 O O . LYS A 1 179 ? -2.886 4.615 22.708 1.00 93.94 179 LYS A O 1
ATOM 1342 N N . GLY A 1 180 ? -3.102 5.347 24.832 1.00 95.31 180 GLY A N 1
ATOM 1343 C CA . GLY A 1 180 ? -3.431 6.731 24.505 1.00 95.31 180 GLY A CA 1
ATOM 1344 C C . GLY A 1 180 ? -2.167 7.541 24.204 1.00 95.31 180 GLY A C 1
ATOM 1345 O O . GLY A 1 180 ? -1.148 7.344 24.865 1.00 95.31 180 GLY A O 1
ATOM 1346 N N . PHE A 1 181 ? -2.225 8.448 23.234 1.00 94.75 181 PHE A N 1
ATOM 1347 C CA . PHE A 1 181 ? -1.130 9.350 22.878 1.00 94.75 181 PHE A CA 1
ATOM 1348 C C . PHE A 1 181 ? -1.645 10.739 22.501 1.00 94.75 181 PHE A C 1
ATOM 1350 O O . PHE A 1 181 ? -2.821 10.914 22.167 1.00 94.75 181 PHE A O 1
ATOM 1357 N N . ASN A 1 182 ? -0.761 11.736 22.558 1.00 93.12 182 ASN A N 1
ATOM 1358 C CA . ASN A 1 182 ? -1.091 13.093 22.129 1.00 93.12 182 ASN A CA 1
ATOM 1359 C C . ASN A 1 182 ? -0.577 13.327 20.696 1.00 93.12 182 ASN A C 1
ATOM 1361 O O . ASN A 1 182 ? 0.642 13.386 20.503 1.00 93.12 182 ASN A O 1
ATOM 1365 N N . PRO A 1 183 ? -1.454 13.548 19.699 1.00 91.00 183 PRO A N 1
ATOM 1366 C CA . PRO A 1 183 ? -1.042 13.775 18.309 1.00 91.00 183 PRO A CA 1
ATOM 1367 C C . PRO A 1 183 ? -0.209 15.055 18.113 1.00 91.00 183 PRO A C 1
ATOM 1369 O O . PRO A 1 183 ? 0.429 15.234 17.075 1.00 91.00 183 PRO A O 1
ATOM 1372 N N . ASN A 1 184 ? -0.185 15.951 19.110 1.00 91.56 184 ASN A N 1
ATOM 1373 C CA . ASN A 1 184 ? 0.656 17.151 19.120 1.00 91.56 184 ASN A CA 1
ATOM 1374 C C . ASN A 1 184 ? 2.092 16.910 19.592 1.00 91.56 184 ASN A C 1
ATOM 1376 O O . ASN A 1 184 ? 2.901 17.834 19.500 1.00 91.56 184 ASN A O 1
ATOM 1380 N N . ASN A 1 185 ? 2.429 15.699 20.037 1.00 91.75 185 ASN A N 1
ATOM 1381 C CA . ASN A 1 185 ? 3.793 15.338 20.427 1.00 91.75 185 ASN A CA 1
ATOM 1382 C C . ASN A 1 185 ? 4.272 14.042 19.760 1.00 91.75 185 ASN A C 1
ATOM 1384 O O . ASN A 1 185 ? 5.474 13.856 19.582 1.00 91.75 185 ASN A O 1
ATOM 1388 N N . GLU A 1 186 ? 3.352 13.150 19.399 1.00 94.06 186 GLU A N 1
ATOM 1389 C CA . GLU A 1 186 ? 3.644 11.782 18.976 1.00 94.06 186 GLU A CA 1
ATOM 1390 C C . GLU A 1 186 ? 2.838 11.415 17.726 1.00 94.06 186 GLU A C 1
ATOM 1392 O O . GLU A 1 186 ? 1.789 11.992 17.438 1.00 94.06 186 GLU A O 1
ATOM 1397 N N . THR A 1 187 ? 3.313 10.414 16.988 1.00 95.50 187 THR A N 1
ATOM 1398 C CA . THR A 1 187 ? 2.633 9.860 15.814 1.00 95.50 187 THR A CA 1
ATOM 1399 C C . THR A 1 187 ? 2.453 8.352 15.983 1.00 95.50 187 THR A C 1
ATOM 1401 O O . THR A 1 187 ? 3.397 7.640 16.337 1.00 95.50 187 THR A O 1
ATOM 1404 N N . CYS A 1 188 ? 1.255 7.840 15.693 1.00 95.38 188 CYS A N 1
ATOM 1405 C CA . CYS A 1 188 ? 0.983 6.405 15.682 1.00 95.38 188 CYS A CA 1
ATOM 1406 C C . CYS A 1 188 ? 1.221 5.792 14.296 1.00 95.38 188 CYS A C 1
ATOM 1408 O O . CYS A 1 188 ? 0.557 6.161 13.329 1.00 95.38 188 CYS A O 1
ATOM 1410 N N . CYS A 1 189 ? 2.105 4.797 14.213 1.00 95.50 189 CYS A N 1
ATOM 1411 C CA . CYS A 1 189 ? 2.368 4.035 12.996 1.00 95.50 189 CYS A CA 1
ATOM 1412 C C . CYS A 1 189 ? 2.105 2.547 13.220 1.00 95.50 189 CYS A C 1
ATOM 1414 O O . CYS A 1 189 ? 2.868 1.864 13.902 1.00 95.50 189 CYS A O 1
ATOM 1416 N N . PHE A 1 190 ? 1.012 2.041 12.637 1.00 92.69 190 PHE A N 1
ATOM 1417 C CA . PHE A 1 190 ? 0.601 0.631 12.720 1.00 92.69 190 PHE A CA 1
ATOM 1418 C C . PHE A 1 190 ? 0.584 0.088 14.163 1.00 92.69 190 PHE A C 1
ATOM 1420 O O . PHE A 1 190 ? 1.071 -1.003 14.443 1.00 92.69 190 PHE A O 1
ATOM 1427 N N . GLY A 1 191 ? 0.050 0.875 15.104 1.00 92.25 191 GLY A N 1
ATOM 1428 C CA . GLY A 1 191 ? -0.045 0.493 16.518 1.00 92.25 191 GLY A CA 1
ATOM 1429 C C . GLY A 1 191 ? 1.230 0.718 17.338 1.00 92.25 191 GLY A C 1
ATOM 1430 O O . GLY A 1 191 ? 1.236 0.421 18.531 1.00 92.25 191 GLY A O 1
ATOM 1431 N N . LYS A 1 192 ? 2.297 1.265 16.740 1.00 93.62 192 LYS A N 1
ATOM 1432 C CA . LYS A 1 192 ? 3.509 1.682 17.452 1.00 93.62 192 LYS A CA 1
ATOM 1433 C C . LYS A 1 192 ? 3.610 3.204 17.513 1.00 93.62 192 LYS A C 1
ATOM 1435 O O . LYS A 1 192 ? 3.546 3.880 16.489 1.00 93.62 192 LYS A O 1
ATOM 1440 N N . LEU A 1 193 ? 3.812 3.730 18.717 1.00 93.94 193 LEU A N 1
ATOM 1441 C CA . LEU A 1 193 ? 4.063 5.152 18.939 1.00 93.94 193 LEU A CA 1
ATOM 1442 C C . LEU A 1 193 ? 5.496 5.521 18.562 1.00 93.94 193 LEU A C 1
ATOM 1444 O O . LEU A 1 193 ? 6.440 4.784 18.857 1.00 93.94 193 LEU A O 1
ATOM 1448 N N . THR A 1 194 ? 5.637 6.665 17.903 1.00 93.56 194 THR A N 1
ATOM 1449 C CA . THR A 1 194 ? 6.915 7.304 17.579 1.00 93.56 194 THR A CA 1
ATOM 1450 C C . THR A 1 194 ? 6.876 8.747 18.075 1.00 93.56 194 THR A C 1
ATOM 1452 O O . THR A 1 194 ? 5.881 9.439 17.862 1.00 93.56 194 THR A O 1
ATOM 1455 N N . GLU A 1 195 ? 7.952 9.201 18.716 1.00 91.81 195 GLU A N 1
ATOM 1456 C CA . GLU A 1 195 ? 8.096 10.598 19.138 1.00 91.81 195 GLU A CA 1
ATOM 1457 C C . GLU A 1 195 ? 8.187 11.533 17.928 1.00 91.81 195 GLU A C 1
ATOM 1459 O O . GLU A 1 195 ? 8.872 11.237 16.947 1.00 91.81 195 GLU A O 1
ATOM 1464 N N . GLY A 1 196 ? 7.519 12.680 18.015 1.00 88.31 196 GLY A N 1
ATOM 1465 C CA . GLY A 1 196 ? 7.453 13.681 16.958 1.00 88.31 196 GLY A CA 1
ATOM 1466 C C . GLY A 1 196 ? 6.067 13.785 16.328 1.00 88.31 196 GLY A C 1
ATOM 1467 O O . GLY A 1 196 ? 5.297 12.824 16.251 1.00 88.31 196 GLY A O 1
ATOM 1468 N N . THR A 1 197 ? 5.755 14.984 15.841 1.00 88.25 197 THR A N 1
ATOM 1469 C CA . THR A 1 197 ? 4.482 15.281 15.182 1.00 88.25 197 THR A CA 1
ATOM 1470 C C . THR A 1 197 ? 4.593 15.330 13.681 1.00 88.25 197 THR A C 1
ATOM 1472 O O . THR A 1 197 ? 5.655 15.613 13.126 1.00 88.25 197 THR A O 1
ATOM 1475 N N . LYS A 1 198 ? 3.449 15.122 13.016 1.00 85.38 198 LYS A N 1
ATOM 1476 C CA . LYS A 1 198 ? 3.313 15.243 11.555 1.00 85.38 198 LYS A CA 1
ATOM 1477 C C . LYS A 1 198 ? 4.281 14.326 10.797 1.00 85.38 198 LYS A C 1
ATOM 1479 O O . LYS A 1 198 ? 4.633 14.606 9.649 1.00 85.38 198 LYS A O 1
ATOM 1484 N N . LEU A 1 199 ? 4.706 13.236 11.435 1.00 94.69 199 LEU A N 1
ATOM 1485 C CA . LEU A 1 199 ? 5.526 12.218 10.803 1.00 94.69 199 LEU A CA 1
ATOM 1486 C C . LEU A 1 199 ? 4.660 11.392 9.848 1.00 94.69 199 LEU A C 1
ATOM 1488 O O . LEU A 1 199 ? 3.464 11.198 10.068 1.00 94.69 199 LEU A O 1
ATOM 1492 N N . LYS A 1 200 ? 5.268 10.888 8.777 1.00 95.31 200 LYS A N 1
ATOM 1493 C CA . LYS A 1 200 ? 4.663 9.849 7.937 1.00 95.31 200 LYS A CA 1
ATOM 1494 C C . LYS A 1 200 ? 5.070 8.477 8.458 1.00 95.31 200 LYS A C 1
ATOM 1496 O O . LYS A 1 200 ? 6.090 8.344 9.125 1.00 95.31 200 LYS A O 1
ATOM 1501 N N . CYS A 1 201 ? 4.297 7.451 8.124 1.00 96.19 201 CYS A N 1
ATOM 1502 C CA . CYS A 1 201 ? 4.599 6.085 8.536 1.00 96.19 201 CYS A CA 1
ATOM 1503 C C . CYS A 1 201 ? 5.298 5.295 7.429 1.00 96.19 201 CYS A C 1
ATOM 1505 O O . CYS A 1 201 ? 4.859 5.288 6.280 1.00 96.19 201 CYS A O 1
ATOM 1507 N N . CYS A 1 202 ? 6.369 4.601 7.806 1.00 95.94 202 CYS A N 1
ATOM 1508 C CA . CYS A 1 202 ? 7.074 3.609 7.007 1.00 95.94 202 CYS A CA 1
ATOM 1509 C C . CYS A 1 202 ? 7.055 2.282 7.770 1.00 95.94 202 CYS A C 1
ATOM 1511 O O . CYS A 1 202 ? 7.890 2.035 8.644 1.00 95.94 202 CYS A O 1
ATOM 1513 N N . GLY A 1 203 ? 6.017 1.472 7.535 1.00 93.12 203 GLY A N 1
ATOM 1514 C CA . GLY A 1 203 ? 5.666 0.394 8.462 1.00 93.12 203 GLY A CA 1
ATOM 1515 C C . GLY A 1 203 ? 5.452 0.952 9.875 1.00 93.12 203 GLY A C 1
ATOM 1516 O O . GLY A 1 203 ? 4.847 2.007 10.038 1.00 93.12 203 GLY A O 1
ATOM 1517 N N . PHE A 1 204 ? 6.010 0.300 10.894 1.00 92.94 204 PHE A N 1
ATOM 1518 C CA . PHE A 1 204 ? 5.883 0.712 12.303 1.00 92.94 204 PHE A CA 1
ATOM 1519 C C . PHE A 1 204 ? 6.731 1.934 12.706 1.00 92.94 204 PHE A C 1
ATOM 1521 O O . PHE A 1 204 ? 6.762 2.284 13.886 1.00 92.94 204 PHE A O 1
ATOM 1528 N N . LYS A 1 205 ? 7.481 2.545 11.778 1.00 93.69 205 LYS A N 1
ATOM 1529 C CA . LYS A 1 205 ? 8.371 3.683 12.059 1.00 93.69 205 LYS A CA 1
ATOM 1530 C C . LYS A 1 205 ? 7.737 4.987 11.573 1.00 93.69 205 LYS A C 1
ATOM 1532 O O . LYS A 1 205 ? 7.390 5.090 10.396 1.00 93.69 205 LYS A O 1
ATOM 1537 N N . GLY A 1 206 ? 7.645 5.988 12.445 1.00 95.81 206 GLY A N 1
ATOM 1538 C CA . GLY A 1 206 ? 7.417 7.373 12.031 1.00 95.81 206 GLY A CA 1
ATOM 1539 C C . GLY A 1 206 ? 8.686 7.987 11.431 1.00 95.81 206 GLY A C 1
ATOM 1540 O O . GLY A 1 206 ? 9.787 7.725 11.913 1.00 95.81 206 GLY A O 1
ATOM 1541 N N . TYR A 1 207 ? 8.554 8.792 10.378 1.00 95.62 207 TYR A N 1
ATOM 1542 C CA . TYR A 1 207 ? 9.668 9.512 9.760 1.00 95.62 207 TYR A CA 1
ATOM 1543 C C . TYR A 1 207 ? 9.258 10.897 9.246 1.00 95.62 207 TYR A C 1
ATOM 1545 O O . TYR A 1 207 ? 8.118 11.109 8.829 1.00 95.62 207 TYR A O 1
ATOM 1553 N N . ASP A 1 208 ? 10.208 11.838 9.235 1.00 95.31 208 ASP A N 1
ATOM 1554 C CA . ASP A 1 208 ? 10.025 13.147 8.603 1.00 95.31 208 ASP A CA 1
ATOM 1555 C C . ASP A 1 208 ? 10.288 13.035 7.086 1.00 95.31 208 ASP A C 1
ATOM 1557 O O . ASP A 1 208 ? 11.427 12.755 6.685 1.00 95.31 208 ASP A O 1
ATOM 1561 N N . PRO A 1 209 ? 9.283 13.270 6.217 1.00 94.44 209 PRO A N 1
ATOM 1562 C CA . PRO A 1 209 ? 9.453 13.206 4.765 1.00 94.44 209 PRO A CA 1
ATOM 1563 C C . PRO A 1 209 ? 10.385 14.277 4.183 1.00 94.44 209 PRO A C 1
ATOM 1565 O O . PRO A 1 209 ? 10.752 14.181 3.013 1.00 94.44 209 PRO A O 1
ATOM 1568 N N . LYS A 1 210 ? 10.767 15.298 4.960 1.00 95.00 210 LYS A N 1
ATOM 1569 C CA . LYS A 1 210 ? 11.782 16.286 4.562 1.00 95.00 210 LYS A CA 1
ATOM 1570 C C . LYS A 1 210 ? 13.206 15.752 4.688 1.00 95.00 210 LYS A C 1
ATOM 1572 O O . LYS A 1 210 ? 14.108 16.302 4.064 1.00 95.00 210 LYS A O 1
ATOM 1577 N N . ILE A 1 211 ? 13.407 14.707 5.489 1.00 95.50 211 ILE A N 1
ATOM 1578 C CA . ILE A 1 211 ? 14.727 14.128 5.759 1.00 95.50 211 ILE A CA 1
ATOM 1579 C C . ILE A 1 211 ? 14.856 12.750 5.113 1.00 95.50 211 ILE A C 1
ATOM 1581 O O . ILE A 1 211 ? 15.932 12.409 4.628 1.00 95.50 211 ILE A O 1
ATOM 1585 N N . TYR A 1 212 ? 13.780 11.962 5.077 1.00 96.62 212 TYR A N 1
ATOM 1586 C CA . TYR A 1 212 ? 13.817 10.573 4.624 1.00 96.62 212 TYR A CA 1
ATOM 1587 C C . TYR A 1 212 ? 12.760 10.264 3.562 1.00 96.62 212 TYR A C 1
ATOM 1589 O O . TYR A 1 212 ? 11.707 10.896 3.486 1.00 96.62 212 TYR A O 1
ATOM 1597 N N . THR A 1 213 ? 13.022 9.211 2.794 1.00 97.56 213 THR A N 1
ATOM 1598 C CA . THR A 1 213 ? 12.071 8.565 1.884 1.00 97.56 213 THR A CA 1
ATOM 1599 C C . THR A 1 213 ? 11.843 7.122 2.338 1.00 97.56 213 THR A C 1
ATOM 1601 O O . THR A 1 213 ? 12.796 6.427 2.686 1.00 97.56 213 THR A O 1
ATOM 1604 N N . CYS A 1 214 ? 10.588 6.665 2.333 1.00 97.31 214 CYS A N 1
ATOM 1605 C CA . CYS A 1 214 ? 10.225 5.286 2.660 1.00 97.31 214 CYS A CA 1
ATOM 1606 C C . CYS A 1 214 ? 10.081 4.439 1.391 1.00 97.31 214 CYS A C 1
ATOM 1608 O O . CYS A 1 214 ? 9.287 4.788 0.518 1.00 97.31 214 CYS A O 1
ATOM 1610 N N . CYS A 1 215 ? 10.780 3.306 1.327 1.00 96.62 215 CYS A N 1
ATOM 1611 C CA . CYS A 1 215 ? 10.700 2.342 0.233 1.00 96.62 215 CYS A CA 1
ATOM 1612 C C . CYS A 1 215 ? 10.506 0.931 0.797 1.00 96.62 215 CYS A C 1
ATOM 1614 O O . CYS A 1 215 ? 11.372 0.415 1.495 1.00 96.62 215 CYS A O 1
ATOM 1616 N N . LEU A 1 216 ? 9.355 0.309 0.519 1.00 94.56 216 LEU A N 1
ATOM 1617 C CA . LEU A 1 216 ? 8.995 -1.036 1.006 1.00 94.56 216 LEU A CA 1
ATOM 1618 C C . LEU A 1 216 ? 9.270 -1.262 2.511 1.00 94.56 216 LEU A C 1
ATOM 1620 O O . LEU A 1 216 ? 9.718 -2.330 2.914 1.00 94.56 216 LEU A O 1
ATOM 1624 N N . GLY A 1 217 ? 9.001 -0.254 3.348 1.00 93.62 217 GLY A N 1
ATOM 1625 C CA . GLY A 1 217 ? 9.184 -0.336 4.804 1.00 93.62 217 GLY A CA 1
ATOM 1626 C C . GLY A 1 217 ? 10.581 0.037 5.314 1.00 93.62 217 GLY A C 1
ATOM 1627 O O . GLY A 1 217 ? 10.765 0.154 6.526 1.00 93.62 217 GLY A O 1
ATOM 1628 N N . GLU A 1 218 ? 11.539 0.295 4.423 1.00 95.75 218 GLU A N 1
ATOM 1629 C CA . GLU A 1 218 ? 12.877 0.769 4.774 1.00 95.75 218 GLU A CA 1
ATOM 1630 C C . GLU A 1 218 ? 13.026 2.274 4.530 1.00 95.75 218 GLU A C 1
ATOM 1632 O O . GLU A 1 218 ? 12.531 2.830 3.546 1.00 95.75 218 GLU A O 1
ATOM 1637 N N . LEU A 1 219 ? 13.719 2.949 5.449 1.00 96.19 219 LEU A N 1
ATOM 1638 C CA . LEU A 1 219 ? 13.965 4.387 5.378 1.00 96.19 219 LEU A CA 1
ATOM 1639 C C . LEU A 1 219 ? 15.317 4.658 4.727 1.00 96.19 219 LEU A C 1
ATOM 1641 O O . LEU A 1 219 ? 16.348 4.166 5.180 1.00 96.19 219 LEU A O 1
ATOM 1645 N N . THR A 1 220 ? 15.316 5.494 3.694 1.00 96.50 220 THR A N 1
ATOM 1646 C CA . THR A 1 220 ? 16.531 5.997 3.046 1.00 96.50 220 THR A CA 1
ATOM 1647 C C . THR A 1 220 ? 16.680 7.488 3.322 1.00 96.50 220 THR A C 1
ATOM 1649 O O . THR A 1 220 ? 15.707 8.234 3.223 1.00 96.50 220 THR A O 1
ATOM 1652 N N . HIS A 1 221 ? 17.889 7.927 3.679 1.00 96.31 221 HIS A N 1
ATOM 1653 C CA . HIS A 1 221 ? 18.185 9.341 3.907 1.00 96.31 221 HIS A CA 1
ATOM 1654 C C . HIS A 1 221 ? 18.148 10.129 2.593 1.00 96.31 221 HIS A C 1
ATOM 1656 O O . HIS A 1 221 ? 18.762 9.728 1.606 1.00 96.31 221 HIS A O 1
ATOM 1662 N N . GLY A 1 222 ? 17.443 11.255 2.604 1.00 94.81 222 GLY A N 1
ATOM 1663 C CA . GLY A 1 222 ? 17.158 12.094 1.449 1.00 94.81 222 GLY A CA 1
ATOM 1664 C C . GLY A 1 222 ? 15.648 12.200 1.191 1.00 94.81 222 GLY A C 1
ATOM 1665 O O . GLY A 1 222 ? 14.967 11.171 1.097 1.00 94.81 222 GLY A O 1
ATOM 1666 N N . PRO A 1 223 ? 15.095 13.418 1.058 1.00 94.81 223 PRO A N 1
ATOM 1667 C CA . PRO A 1 223 ? 13.708 13.607 0.648 1.00 94.81 223 PRO A CA 1
ATOM 1668 C C . PRO A 1 223 ? 13.522 13.340 -0.850 1.00 94.81 223 PRO A C 1
ATOM 1670 O O . PRO A 1 223 ? 14.447 13.513 -1.644 1.00 94.81 223 PRO A O 1
ATOM 1673 N N . ASN A 1 224 ? 12.291 13.003 -1.243 1.00 92.81 224 ASN A N 1
ATOM 1674 C CA . ASN A 1 224 ? 11.854 12.895 -2.643 1.00 92.81 224 ASN A CA 1
ATOM 1675 C C . ASN A 1 224 ? 12.703 11.946 -3.511 1.00 92.81 224 ASN A C 1
ATOM 1677 O O . ASN A 1 224 ? 12.888 12.187 -4.705 1.00 92.81 224 ASN A O 1
ATOM 1681 N N . LEU A 1 225 ? 13.229 10.873 -2.919 1.00 96.56 225 LEU A N 1
ATOM 1682 C CA . LEU A 1 225 ? 13.929 9.836 -3.671 1.00 96.56 225 LEU A CA 1
ATOM 1683 C C . LEU A 1 225 ? 12.924 8.917 -4.379 1.00 96.56 225 LEU A C 1
ATOM 1685 O O . LEU A 1 225 ? 11.798 8.724 -3.918 1.00 96.56 225 LEU A O 1
ATOM 1689 N N . LEU A 1 226 ? 13.339 8.318 -5.492 1.00 96.62 226 LEU A N 1
ATOM 1690 C CA . LEU A 1 226 ? 12.597 7.234 -6.131 1.00 96.62 226 LEU A CA 1
ATOM 1691 C C . LEU A 1 226 ? 12.953 5.907 -5.465 1.00 96.62 226 LEU A C 1
ATOM 1693 O O . LEU A 1 226 ? 14.079 5.726 -5.010 1.00 96.62 226 LEU A O 1
ATOM 1697 N N . CYS A 1 227 ? 12.021 4.959 -5.442 1.00 97.31 227 CYS A N 1
ATOM 1698 C CA . CYS A 1 227 ? 12.277 3.642 -4.869 1.00 97.31 227 CYS A CA 1
ATOM 1699 C C . CYS A 1 227 ? 12.792 2.651 -5.915 1.00 97.31 227 CYS A C 1
ATOM 1701 O O . CYS A 1 227 ? 12.225 2.511 -6.997 1.00 97.31 227 CYS A O 1
ATOM 1703 N N . CYS A 1 228 ? 13.844 1.929 -5.544 1.00 96.56 228 CYS A N 1
ATOM 1704 C CA . CYS A 1 228 ? 14.390 0.776 -6.244 1.00 96.56 228 CYS A CA 1
ATOM 1705 C C . CYS A 1 228 ? 14.412 -0.400 -5.262 1.00 96.56 228 CYS A C 1
ATOM 1707 O O . CYS A 1 228 ? 15.306 -0.508 -4.418 1.00 96.56 228 CYS A O 1
ATOM 1709 N N . GLY A 1 229 ? 13.367 -1.228 -5.289 1.00 94.81 229 GLY A N 1
ATOM 1710 C CA . GLY A 1 229 ? 13.100 -2.162 -4.195 1.00 94.81 229 GLY A CA 1
ATOM 1711 C C . GLY A 1 229 ? 12.907 -1.419 -2.865 1.00 94.81 229 GLY A C 1
ATOM 1712 O O . GLY A 1 229 ? 12.095 -0.499 -2.775 1.00 94.81 229 GLY A O 1
ATOM 1713 N N . SER A 1 230 ? 13.659 -1.808 -1.832 1.00 95.31 230 SER A N 1
ATOM 1714 C CA . SER A 1 230 ? 13.614 -1.191 -0.496 1.00 95.31 230 SER A CA 1
ATOM 1715 C C . SER A 1 230 ? 14.543 0.015 -0.320 1.00 95.31 230 SER A C 1
ATOM 1717 O O . SER A 1 230 ? 14.585 0.609 0.754 1.00 95.31 230 SER A O 1
ATOM 1719 N N . LYS A 1 231 ? 15.297 0.410 -1.351 1.00 96.00 231 LYS A N 1
ATOM 1720 C CA . LYS A 1 231 ? 16.235 1.537 -1.268 1.00 96.00 231 LYS A CA 1
ATOM 1721 C C . LYS A 1 231 ? 15.752 2.725 -2.089 1.00 96.00 231 LYS A C 1
ATOM 1723 O O . LYS A 1 231 ? 15.309 2.566 -3.225 1.00 96.00 231 LYS A O 1
ATOM 1728 N N . GLY A 1 232 ? 15.883 3.917 -1.521 1.00 96.88 232 GLY A N 1
ATOM 1729 C CA . GLY A 1 232 ? 15.699 5.175 -2.235 1.00 96.88 232 GLY A CA 1
ATOM 1730 C C . GLY A 1 232 ? 16.930 5.531 -3.072 1.00 96.88 232 GLY A C 1
ATOM 1731 O O . GLY A 1 232 ? 18.062 5.282 -2.657 1.00 96.88 232 GLY A O 1
ATOM 1732 N N . TYR A 1 233 ? 16.731 6.142 -4.235 1.00 96.31 233 TYR A N 1
ATOM 1733 C CA . TYR A 1 233 ? 17.804 6.705 -5.052 1.00 96.31 233 TYR A CA 1
ATOM 1734 C C . TYR A 1 233 ? 17.366 7.989 -5.761 1.00 96.31 233 TYR A C 1
ATOM 1736 O O . TYR A 1 233 ? 16.178 8.255 -5.945 1.00 96.31 233 TYR A O 1
ATOM 1744 N N . ASN A 1 234 ? 18.341 8.801 -6.165 1.00 96.12 234 ASN A N 1
ATOM 1745 C CA . ASN A 1 234 ? 18.112 10.010 -6.948 1.00 96.12 234 ASN A CA 1
ATOM 1746 C C . ASN A 1 234 ? 18.307 9.697 -8.442 1.00 96.12 234 ASN A C 1
ATOM 1748 O O . ASN A 1 234 ? 19.398 9.303 -8.854 1.00 96.12 234 ASN A O 1
ATOM 1752 N N . SER A 1 235 ? 17.269 9.898 -9.260 1.00 94.50 235 SER A N 1
ATOM 1753 C CA . SER A 1 235 ? 17.306 9.628 -10.708 1.00 94.50 235 SER A CA 1
ATOM 1754 C C . SER A 1 235 ? 18.278 10.507 -11.492 1.00 94.50 235 SER A C 1
ATOM 1756 O O . SER A 1 235 ? 18.641 10.172 -12.616 1.00 94.50 235 SER A O 1
ATOM 1758 N N . SER A 1 236 ? 18.701 11.635 -10.925 1.00 94.56 236 SER A N 1
ATOM 1759 C CA . SER A 1 236 ? 19.694 12.517 -11.542 1.00 94.56 236 SER A CA 1
ATOM 1760 C C . SER A 1 236 ? 21.120 11.989 -11.378 1.00 94.56 236 SER A C 1
ATOM 1762 O O . SER A 1 236 ? 22.000 12.372 -12.145 1.00 94.56 236 SER A O 1
ATOM 1764 N N . THR A 1 237 ? 21.368 11.122 -10.390 1.00 94.75 237 THR A N 1
ATOM 1765 C CA . THR A 1 237 ? 22.709 10.604 -10.070 1.00 94.75 237 THR A CA 1
ATOM 1766 C C . THR A 1 237 ? 22.827 9.089 -10.192 1.00 94.75 237 THR A C 1
ATOM 1768 O O . THR A 1 237 ? 23.920 8.558 -10.006 1.00 94.75 237 THR A O 1
ATOM 1771 N N . GLY A 1 238 ? 21.750 8.385 -10.530 1.00 95.19 238 GLY A N 1
ATOM 1772 C CA . GLY A 1 238 ? 21.770 6.949 -10.764 1.00 95.19 238 GLY A CA 1
ATOM 1773 C C . GLY A 1 238 ? 20.498 6.439 -11.428 1.00 95.19 238 GLY A C 1
ATOM 1774 O O . GLY A 1 238 ? 19.538 7.181 -11.633 1.00 95.19 238 GLY A O 1
ATOM 1775 N N . VAL A 1 239 ? 20.489 5.148 -11.744 1.00 96.31 239 VAL A N 1
ATOM 1776 C CA . VAL A 1 239 ? 19.360 4.447 -12.369 1.00 96.31 239 VAL A CA 1
ATOM 1777 C C . VAL A 1 239 ? 19.051 3.159 -11.606 1.00 96.31 239 VAL A C 1
ATOM 1779 O O . VAL A 1 239 ? 19.953 2.529 -11.055 1.00 96.31 239 VAL A O 1
ATOM 1782 N N . CYS A 1 240 ? 17.777 2.770 -11.567 1.00 96.75 240 CYS A N 1
ATOM 1783 C CA . CYS A 1 240 ? 17.332 1.502 -11.000 1.00 96.75 240 CYS A CA 1
ATOM 1784 C C . CYS A 1 240 ? 17.060 0.485 -12.110 1.00 96.75 240 CYS A C 1
ATOM 1786 O O . CYS A 1 240 ? 16.137 0.689 -12.897 1.00 96.75 240 CYS A O 1
ATOM 1788 N N . CYS A 1 241 ? 17.810 -0.618 -12.138 1.00 94.19 241 CYS A N 1
ATOM 1789 C CA . CYS A 1 241 ? 17.603 -1.726 -13.071 1.00 94.19 241 CYS A CA 1
ATOM 1790 C C . CYS A 1 241 ? 17.302 -3.004 -12.287 1.00 94.19 241 CYS A C 1
ATOM 1792 O O . CYS A 1 241 ? 18.147 -3.494 -11.541 1.00 94.19 241 CYS A O 1
ATOM 1794 N N . LEU A 1 242 ? 16.067 -3.501 -12.411 1.00 92.12 242 LEU A N 1
ATOM 1795 C CA . LEU A 1 242 ? 15.559 -4.706 -11.740 1.00 92.12 242 LEU A CA 1
ATOM 1796 C C . LEU A 1 242 ? 15.958 -4.781 -10.247 1.00 92.12 242 LEU A C 1
ATOM 1798 O O . LEU A 1 242 ? 16.584 -5.733 -9.793 1.00 92.12 242 LEU A O 1
ATOM 1802 N N . ASN A 1 243 ? 15.611 -3.735 -9.488 1.00 93.38 243 ASN A N 1
ATOM 1803 C CA . ASN A 1 243 ? 15.917 -3.552 -8.058 1.00 93.38 243 ASN A CA 1
ATOM 1804 C C . ASN A 1 243 ? 17.398 -3.314 -7.689 1.00 93.38 243 ASN A C 1
ATOM 1806 O O . ASN A 1 243 ? 17.712 -3.216 -6.503 1.00 93.38 243 ASN A O 1
ATOM 1810 N N . THR A 1 244 ? 18.299 -3.156 -8.662 1.00 94.25 244 THR A N 1
ATOM 1811 C CA . THR A 1 244 ? 19.696 -2.756 -8.424 1.00 94.25 244 THR A CA 1
ATOM 1812 C C . THR A 1 244 ? 19.913 -1.292 -8.799 1.00 94.25 244 THR A C 1
ATOM 1814 O O . THR A 1 244 ? 19.597 -0.874 -9.911 1.00 94.25 244 THR A O 1
ATOM 1817 N N . ILE A 1 245 ? 20.469 -0.506 -7.873 1.00 96.25 245 ILE A N 1
ATOM 1818 C CA . ILE A 1 245 ? 20.817 0.902 -8.105 1.00 96.25 245 ILE A CA 1
ATOM 1819 C C . ILE A 1 245 ? 22.244 0.979 -8.643 1.00 96.25 245 ILE A C 1
ATOM 1821 O O . ILE A 1 245 ? 23.183 0.524 -7.987 1.00 96.25 245 ILE A O 1
ATOM 1825 N N . TYR A 1 246 ? 22.404 1.621 -9.796 1.00 95.44 246 TYR A N 1
ATOM 1826 C CA . TYR A 1 246 ? 23.701 1.913 -10.396 1.00 95.44 246 TYR A CA 1
ATOM 1827 C C . TYR A 1 246 ? 23.997 3.416 -10.322 1.00 95.44 246 TYR A C 1
ATOM 1829 O O . TYR A 1 246 ? 23.179 4.211 -10.799 1.00 95.44 246 TYR A O 1
ATOM 1837 N N . PRO A 1 247 ? 25.140 3.831 -9.741 1.00 94.81 247 PRO A N 1
ATOM 1838 C CA . PRO A 1 247 ? 25.530 5.234 -9.696 1.00 94.81 247 PRO A CA 1
ATOM 1839 C C . PRO A 1 247 ? 26.033 5.706 -11.066 1.00 94.81 247 PRO A C 1
ATOM 1841 O O . PRO A 1 247 ? 26.829 5.033 -11.719 1.00 94.81 247 PRO A O 1
ATOM 1844 N N . GLY A 1 248 ? 25.594 6.889 -11.480 1.00 92.38 248 GLY A N 1
ATOM 1845 C CA . GLY A 1 248 ? 25.971 7.535 -12.732 1.00 92.38 248 GLY A CA 1
ATOM 1846 C C . GLY A 1 248 ? 24.809 8.320 -13.336 1.00 92.38 248 GLY A C 1
ATOM 1847 O O . GLY A 1 248 ? 23.722 7.786 -13.558 1.00 92.38 248 GLY A O 1
ATOM 1848 N N . ALA A 1 249 ? 25.041 9.599 -13.625 1.00 92.88 249 ALA A N 1
ATOM 1849 C CA . ALA A 1 249 ? 24.050 10.446 -14.276 1.00 92.88 249 ALA A CA 1
ATOM 1850 C C . ALA A 1 249 ? 23.847 10.024 -15.741 1.00 92.88 249 ALA A C 1
ATOM 1852 O O . ALA A 1 249 ? 24.811 9.857 -16.488 1.00 92.88 249 ALA A O 1
ATOM 1853 N N . GLY A 1 250 ? 22.587 9.893 -16.162 1.00 91.31 250 GLY A N 1
ATOM 1854 C CA . GLY A 1 250 ? 22.230 9.596 -17.554 1.00 91.31 250 GLY A CA 1
ATOM 1855 C C . GLY A 1 250 ? 22.396 8.134 -17.985 1.00 91.31 250 GLY A C 1
ATOM 1856 O O . GLY A 1 250 ? 22.216 7.841 -19.169 1.00 91.31 250 GLY A O 1
ATOM 1857 N N . LEU A 1 251 ? 22.704 7.223 -17.055 1.00 93.69 251 LEU A N 1
ATOM 1858 C CA . LEU A 1 251 ? 22.680 5.784 -17.319 1.00 93.69 251 LEU A CA 1
ATOM 1859 C C . LEU A 1 251 ? 21.253 5.301 -17.620 1.00 93.69 251 LEU A C 1
ATOM 1861 O O . LEU A 1 251 ? 20.271 5.849 -17.113 1.00 93.69 251 LEU A O 1
ATOM 1865 N N . LYS A 1 252 ? 21.141 4.248 -18.430 1.00 92.94 252 LYS A N 1
ATOM 1866 C CA . LYS A 1 252 ? 19.873 3.577 -18.755 1.00 92.94 252 LYS A CA 1
ATOM 1867 C C . LYS A 1 252 ? 19.959 2.090 -18.439 1.00 92.94 252 LYS A C 1
ATOM 1869 O O . LYS A 1 252 ? 21.052 1.545 -18.321 1.00 92.94 252 LYS A O 1
ATOM 1874 N N . CYS A 1 253 ? 18.808 1.433 -18.333 1.00 93.00 253 CYS A N 1
ATOM 1875 C CA . CYS A 1 253 ? 18.752 -0.010 -18.126 1.00 93.00 253 CYS A CA 1
ATOM 1876 C C . CYS A 1 253 ? 18.775 -0.786 -19.440 1.00 93.00 253 CYS A C 1
ATOM 1878 O O . CYS A 1 253 ? 18.151 -0.386 -20.423 1.00 93.00 253 CYS A O 1
ATOM 1880 N N . CYS A 1 254 ? 19.493 -1.903 -19.408 1.00 91.00 254 CYS A N 1
ATOM 1881 C CA . CYS A 1 254 ? 19.513 -2.967 -20.400 1.00 91.00 254 CYS A CA 1
ATOM 1882 C C . CYS A 1 254 ? 19.296 -4.276 -19.634 1.00 91.00 254 CYS A C 1
ATOM 1884 O O . CYS A 1 254 ? 20.236 -4.802 -19.028 1.00 91.00 254 CYS A O 1
ATOM 1886 N N . GLY A 1 255 ? 18.046 -4.730 -19.537 1.00 88.69 255 GLY A N 1
ATOM 1887 C CA . GLY A 1 255 ? 17.668 -5.768 -18.581 1.00 88.69 255 GLY A CA 1
ATOM 1888 C C . GLY A 1 255 ? 18.043 -5.405 -17.136 1.00 88.69 255 GLY A C 1
ATOM 1889 O O . GLY A 1 255 ? 17.627 -4.374 -16.603 1.00 88.69 2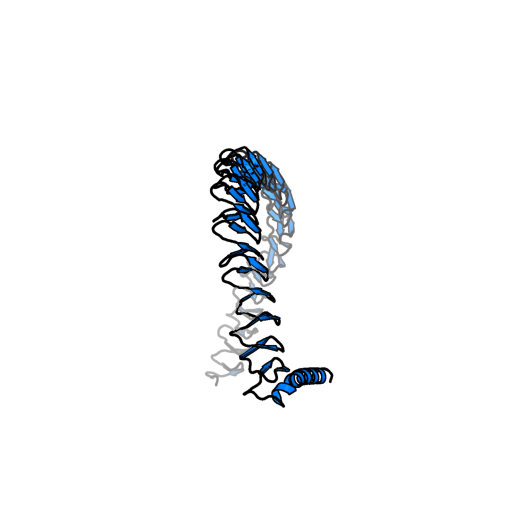55 GLY A O 1
ATOM 1890 N N . ILE A 1 256 ? 18.849 -6.259 -16.497 1.00 88.75 256 ILE A N 1
ATOM 1891 C CA . ILE A 1 256 ? 19.302 -6.076 -15.105 1.00 88.75 256 ILE A CA 1
ATOM 1892 C C . ILE A 1 256 ? 20.483 -5.107 -14.962 1.00 88.75 256 ILE A C 1
ATOM 1894 O O . ILE A 1 256 ? 20.772 -4.669 -13.853 1.00 88.75 256 ILE A O 1
ATOM 1898 N N . LEU A 1 257 ? 21.189 -4.795 -16.053 1.00 88.94 257 LEU A N 1
ATOM 1899 C CA . LEU A 1 257 ? 22.414 -3.998 -16.019 1.00 88.94 257 LEU A CA 1
ATOM 1900 C C . LEU A 1 257 ? 22.137 -2.544 -16.402 1.00 88.94 257 LEU A C 1
ATOM 1902 O O . LEU A 1 257 ? 21.283 -2.258 -17.242 1.00 88.94 257 LEU A O 1
ATOM 1906 N N . ALA A 1 258 ? 22.923 -1.625 -15.843 1.00 93.06 258 ALA A N 1
ATOM 1907 C CA . ALA A 1 258 ? 23.004 -0.259 -16.345 1.00 93.06 258 ALA A CA 1
ATOM 1908 C C . ALA A 1 258 ? 24.073 -0.132 -17.441 1.00 93.06 258 ALA A C 1
ATOM 1910 O O . ALA A 1 258 ? 25.121 -0.782 -17.379 1.00 93.06 258 ALA A O 1
ATOM 1911 N N . TYR A 1 259 ? 23.820 0.735 -18.419 1.00 90.94 259 TYR A N 1
ATOM 1912 C CA . TYR A 1 259 ? 24.773 1.098 -19.469 1.00 90.94 259 TYR A CA 1
ATOM 1913 C C . TYR A 1 259 ? 24.760 2.609 -19.723 1.00 90.94 259 TYR A C 1
ATOM 1915 O O . TYR A 1 259 ? 23.766 3.285 -19.432 1.00 90.94 259 TYR A O 1
ATOM 1923 N N . ASP A 1 260 ? 25.866 3.136 -20.254 1.00 91.94 260 ASP A N 1
ATOM 1924 C CA . ASP A 1 260 ? 25.989 4.536 -20.682 1.00 91.94 260 ASP A CA 1
ATOM 1925 C C . ASP A 1 260 ? 25.664 4.653 -22.182 1.00 91.94 260 ASP A C 1
ATOM 1927 O O . ASP A 1 260 ? 26.495 4.261 -23.005 1.00 91.94 260 ASP A O 1
ATOM 1931 N N . PRO A 1 261 ? 24.517 5.238 -22.583 1.00 90.31 261 PRO A N 1
ATOM 1932 C CA . PRO A 1 261 ? 24.149 5.374 -23.995 1.00 90.31 261 PRO A CA 1
ATOM 1933 C C . PRO A 1 261 ? 25.136 6.193 -24.838 1.00 90.31 261 PRO A C 1
ATOM 1935 O O . PRO A 1 261 ? 25.069 6.153 -26.065 1.00 90.31 261 PRO A O 1
ATOM 1938 N N . LYS A 1 262 ? 26.037 6.964 -24.210 1.00 90.62 262 LYS A N 1
ATOM 1939 C CA . LYS A 1 262 ? 27.083 7.727 -24.910 1.00 90.62 262 LYS A CA 1
ATOM 1940 C C . LYS A 1 262 ? 28.320 6.895 -25.239 1.00 90.62 262 LYS A C 1
ATOM 1942 O O . LYS A 1 262 ? 29.182 7.379 -25.969 1.00 90.62 262 LYS A O 1
ATOM 1947 N N . LYS A 1 263 ? 28.450 5.692 -24.679 1.00 88.56 263 LYS A N 1
ATOM 1948 C CA . LYS A 1 263 ? 29.627 4.819 -24.842 1.00 88.56 263 LYS A CA 1
ATOM 1949 C C . LYS A 1 263 ? 29.266 3.398 -25.248 1.00 88.56 263 LYS A C 1
ATOM 1951 O O . LYS A 1 263 ? 30.113 2.689 -25.787 1.00 88.56 263 LYS A O 1
ATOM 1956 N N . GLU A 1 264 ? 28.045 2.979 -24.955 1.00 90.62 264 GLU A N 1
ATOM 1957 C CA . GLU A 1 264 ? 27.583 1.607 -25.069 1.00 90.62 264 GLU A CA 1
ATOM 1958 C C . GLU A 1 264 ? 26.205 1.565 -25.746 1.00 90.62 264 GLU A C 1
ATOM 1960 O O . GLU A 1 264 ? 25.394 2.483 -25.606 1.00 90.62 264 GLU A O 1
ATOM 1965 N N . THR A 1 265 ? 25.921 0.466 -26.442 1.00 90.19 265 THR A N 1
ATOM 1966 C CA . THR A 1 265 ? 24.614 0.194 -27.063 1.00 90.19 265 THR A CA 1
ATOM 1967 C C . THR A 1 265 ? 23.984 -1.053 -26.442 1.00 90.19 265 THR A C 1
ATOM 1969 O O . THR A 1 265 ? 24.667 -2.068 -26.276 1.00 90.19 265 THR A O 1
ATOM 1972 N N . CYS A 1 266 ? 22.688 -0.989 -26.120 1.00 90.12 266 CYS A N 1
ATOM 1973 C CA . CYS A 1 266 ? 21.902 -2.109 -25.597 1.00 90.12 266 CYS A CA 1
ATOM 1974 C C . CYS A 1 266 ? 20.996 -2.709 -26.677 1.00 90.12 266 CYS A C 1
ATOM 1976 O O . CYS A 1 266 ? 20.220 -1.982 -27.296 1.00 90.12 266 CYS A O 1
ATOM 1978 N N . CYS A 1 267 ? 21.039 -4.034 -26.831 1.00 89.12 267 CYS A N 1
ATOM 1979 C CA . CYS A 1 267 ? 20.167 -4.781 -27.735 1.00 89.12 267 CYS A CA 1
ATOM 1980 C C . CYS A 1 267 ? 19.451 -5.913 -26.980 1.00 89.12 267 CYS A C 1
ATOM 1982 O O . CYS A 1 267 ? 20.115 -6.778 -26.402 1.00 89.12 267 CYS A O 1
ATOM 1984 N N . LEU A 1 268 ? 18.108 -5.885 -26.981 1.00 84.44 268 LEU A N 1
ATOM 1985 C CA . LEU A 1 268 ? 17.214 -6.885 -26.367 1.00 84.44 268 LEU A CA 1
ATOM 1986 C C . LEU A 1 268 ? 17.702 -7.376 -24.986 1.00 84.44 268 LEU A C 1
ATOM 1988 O O . LEU A 1 268 ? 17.873 -8.571 -24.750 1.00 84.44 268 LEU A O 1
ATOM 1992 N N . ASP A 1 269 ? 17.992 -6.432 -24.090 1.00 78.12 269 ASP A N 1
ATOM 1993 C CA . ASP A 1 269 ? 18.301 -6.667 -22.670 1.00 78.12 269 ASP A CA 1
ATOM 1994 C C . ASP A 1 269 ? 19.543 -7.515 -22.336 1.00 78.12 269 ASP A C 1
ATOM 1996 O O . ASP A 1 269 ? 19.808 -7.748 -21.157 1.00 78.12 269 ASP A O 1
ATOM 2000 N N . SER A 1 270 ? 20.331 -7.965 -23.321 1.00 68.12 270 SER A N 1
ATOM 2001 C CA . SER A 1 270 ? 21.280 -9.071 -23.080 1.00 68.12 270 SER A CA 1
ATOM 2002 C C . SER A 1 270 ? 22.755 -8.731 -23.282 1.00 68.12 270 SER A C 1
ATOM 2004 O O . SER A 1 270 ? 23.620 -9.495 -22.851 1.00 68.12 270 SER A O 1
ATOM 2006 N N . LYS A 1 271 ? 23.094 -7.599 -23.910 1.00 62.56 271 LYS A N 1
ATOM 2007 C CA . LYS A 1 271 ? 24.504 -7.235 -24.095 1.00 62.56 271 LYS A CA 1
ATOM 2008 C C . LYS A 1 271 ? 24.702 -5.738 -24.271 1.00 62.56 271 LYS A C 1
ATOM 2010 O O . LYS A 1 271 ? 24.169 -5.137 -25.201 1.00 62.56 271 LYS A O 1
ATOM 2015 N N . LYS A 1 272 ? 25.532 -5.161 -23.402 1.00 66.56 272 LYS A N 1
ATOM 2016 C CA . LYS A 1 272 ? 26.156 -3.864 -23.652 1.00 66.56 272 LYS A CA 1
ATOM 2017 C C . LYS A 1 272 ? 27.315 -4.074 -24.622 1.00 66.56 272 LYS A C 1
ATOM 2019 O O . LYS A 1 272 ? 28.227 -4.853 -24.349 1.00 66.56 272 LYS A O 1
ATOM 2024 N N . ASN A 1 273 ? 27.251 -3.428 -25.774 1.00 72.12 273 ASN A N 1
ATOM 2025 C CA . ASN A 1 273 ? 28.317 -3.473 -26.767 1.00 72.12 273 ASN A CA 1
ATOM 2026 C C . ASN A 1 273 ? 29.107 -2.167 -26.696 1.00 72.12 273 ASN A C 1
ATOM 2028 O O . ASN A 1 273 ? 28.508 -1.103 -26.550 1.00 72.12 273 ASN A O 1
ATOM 2032 N N . SER A 1 274 ? 30.436 -2.248 -26.774 1.00 73.06 274 SER A N 1
ATOM 2033 C CA . SER A 1 274 ? 31.300 -1.067 -26.807 1.00 73.06 274 SER A CA 1
ATOM 2034 C C . SER A 1 274 ? 31.071 -0.289 -28.101 1.00 73.06 274 SER A C 1
ATOM 2036 O O . SER A 1 274 ? 31.159 -0.862 -29.183 1.00 73.06 274 SER A O 1
ATOM 2038 N N . GLY A 1 275 ? 30.794 1.007 -27.982 1.00 74.94 275 GLY A N 1
ATOM 2039 C CA . GLY A 1 275 ? 30.457 1.878 -29.104 1.00 74.94 275 GLY A CA 1
ATOM 2040 C C . GLY A 1 275 ? 29.073 2.504 -28.940 1.00 74.94 275 GLY A C 1
ATOM 2041 O O . GLY A 1 275 ? 28.082 1.826 -28.653 1.00 74.94 275 GLY A O 1
ATOM 2042 N N . ALA A 1 276 ? 29.015 3.820 -29.133 1.00 75.69 276 ALA A N 1
ATOM 2043 C CA . ALA A 1 276 ? 27.766 4.562 -29.229 1.00 75.69 276 ALA A CA 1
ATOM 2044 C C . ALA A 1 276 ? 27.237 4.540 -30.667 1.00 75.69 276 ALA A C 1
ATOM 2046 O O . ALA A 1 276 ? 28.015 4.427 -31.612 1.00 75.69 276 ALA A O 1
ATOM 2047 N N . ASN A 1 277 ? 25.922 4.715 -30.824 1.00 79.62 277 ASN A N 1
ATOM 2048 C CA . ASN A 1 277 ? 25.234 4.787 -32.121 1.00 79.62 277 ASN A CA 1
ATOM 2049 C C . ASN A 1 277 ? 25.322 3.509 -32.977 1.00 79.62 277 ASN A C 1
ATOM 2051 O O . ASN A 1 277 ? 25.172 3.575 -34.197 1.00 79.62 277 ASN A O 1
ATOM 2055 N N . LEU A 1 278 ? 25.540 2.346 -32.358 1.00 88.62 278 LEU A N 1
ATOM 2056 C CA . LEU A 1 278 ? 25.419 1.070 -33.059 1.00 88.62 278 LEU A CA 1
ATOM 2057 C C . LEU A 1 278 ? 23.935 0.731 -33.270 1.00 88.62 278 LEU A C 1
ATOM 2059 O O . LEU A 1 278 ? 23.072 1.103 -32.474 1.00 88.62 278 LEU A O 1
ATOM 2063 N N . SER A 1 279 ? 23.635 0.014 -34.349 1.00 89.75 279 SER A N 1
ATOM 2064 C CA . SER A 1 279 ? 22.308 -0.550 -34.616 1.00 89.75 279 SER A CA 1
ATOM 2065 C C . SER A 1 279 ? 22.202 -1.960 -34.039 1.00 89.75 279 SER A C 1
ATOM 2067 O O . SER A 1 279 ? 23.215 -2.624 -33.837 1.00 89.75 279 SER A O 1
ATOM 2069 N N . CYS A 1 280 ? 20.986 -2.436 -33.772 1.00 90.88 280 CYS A N 1
ATOM 2070 C CA . CYS A 1 280 ? 20.766 -3.778 -33.234 1.00 90.88 280 CYS A CA 1
ATOM 2071 C C . CYS A 1 280 ? 20.307 -4.753 -34.321 1.00 90.88 280 CYS A C 1
ATOM 2073 O O . CYS A 1 280 ? 19.349 -4.485 -35.041 1.00 90.88 280 CYS A O 1
ATOM 2075 N N . CYS A 1 281 ? 20.969 -5.906 -34.384 1.00 90.44 281 CYS A N 1
ATOM 2076 C CA . CYS A 1 281 ? 20.552 -7.094 -35.117 1.00 90.44 281 CYS A CA 1
ATOM 2077 C C . CYS A 1 281 ? 20.226 -8.183 -34.088 1.00 90.44 281 CYS A C 1
ATOM 2079 O O . CYS A 1 281 ? 21.106 -8.918 -33.635 1.00 90.44 281 CYS A O 1
ATOM 2081 N N . GLY A 1 282 ? 18.981 -8.201 -33.607 1.00 87.62 282 GLY A N 1
ATOM 2082 C CA . GLY A 1 282 ? 18.605 -9.049 -32.474 1.00 87.62 282 GLY A CA 1
ATOM 2083 C C . GLY A 1 282 ? 19.350 -8.630 -31.202 1.00 87.62 282 GLY A C 1
ATOM 2084 O O . GLY A 1 282 ? 19.200 -7.497 -30.753 1.00 87.62 282 GLY A O 1
ATOM 2085 N N . PHE A 1 283 ? 20.159 -9.525 -30.626 1.00 86.44 283 PHE A N 1
ATOM 2086 C CA . PHE A 1 283 ? 20.971 -9.264 -29.422 1.00 86.44 283 PHE A CA 1
ATOM 2087 C C . PHE A 1 283 ? 22.357 -8.661 -29.718 1.00 86.44 283 PHE A C 1
ATOM 2089 O O . PHE A 1 283 ? 23.094 -8.309 -28.793 1.00 86.44 283 PHE A O 1
ATOM 2096 N N . LEU A 1 284 ? 22.744 -8.569 -30.993 1.00 85.69 284 LEU A N 1
ATOM 2097 C CA . LEU A 1 284 ? 24.059 -8.087 -31.408 1.00 85.69 284 LEU A CA 1
ATOM 2098 C C . LEU A 1 284 ? 23.978 -6.623 -31.829 1.00 85.69 284 LEU A C 1
ATOM 2100 O O . LEU A 1 284 ? 23.151 -6.267 -32.666 1.00 85.69 284 LEU A O 1
ATOM 2104 N N . ALA A 1 285 ? 24.861 -5.785 -31.288 1.00 89.81 285 ALA A N 1
ATOM 2105 C CA . ALA A 1 285 ? 25.055 -4.450 -31.836 1.00 89.81 285 ALA A CA 1
ATOM 2106 C C . ALA A 1 285 ? 26.059 -4.497 -32.991 1.00 89.81 285 ALA A C 1
ATOM 2108 O O . ALA A 1 285 ? 27.049 -5.229 -32.928 1.00 89.81 285 ALA A O 1
ATOM 2109 N N . TYR A 1 286 ? 25.820 -3.694 -34.020 1.00 88.00 286 TYR A N 1
ATOM 2110 C CA . TYR A 1 286 ? 26.679 -3.589 -35.192 1.00 88.00 286 TYR A CA 1
ATOM 2111 C C . TYR A 1 286 ? 26.745 -2.148 -35.704 1.00 88.00 286 TYR A C 1
ATOM 2113 O O . TYR A 1 286 ? 25.818 -1.362 -35.506 1.00 88.00 286 TYR A O 1
ATOM 2121 N N . ASP A 1 287 ? 27.838 -1.796 -36.382 1.00 89.31 287 ASP A N 1
ATOM 2122 C CA . ASP A 1 287 ? 27.952 -0.510 -37.073 1.00 89.31 287 ASP A CA 1
ATOM 2123 C C . ASP A 1 287 ? 27.238 -0.591 -38.436 1.00 89.31 287 ASP A C 1
ATOM 2125 O O . ASP A 1 287 ? 27.688 -1.359 -39.297 1.00 89.31 287 ASP A O 1
ATOM 2129 N N . PRO A 1 288 ? 26.151 0.173 -38.666 1.00 89.00 288 PRO A N 1
ATOM 2130 C CA . PRO A 1 288 ? 25.451 0.187 -39.950 1.00 89.00 288 PRO A CA 1
ATOM 2131 C C . PRO A 1 288 ? 26.297 0.756 -41.100 1.00 89.00 288 PRO A C 1
ATOM 2133 O O . PRO A 1 288 ? 25.965 0.543 -42.262 1.00 89.00 288 PRO A O 1
ATOM 2136 N N . ASN A 1 289 ? 27.406 1.441 -40.800 1.00 88.94 289 ASN A N 1
ATOM 2137 C CA . ASN A 1 289 ? 28.369 1.921 -41.796 1.00 88.94 289 ASN A CA 1
ATOM 2138 C C . ASN A 1 289 ? 29.396 0.864 -42.206 1.00 88.94 289 ASN A C 1
ATOM 2140 O O . ASN A 1 289 ? 30.221 1.133 -43.080 1.00 88.94 289 ASN A O 1
ATOM 2144 N N . ILE A 1 290 ? 29.361 -0.321 -41.593 1.00 88.31 290 ILE A N 1
ATOM 2145 C CA . ILE A 1 290 ? 30.236 -1.445 -41.937 1.00 88.31 290 ILE A CA 1
ATOM 2146 C C . ILE A 1 290 ? 29.406 -2.663 -42.317 1.00 88.31 290 ILE A C 1
ATOM 2148 O O . ILE A 1 290 ? 29.772 -3.350 -43.260 1.00 88.31 290 ILE A O 1
ATOM 2152 N N . ASN A 1 291 ? 28.287 -2.921 -41.639 1.00 91.88 291 ASN A N 1
ATOM 2153 C CA . ASN A 1 291 ? 27.516 -4.150 -41.793 1.00 91.88 291 ASN A CA 1
ATOM 2154 C C . ASN A 1 291 ? 26.044 -3.884 -42.125 1.00 91.88 291 ASN A C 1
ATOM 2156 O O . ASN A 1 291 ? 25.498 -2.830 -41.804 1.00 91.88 291 ASN A O 1
ATOM 2160 N N . THR A 1 292 ? 25.386 -4.886 -42.701 1.00 92.44 292 THR A N 1
ATOM 2161 C CA . THR A 1 292 ? 23.937 -4.922 -42.938 1.00 92.44 292 THR A CA 1
ATOM 2162 C C . THR A 1 292 ? 23.313 -6.053 -42.123 1.00 92.44 292 THR A C 1
ATOM 2164 O O . THR A 1 292 ? 23.834 -7.167 -42.113 1.00 92.44 292 THR A O 1
ATOM 2167 N N . CYS A 1 293 ? 22.189 -5.779 -41.453 1.00 92.25 293 CYS A N 1
ATOM 2168 C CA . CYS A 1 293 ? 21.404 -6.786 -40.739 1.00 92.25 293 CYS A CA 1
ATOM 2169 C C . CYS A 1 293 ? 20.128 -7.139 -41.504 1.00 92.25 293 CYS A C 1
ATOM 2171 O O . CYS A 1 293 ? 19.364 -6.246 -41.873 1.00 92.25 293 CYS A O 1
ATOM 2173 N N . CYS A 1 294 ? 19.856 -8.435 -41.654 1.00 92.12 294 CYS A N 1
ATOM 2174 C CA . CYS A 1 294 ? 18.630 -8.952 -42.254 1.00 92.12 294 CYS A CA 1
ATOM 2175 C C . CYS A 1 294 ? 17.827 -9.785 -41.250 1.00 92.12 294 CYS A C 1
ATOM 2177 O O . CYS A 1 294 ? 18.370 -10.622 -40.524 1.00 92.12 294 CYS A O 1
ATOM 2179 N N . ASN A 1 295 ? 16.513 -9.541 -41.204 1.00 89.50 295 ASN A N 1
ATOM 2180 C CA . ASN A 1 295 ? 15.551 -10.234 -40.337 1.00 89.50 295 ASN A CA 1
ATOM 2181 C C . ASN A 1 295 ? 15.915 -10.260 -38.837 1.00 89.50 295 ASN A C 1
ATOM 2183 O O . ASN A 1 295 ? 15.497 -11.171 -38.130 1.00 89.50 295 ASN A O 1
ATOM 2187 N N . ASN A 1 296 ? 16.674 -9.276 -38.335 1.00 86.31 296 ASN A N 1
ATOM 2188 C CA . ASN A 1 296 ? 17.147 -9.207 -36.942 1.00 86.31 296 ASN A CA 1
ATOM 2189 C C . ASN A 1 296 ? 17.998 -10.410 -36.486 1.00 86.31 296 ASN A C 1
ATOM 2191 O O . ASN A 1 296 ? 18.128 -10.639 -35.284 1.00 86.31 296 ASN A O 1
ATOM 2195 N N . ILE A 1 297 ? 18.559 -11.183 -37.422 1.00 84.06 297 ILE A N 1
ATOM 2196 C CA . ILE A 1 297 ? 19.317 -12.409 -37.119 1.00 84.06 297 ILE A CA 1
ATOM 2197 C C . ILE A 1 297 ? 20.652 -12.427 -37.866 1.00 84.06 297 ILE A C 1
ATOM 2199 O O . ILE A 1 297 ? 21.691 -12.670 -37.256 1.00 84.06 297 ILE A O 1
ATOM 2203 N N . SER A 1 298 ? 20.634 -12.175 -39.175 1.00 85.62 298 SER A N 1
ATOM 2204 C CA . SER A 1 298 ? 21.808 -12.359 -40.030 1.00 85.62 298 SER A CA 1
ATOM 2205 C C . SER A 1 298 ? 22.569 -11.050 -40.196 1.00 85.62 298 SER A C 1
ATOM 2207 O O . SER A 1 298 ? 22.011 -10.077 -40.706 1.00 85.62 298 SER A O 1
ATOM 2209 N N . LEU A 1 299 ? 23.840 -11.034 -39.796 1.00 89.44 299 LEU A N 1
ATOM 2210 C CA . LEU A 1 299 ? 24.740 -9.895 -39.959 1.00 89.44 299 LEU A CA 1
ATOM 2211 C C . LEU A 1 299 ? 25.744 -10.172 -41.081 1.00 89.44 299 LEU A C 1
ATOM 2213 O O . LEU A 1 299 ? 26.408 -11.207 -41.072 1.00 89.44 299 LEU A O 1
ATOM 2217 N N . PHE A 1 300 ? 25.878 -9.231 -42.010 1.00 90.06 300 PHE A N 1
ATOM 2218 C CA . PHE A 1 300 ? 26.767 -9.344 -43.164 1.00 90.06 300 PHE A CA 1
ATOM 2219 C C . PHE A 1 300 ? 27.682 -8.130 -43.284 1.00 90.06 300 PHE A C 1
ATOM 2221 O O . PHE A 1 300 ? 27.245 -7.003 -43.053 1.00 90.06 300 PHE A O 1
ATOM 2228 N N . GLU A 1 301 ? 28.925 -8.350 -43.708 1.00 88.06 301 GLU A N 1
ATOM 2229 C CA . GLU A 1 301 ? 29.883 -7.279 -43.983 1.00 88.06 301 GLU A CA 1
ATOM 2230 C C . GLU A 1 301 ? 29.506 -6.537 -45.279 1.00 88.06 301 GLU A C 1
ATOM 2232 O O . GLU A 1 301 ? 29.307 -7.141 -46.333 1.00 88.06 301 GLU A O 1
ATOM 2237 N N . GLY A 1 302 ? 29.377 -5.213 -45.190 1.00 85.44 302 GLY A N 1
ATOM 2238 C CA . GLY A 1 302 ? 28.973 -4.308 -46.264 1.00 85.44 302 GLY A CA 1
ATOM 2239 C C . GLY A 1 302 ? 27.821 -3.375 -45.868 1.00 85.44 302 GLY A C 1
ATOM 2240 O O . GLY A 1 302 ? 26.674 -3.794 -45.756 1.00 85.44 302 GLY A O 1
ATOM 2241 N N . ALA A 1 303 ? 28.102 -2.076 -45.754 1.00 79.94 303 ALA A N 1
ATOM 2242 C CA . ALA A 1 303 ? 27.185 -1.017 -45.294 1.00 79.94 303 ALA A CA 1
ATOM 2243 C C . ALA A 1 303 ? 26.096 -0.568 -46.284 1.00 79.94 303 ALA A C 1
ATOM 2245 O O . ALA A 1 303 ? 25.303 0.330 -46.011 1.00 79.94 303 ALA A O 1
ATOM 2246 N N . ARG A 1 304 ? 26.130 -1.106 -47.503 1.00 82.12 304 ARG A N 1
ATOM 2247 C CA . ARG A 1 304 ? 25.255 -0.702 -48.617 1.00 82.12 304 ARG A CA 1
ATOM 2248 C C . ARG A 1 304 ? 24.507 -1.875 -49.220 1.00 82.12 304 ARG A C 1
ATOM 2250 O O . ARG A 1 304 ? 23.903 -1.742 -50.282 1.00 82.12 304 ARG A O 1
ATOM 2257 N N . LEU A 1 305 ? 24.592 -3.026 -48.569 1.00 91.44 305 LEU A N 1
ATOM 2258 C CA . LEU A 1 305 ? 23.842 -4.180 -48.995 1.00 91.44 305 LEU A CA 1
ATOM 2259 C C . LEU A 1 305 ? 22.380 -4.002 -48.585 1.00 91.44 305 LEU A C 1
ATOM 2261 O O . LEU A 1 305 ? 22.048 -3.297 -47.635 1.00 91.44 305 LEU A O 1
ATOM 2265 N N . SER A 1 306 ? 21.488 -4.599 -49.357 1.00 92.62 306 SER A N 1
ATOM 2266 C CA . SER A 1 306 ? 20.057 -4.642 -49.072 1.00 92.62 306 SER A CA 1
ATOM 2267 C C . SER A 1 306 ? 19.647 -6.078 -48.789 1.00 92.62 306 SER A C 1
ATOM 2269 O O . SER A 1 306 ? 20.255 -7.015 -49.302 1.00 92.62 306 SER A O 1
ATOM 2271 N N . CYS A 1 307 ? 18.613 -6.259 -47.975 1.00 94.25 307 CYS A N 1
ATOM 2272 C CA . CYS A 1 307 ? 18.139 -7.588 -47.612 1.00 94.25 307 CYS A CA 1
ATOM 2273 C C . CYS A 1 307 ? 17.186 -8.154 -48.665 1.00 94.25 307 CYS A C 1
ATOM 2275 O O . CYS A 1 307 ? 16.261 -7.476 -49.115 1.00 94.25 307 CYS A O 1
ATOM 2277 N N . CYS A 1 308 ? 17.386 -9.422 -49.007 1.00 93.31 308 CYS A N 1
ATOM 2278 C CA . CYS A 1 308 ? 16.474 -10.237 -49.796 1.00 93.31 308 CYS A CA 1
ATOM 2279 C C . CYS A 1 308 ? 16.104 -11.477 -48.977 1.00 93.31 308 CYS A C 1
ATOM 2281 O O . CYS A 1 308 ? 16.724 -12.530 -49.090 1.00 93.31 308 CYS A O 1
ATOM 2283 N N . GLY A 1 309 ? 15.132 -11.332 -48.075 1.00 88.38 309 GLY A N 1
ATOM 2284 C CA . GLY A 1 309 ? 14.875 -12.353 -47.059 1.00 88.38 309 GLY A CA 1
ATOM 2285 C C . GLY A 1 309 ? 16.007 -12.397 -46.028 1.00 88.38 309 GLY A C 1
ATOM 2286 O O . GLY A 1 309 ? 16.262 -11.395 -45.365 1.00 88.38 309 GLY A O 1
ATOM 2287 N N . PHE A 1 310 ? 16.657 -13.555 -45.877 1.00 88.75 310 PHE A N 1
ATOM 2288 C CA . PHE A 1 310 ? 17.758 -13.755 -44.922 1.00 88.75 310 PHE A CA 1
ATOM 2289 C C . PHE A 1 310 ? 19.144 -13.449 -45.494 1.00 88.75 310 PHE A C 1
ATOM 2291 O O . PHE A 1 310 ? 20.093 -13.375 -44.718 1.00 88.75 310 PHE A O 1
ATOM 2298 N N . ASP A 1 311 ? 19.242 -13.256 -46.810 1.00 90.50 311 ASP A N 1
ATOM 2299 C CA . ASP A 1 311 ? 20.484 -12.959 -47.519 1.00 90.50 311 ASP A CA 1
ATOM 2300 C C . ASP A 1 311 ? 20.585 -11.480 -47.894 1.00 90.50 311 ASP A C 1
ATOM 2302 O O . ASP A 1 311 ? 19.606 -10.727 -47.878 1.00 90.50 311 ASP A O 1
ATOM 2306 N N . VAL A 1 312 ? 21.792 -11.076 -48.282 1.00 93.88 312 VAL A N 1
ATOM 2307 C CA . VAL A 1 312 ? 22.111 -9.727 -48.745 1.00 93.88 312 VAL A CA 1
ATOM 2308 C C . VAL A 1 312 ? 22.416 -9.688 -50.237 1.00 93.88 312 VAL A C 1
ATOM 2310 O O . VAL A 1 312 ? 22.961 -10.631 -50.807 1.00 93.88 312 VAL A O 1
ATOM 2313 N N . TYR A 1 313 ? 22.104 -8.561 -50.869 1.00 93.06 313 TYR A N 1
ATOM 2314 C CA . TYR A 1 313 ? 22.479 -8.267 -52.250 1.00 93.06 313 TYR A CA 1
ATOM 2315 C C . TYR A 1 313 ? 22.980 -6.829 -52.396 1.00 93.06 313 TYR A C 1
ATOM 2317 O O . TYR A 1 313 ? 22.615 -5.951 -51.613 1.00 93.06 313 TYR A O 1
ATOM 2325 N N . ASP A 1 314 ? 23.811 -6.579 -53.410 1.00 93.00 314 ASP A N 1
ATOM 2326 C CA . ASP A 1 314 ? 24.268 -5.229 -53.760 1.00 93.00 314 ASP A CA 1
ATOM 2327 C C . ASP A 1 314 ? 23.218 -4.561 -54.668 1.00 93.00 314 ASP A C 1
ATOM 2329 O O . ASP A 1 314 ? 23.093 -4.955 -55.834 1.00 93.00 314 ASP A O 1
ATOM 2333 N N . PRO A 1 315 ? 22.466 -3.548 -54.197 1.00 91.94 315 PRO A N 1
ATOM 2334 C CA . PRO A 1 315 ? 21.417 -2.907 -54.989 1.00 91.94 315 PRO A CA 1
ATOM 2335 C C . PRO A 1 315 ? 21.950 -2.165 -56.226 1.00 91.94 315 PRO A C 1
ATOM 2337 O O . PRO A 1 315 ? 21.170 -1.836 -57.119 1.00 91.94 315 PRO A O 1
ATOM 2340 N N . LEU A 1 316 ? 23.264 -1.921 -56.320 1.00 91.75 316 LEU A N 1
ATOM 2341 C CA . LEU A 1 316 ? 23.899 -1.332 -57.504 1.00 91.75 316 LEU A CA 1
ATOM 2342 C C . LEU A 1 316 ? 24.220 -2.363 -58.591 1.00 91.75 316 LEU A C 1
ATOM 2344 O O . LEU A 1 316 ? 24.555 -1.984 -59.713 1.00 91.75 316 LEU A O 1
ATOM 2348 N N . LYS A 1 317 ? 24.145 -3.660 -58.277 1.00 92.06 317 LYS A N 1
ATOM 2349 C CA . LYS A 1 317 ? 24.481 -4.752 -59.208 1.00 92.06 317 LYS A CA 1
ATOM 2350 C C . LYS A 1 317 ? 23.374 -5.784 -59.356 1.00 92.06 317 LYS A C 1
ATOM 2352 O O . LYS A 1 317 ? 23.403 -6.568 -60.304 1.00 92.06 317 LYS A O 1
ATOM 2357 N N . GLN A 1 318 ? 22.446 -5.836 -58.411 1.00 95.00 318 GLN A N 1
ATOM 2358 C CA . GLN A 1 318 ? 21.472 -6.907 -58.260 1.00 95.00 318 GLN A CA 1
ATOM 2359 C C . GLN A 1 318 ? 20.102 -6.341 -57.878 1.00 95.00 318 GLN A C 1
ATOM 2361 O O . GLN A 1 318 ? 19.968 -5.206 -57.423 1.00 95.00 318 GLN A O 1
ATOM 2366 N N . THR A 1 319 ? 19.057 -7.141 -58.059 1.00 95.00 319 THR A N 1
ATOM 2367 C CA . THR A 1 319 ? 17.688 -6.800 -57.648 1.00 95.00 319 THR A CA 1
ATOM 2368 C C . THR A 1 319 ? 17.049 -7.985 -56.947 1.00 95.00 319 THR A C 1
ATOM 2370 O O . THR A 1 319 ? 17.116 -9.109 -57.444 1.00 95.00 319 THR A O 1
ATOM 2373 N N . CYS A 1 320 ? 16.417 -7.737 -55.802 1.00 95.19 320 CYS A N 1
ATOM 2374 C CA . CYS A 1 320 ? 15.633 -8.743 -55.100 1.00 95.19 320 CYS A CA 1
ATOM 2375 C C . CYS A 1 320 ? 14.188 -8.746 -55.600 1.00 95.19 320 CYS A C 1
ATOM 2377 O O . CYS A 1 320 ? 13.524 -7.710 -55.578 1.00 95.19 320 CYS A O 1
ATOM 2379 N N . CYS A 1 321 ? 13.694 -9.916 -55.995 1.00 94.75 321 CYS A N 1
ATOM 2380 C CA . CYS A 1 321 ? 12.301 -10.127 -56.369 1.00 94.75 321 CYS A CA 1
ATOM 2381 C C . CYS A 1 321 ? 11.774 -11.363 -55.640 1.00 94.75 321 CYS A C 1
ATOM 2383 O O . CYS A 1 321 ? 12.275 -12.463 -55.859 1.00 94.75 321 CYS A O 1
ATOM 2385 N N . ASN A 1 322 ? 10.786 -11.185 -54.755 1.00 92.31 322 ASN A N 1
ATOM 2386 C CA . ASN A 1 322 ? 10.178 -12.266 -53.963 1.00 92.31 322 ASN A CA 1
ATOM 2387 C C . ASN A 1 322 ? 11.201 -13.186 -53.259 1.00 92.31 322 ASN A C 1
ATOM 2389 O O . ASN A 1 322 ? 11.063 -14.406 -53.267 1.00 92.31 322 ASN A O 1
ATOM 2393 N N . GLY A 1 323 ? 12.254 -12.610 -52.670 1.00 91.38 323 GLY A N 1
ATOM 2394 C CA . GLY A 1 323 ? 13.293 -13.380 -51.974 1.00 91.38 323 GLY A CA 1
ATOM 2395 C C . GLY A 1 323 ? 14.344 -14.020 -52.889 1.00 91.38 323 GLY A C 1
ATOM 2396 O O . GLY A 1 323 ? 15.234 -14.700 -52.393 1.00 91.38 323 GLY A O 1
ATOM 2397 N N . VAL A 1 324 ? 14.285 -13.791 -54.207 1.00 93.31 324 VAL A N 1
ATOM 2398 C CA . VAL A 1 324 ? 15.286 -14.270 -55.170 1.00 93.31 324 VAL A CA 1
ATOM 2399 C C . VAL A 1 324 ? 16.163 -13.115 -55.654 1.00 93.31 324 VAL A C 1
ATOM 2401 O O . VAL A 1 324 ? 15.669 -12.092 -56.138 1.00 93.31 324 VAL A O 1
ATOM 2404 N N . ILE A 1 325 ? 17.483 -13.288 -55.550 1.00 94.94 325 ILE A N 1
ATOM 2405 C CA . ILE A 1 325 ? 18.481 -12.305 -55.990 1.00 94.94 325 ILE A CA 1
ATOM 2406 C C . ILE A 1 325 ? 18.765 -12.493 -57.484 1.00 94.94 325 ILE A C 1
ATOM 2408 O O . ILE A 1 325 ? 19.264 -13.530 -57.921 1.00 94.94 325 ILE A O 1
ATOM 2412 N N . ASN A 1 326 ? 18.485 -11.461 -58.276 1.00 94.25 326 ASN A N 1
ATOM 2413 C CA . ASN A 1 326 ? 18.711 -11.440 -59.719 1.00 94.25 326 ASN A CA 1
ATOM 2414 C C . ASN A 1 326 ? 20.019 -10.708 -60.060 1.00 94.25 326 ASN A C 1
ATOM 2416 O O . ASN A 1 326 ? 20.312 -9.659 -59.484 1.00 94.25 326 ASN A O 1
ATOM 2420 N N . LYS A 1 327 ? 20.796 -11.233 -61.023 1.00 91.56 327 LYS A N 1
ATOM 2421 C CA . LYS A 1 327 ? 21.995 -10.560 -61.561 1.00 91.56 327 LYS A CA 1
ATOM 2422 C C . LYS A 1 327 ? 21.573 -9.412 -62.483 1.00 91.56 327 LYS A C 1
ATOM 2424 O O . LYS A 1 327 ? 20.956 -9.665 -63.513 1.00 91.56 327 LYS A O 1
ATOM 2429 N N . GLY A 1 328 ? 21.943 -8.182 -62.140 1.00 88.88 328 GLY A N 1
ATOM 2430 C CA . GLY A 1 328 ? 21.554 -6.963 -62.849 1.00 88.88 328 GLY A CA 1
ATOM 2431 C C . GLY A 1 328 ? 20.636 -6.065 -62.019 1.00 88.88 328 GLY A C 1
ATOM 2432 O O . GLY A 1 328 ? 19.952 -6.521 -61.103 1.00 88.88 328 GLY A O 1
ATOM 2433 N N . VAL A 1 329 ? 20.630 -4.772 -62.350 1.00 89.44 329 VAL A N 1
ATOM 2434 C CA . VAL A 1 329 ? 19.741 -3.781 -61.732 1.00 89.44 329 VAL A CA 1
ATOM 2435 C C . VAL A 1 329 ? 18.498 -3.628 -62.594 1.00 89.44 329 VAL A C 1
ATOM 2437 O O . VAL A 1 329 ? 18.545 -3.077 -63.697 1.00 89.44 329 VAL A O 1
ATOM 2440 N N . PHE A 1 330 ? 17.377 -4.119 -62.085 1.00 89.88 330 PHE A N 1
ATOM 2441 C CA . PHE A 1 330 ? 16.086 -4.075 -62.751 1.00 89.88 330 PHE A CA 1
ATOM 2442 C C . PHE A 1 330 ? 15.173 -3.069 -62.062 1.00 89.88 330 PHE A C 1
ATOM 2444 O O . PHE A 1 330 ? 15.188 -2.916 -60.844 1.00 89.88 330 PHE A O 1
ATOM 2451 N N . LYS A 1 331 ? 14.353 -2.367 -62.850 1.00 86.44 331 LYS A N 1
ATOM 2452 C CA . LYS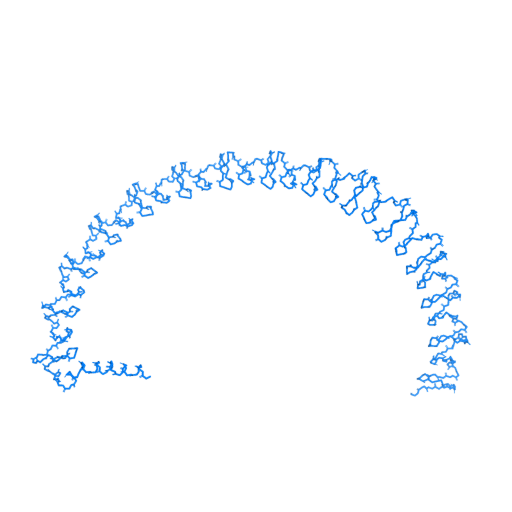 A 1 331 ? 13.440 -1.351 -62.305 1.00 86.44 331 LYS A CA 1
ATOM 2453 C C . LYS A 1 331 ? 12.212 -1.962 -61.638 1.00 86.44 331 LYS A C 1
ATOM 2455 O O . LYS A 1 331 ? 11.596 -1.304 -60.807 1.00 86.44 331 LYS A O 1
ATOM 2460 N N . GLN A 1 332 ? 11.807 -3.159 -62.063 1.00 91.81 332 GLN A N 1
ATOM 2461 C CA . GLN A 1 332 ? 10.581 -3.817 -61.618 1.00 91.81 332 GLN A CA 1
ATOM 2462 C C . GLN A 1 332 ? 10.764 -5.336 -61.555 1.00 91.81 332 GLN A C 1
ATOM 2464 O O . GLN A 1 332 ? 11.619 -5.901 -62.239 1.00 91.81 332 GLN A O 1
ATOM 2469 N N . CYS A 1 333 ? 9.921 -5.986 -60.755 1.00 94.38 333 CYS A N 1
ATOM 2470 C CA . CYS A 1 333 ? 9.871 -7.436 -60.612 1.00 94.38 333 CYS A CA 1
ATOM 2471 C C . CYS A 1 333 ? 8.676 -8.030 -61.364 1.00 94.38 333 CYS A C 1
ATOM 2473 O O . CYS A 1 333 ? 7.567 -7.499 -61.324 1.00 94.38 333 CYS A O 1
ATOM 2475 N N . CYS A 1 334 ? 8.913 -9.163 -62.016 1.00 93.75 334 CYS A N 1
ATOM 2476 C CA . CYS A 1 334 ? 7.929 -10.032 -62.635 1.00 93.75 334 CYS A CA 1
ATOM 2477 C C . CYS A 1 334 ? 7.980 -11.391 -61.926 1.00 93.75 334 CYS A C 1
ATOM 2479 O O . CYS A 1 334 ? 8.780 -12.261 -62.269 1.00 93.75 334 CYS A O 1
ATOM 2481 N N . GLY A 1 335 ? 7.179 -11.551 -60.870 1.00 92.00 335 GLY A N 1
ATOM 2482 C CA . GLY A 1 335 ? 7.326 -12.688 -59.959 1.00 92.00 335 GLY A CA 1
ATOM 2483 C C . GLY A 1 335 ? 8.697 -12.666 -59.277 1.00 92.00 335 GLY A C 1
ATOM 2484 O O . GLY A 1 335 ? 9.044 -11.685 -58.624 1.00 92.00 335 GLY A O 1
ATOM 2485 N N . ASN A 1 336 ? 9.484 -13.727 -59.462 1.00 93.69 336 ASN A N 1
ATOM 2486 C CA . ASN A 1 336 ? 10.812 -13.879 -58.852 1.00 93.69 336 ASN A CA 1
ATOM 2487 C C . ASN A 1 336 ? 11.945 -13.263 -59.693 1.00 93.69 336 ASN A C 1
ATOM 2489 O O . ASN A 1 336 ? 13.104 -13.296 -59.278 1.00 93.69 336 ASN A O 1
ATOM 2493 N N . TYR A 1 337 ? 11.633 -12.714 -60.870 1.00 92.81 337 TYR A N 1
ATOM 2494 C CA . TYR A 1 337 ? 12.630 -12.224 -61.819 1.00 92.81 337 TYR A CA 1
ATOM 2495 C C . TYR A 1 337 ? 12.561 -10.713 -61.992 1.00 92.81 337 TYR A C 1
ATOM 2497 O O . TYR A 1 337 ? 11.481 -10.141 -62.131 1.00 92.81 337 TYR A O 1
ATOM 2505 N N . GLY A 1 338 ? 13.718 -10.060 -62.022 1.00 93.19 338 GLY A N 1
ATOM 2506 C CA . GLY A 1 338 ? 13.806 -8.650 -62.388 1.00 93.19 338 GLY A CA 1
ATOM 2507 C C . GLY A 1 338 ? 13.655 -8.465 -63.898 1.00 93.19 338 GLY A C 1
ATOM 2508 O O . GLY A 1 338 ? 14.168 -9.266 -64.677 1.00 93.19 338 GLY A O 1
ATOM 2509 N N . PHE A 1 339 ? 12.961 -7.411 -64.325 1.00 92.38 339 PHE A N 1
ATOM 2510 C CA . PHE A 1 339 ? 12.843 -7.059 -65.741 1.00 92.38 339 PHE A CA 1
ATOM 2511 C C . PHE A 1 339 ? 12.927 -5.547 -65.967 1.00 92.38 339 PHE A C 1
ATOM 2513 O O . PHE A 1 339 ? 12.700 -4.734 -65.062 1.00 92.38 339 PHE A O 1
ATOM 2520 N N . ASN A 1 340 ? 13.281 -5.151 -67.192 1.00 90.12 340 ASN A N 1
ATOM 2521 C CA . ASN A 1 340 ? 13.316 -3.743 -67.579 1.00 90.12 340 ASN A CA 1
ATOM 2522 C C . ASN A 1 340 ? 12.041 -3.370 -68.355 1.00 90.12 340 ASN A C 1
ATOM 2524 O O . ASN A 1 340 ? 11.937 -3.729 -69.530 1.00 90.12 340 ASN A O 1
ATOM 2528 N N . PRO A 1 341 ? 11.111 -2.580 -67.782 1.00 88.81 341 PRO A N 1
ATOM 2529 C CA . PRO A 1 341 ? 9.853 -2.222 -68.444 1.00 88.81 341 PRO A CA 1
ATOM 2530 C C . PRO A 1 341 ? 10.048 -1.386 -69.723 1.00 88.81 341 PRO A C 1
ATOM 2532 O O . PRO A 1 341 ? 9.143 -1.272 -70.547 1.00 88.81 341 PRO A O 1
ATOM 2535 N N . ASN A 1 342 ? 11.239 -0.810 -69.927 1.00 89.75 342 ASN A N 1
ATOM 2536 C CA . ASN A 1 342 ? 11.567 -0.080 -71.153 1.00 89.75 342 ASN A CA 1
ATOM 2537 C C . ASN A 1 342 ? 11.922 -0.995 -72.332 1.00 89.75 342 ASN A C 1
ATOM 2539 O O . ASN A 1 342 ? 11.992 -0.512 -73.462 1.00 89.75 342 ASN A O 1
ATOM 2543 N N . MET A 1 343 ? 12.180 -2.278 -72.080 1.00 89.12 343 MET A N 1
ATOM 2544 C CA . MET A 1 343 ? 12.580 -3.259 -73.093 1.00 89.12 343 MET A CA 1
ATOM 2545 C C . MET A 1 343 ? 11.672 -4.488 -73.110 1.00 89.12 343 MET A C 1
ATOM 2547 O O . MET A 1 343 ? 11.603 -5.163 -74.130 1.00 89.12 343 MET A O 1
ATOM 2551 N N . GLN A 1 344 ? 10.997 -4.774 -72.001 1.00 93.06 344 GLN A N 1
ATOM 2552 C CA . GLN A 1 344 ? 10.290 -6.022 -71.750 1.00 93.06 344 GLN A CA 1
ATOM 2553 C C . GLN A 1 344 ? 8.932 -5.755 -71.099 1.00 93.06 344 GLN A C 1
ATOM 2555 O O . GLN A 1 344 ? 8.725 -4.724 -70.456 1.00 93.06 344 GLN A O 1
ATOM 2560 N N . THR A 1 345 ? 8.021 -6.714 -71.227 1.00 93.31 345 THR A N 1
ATOM 2561 C CA . THR A 1 345 ? 6.676 -6.677 -70.644 1.00 93.31 345 THR A CA 1
ATOM 2562 C C . THR A 1 345 ? 6.467 -7.903 -69.754 1.00 93.31 345 THR A C 1
ATOM 2564 O O . THR A 1 345 ? 6.754 -9.029 -70.162 1.00 93.31 345 THR A O 1
ATOM 2567 N N . CYS A 1 346 ? 5.968 -7.695 -68.533 1.00 93.88 346 CYS A N 1
ATOM 2568 C CA . CYS A 1 346 ? 5.653 -8.771 -67.593 1.00 93.88 346 CYS A CA 1
ATOM 2569 C C . CYS A 1 346 ? 4.185 -9.191 -67.705 1.00 93.88 346 CYS A C 1
ATOM 2571 O O . CYS A 1 346 ? 3.295 -8.365 -67.508 1.00 93.88 346 CYS A O 1
ATOM 2573 N N . CYS A 1 347 ? 3.935 -10.480 -67.939 1.00 93.31 347 CYS A N 1
ATOM 2574 C CA . CYS A 1 347 ? 2.593 -11.048 -68.030 1.00 93.31 347 CYS A CA 1
ATOM 2575 C C . CYS A 1 347 ? 2.483 -12.290 -67.137 1.00 93.31 347 CYS A C 1
ATOM 2577 O O . CYS A 1 347 ? 3.115 -13.309 -67.402 1.00 93.31 347 CYS A O 1
ATOM 2579 N N . GLN A 1 348 ? 1.705 -12.203 -66.051 1.00 91.81 348 GLN A N 1
ATOM 2580 C CA . GLN A 1 348 ? 1.506 -13.296 -65.079 1.00 91.81 348 GLN A CA 1
ATOM 2581 C C . GLN A 1 348 ? 2.815 -13.947 -64.575 1.00 91.81 348 GLN A C 1
ATOM 2583 O O . GLN A 1 348 ? 2.895 -15.165 -64.429 1.00 91.81 348 GLN A O 1
ATOM 2588 N N . GLY A 1 349 ? 3.859 -13.146 -64.334 1.00 90.31 349 GLY A N 1
ATOM 2589 C CA . GLY A 1 349 ? 5.164 -13.640 -63.875 1.00 90.31 349 GLY A CA 1
ATOM 2590 C C . GLY A 1 349 ? 6.115 -14.103 -64.988 1.00 90.31 349 GLY A C 1
ATOM 2591 O O . GLY A 1 349 ? 7.227 -14.521 -64.684 1.00 90.31 349 GLY A O 1
ATOM 2592 N N . PHE A 1 350 ? 5.715 -14.002 -66.261 1.00 91.94 350 PHE A N 1
ATOM 2593 C CA . PHE A 1 350 ? 6.556 -14.314 -67.419 1.00 91.94 350 PHE A CA 1
ATOM 2594 C C . PHE A 1 350 ? 7.028 -13.032 -68.105 1.00 91.94 350 PHE A C 1
ATOM 2596 O O . PHE A 1 350 ? 6.227 -12.162 -68.462 1.00 91.94 350 PHE A O 1
ATOM 2603 N N . ILE A 1 351 ? 8.341 -12.925 -68.299 1.00 93.00 351 ILE A N 1
ATOM 2604 C CA . ILE A 1 351 ? 8.976 -11.803 -68.990 1.00 93.00 351 ILE A CA 1
ATOM 2605 C C . ILE A 1 351 ? 8.935 -12.079 -70.491 1.00 93.00 351 ILE A C 1
ATOM 2607 O O . ILE A 1 351 ? 9.350 -13.142 -70.946 1.00 93.00 351 ILE A O 1
ATOM 2611 N N . ASN A 1 352 ? 8.433 -11.113 -71.250 1.00 93.25 352 ASN A N 1
ATOM 2612 C CA . ASN A 1 352 ? 8.363 -11.164 -72.702 1.00 93.25 352 ASN A CA 1
ATOM 2613 C C . ASN A 1 352 ? 9.153 -9.991 -73.293 1.00 93.25 352 ASN A C 1
ATOM 2615 O O . ASN A 1 352 ? 9.069 -8.871 -72.780 1.00 93.25 352 ASN A O 1
ATOM 2619 N N . ASP A 1 353 ? 9.882 -10.231 -74.382 1.00 91.31 353 ASP A N 1
ATOM 2620 C CA . ASP A 1 353 ? 10.641 -9.186 -75.067 1.00 91.31 353 ASP A CA 1
ATOM 2621 C C . ASP A 1 353 ? 9.720 -8.220 -75.814 1.00 91.31 353 ASP A C 1
ATOM 2623 O O . ASP A 1 353 ? 8.764 -8.615 -76.482 1.00 91.31 353 ASP A O 1
ATOM 2627 N N . GLY A 1 354 ? 10.031 -6.931 -75.708 1.00 86.75 354 GLY A N 1
ATOM 2628 C CA . GLY A 1 354 ? 9.248 -5.848 -76.281 1.00 86.75 354 GLY A CA 1
ATOM 2629 C C . GLY A 1 354 ? 8.613 -4.960 -75.214 1.00 86.75 354 GLY A C 1
ATOM 2630 O O . GLY A 1 354 ? 8.111 -5.404 -74.179 1.00 86.75 354 GLY A O 1
ATOM 2631 N N . LYS A 1 355 ? 8.639 -3.656 -75.489 1.00 86.38 355 LYS A N 1
ATOM 2632 C CA . LYS A 1 355 ? 8.079 -2.608 -74.631 1.00 86.38 355 LYS A CA 1
ATOM 2633 C C . LYS A 1 355 ? 6.673 -2.233 -75.080 1.00 86.38 355 LYS A C 1
ATOM 2635 O O . LYS A 1 355 ? 6.382 -2.275 -76.273 1.00 86.38 355 LYS A O 1
ATOM 2640 N N . LYS A 1 356 ? 5.849 -1.762 -74.138 1.00 81.44 356 LYS A N 1
ATOM 2641 C CA . LYS A 1 356 ? 4.467 -1.306 -74.394 1.00 81.44 356 LYS A CA 1
ATOM 2642 C C . LYS A 1 356 ? 3.576 -2.378 -75.051 1.00 81.44 356 LYS A C 1
ATOM 2644 O O . LYS A 1 356 ? 2.668 -2.038 -75.804 1.00 81.44 356 LYS A O 1
ATOM 2649 N N . LEU A 1 357 ? 3.843 -3.655 -74.784 1.00 90.12 357 LEU A N 1
ATO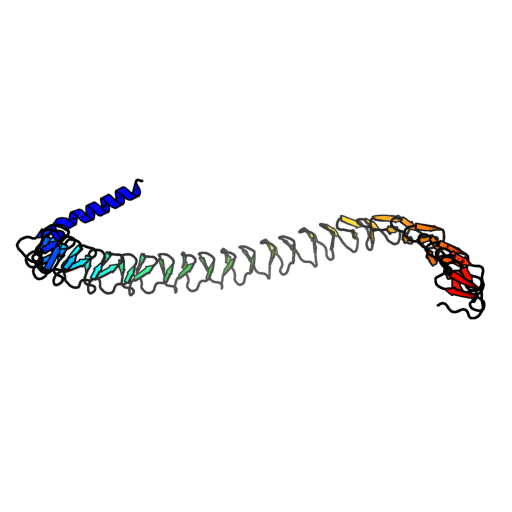M 2650 C CA . LEU A 1 357 ? 2.987 -4.749 -75.234 1.00 90.12 357 LEU A CA 1
ATOM 2651 C C . LEU A 1 357 ? 1.826 -4.946 -74.249 1.00 90.12 357 LEU A C 1
ATOM 2653 O O . LEU A 1 357 ? 1.933 -4.586 -73.075 1.00 90.12 357 LEU A O 1
ATOM 2657 N N . LEU A 1 358 ? 0.724 -5.527 -74.719 1.00 90.88 358 LEU A N 1
ATOM 2658 C CA . LEU A 1 358 ? -0.380 -5.955 -73.858 1.00 90.88 358 LEU A CA 1
ATOM 2659 C C . LEU A 1 358 ? -0.229 -7.433 -73.497 1.00 90.88 358 LEU A C 1
ATOM 2661 O O . LEU A 1 358 ? 0.397 -8.202 -74.224 1.00 90.88 358 LEU A O 1
ATOM 2665 N N . CYS A 1 359 ? -0.822 -7.839 -72.377 1.00 93.50 359 CYS A N 1
ATOM 2666 C CA . CYS A 1 359 ? -0.758 -9.220 -71.912 1.00 93.50 359 CYS A CA 1
ATOM 2667 C C . CYS A 1 359 ? -1.958 -10.046 -72.374 1.00 93.50 359 CYS A C 1
ATOM 2669 O O . CYS A 1 359 ? -3.109 -9.630 -72.250 1.00 93.50 359 CYS A O 1
ATOM 2671 N N . CYS A 1 360 ? -1.670 -11.255 -72.847 1.00 91.75 360 CYS A N 1
ATOM 2672 C CA . CYS A 1 360 ? -2.618 -12.327 -73.111 1.00 91.75 360 CYS A CA 1
ATOM 2673 C C . CYS A 1 360 ? -2.185 -13.549 -72.291 1.00 91.75 360 CYS A C 1
ATOM 2675 O O . CYS A 1 360 ? -1.284 -14.293 -72.685 1.00 91.75 360 CYS A O 1
ATOM 2677 N N . ALA A 1 361 ? -2.767 -13.709 -71.099 1.00 89.69 361 ALA A N 1
ATOM 2678 C CA . ALA A 1 361 ? -2.272 -14.629 -70.072 1.00 89.69 361 ALA A CA 1
ATOM 2679 C C . ALA A 1 361 ? -0.769 -14.425 -69.787 1.00 89.69 361 ALA A C 1
ATOM 2681 O O . ALA A 1 361 ? -0.387 -13.373 -69.281 1.00 89.69 361 ALA A O 1
ATOM 2682 N N . LYS A 1 362 ? 0.081 -15.404 -70.123 1.00 92.31 362 LYS A N 1
ATOM 2683 C CA . LYS A 1 362 ? 1.539 -15.379 -69.895 1.00 92.31 362 LYS A CA 1
ATOM 2684 C C . LYS A 1 362 ? 2.337 -14.728 -71.032 1.00 92.31 362 LYS A C 1
ATOM 2686 O O . LYS A 1 362 ? 3.525 -14.461 -70.868 1.00 92.31 362 LYS A O 1
ATOM 2691 N N . ARG A 1 363 ? 1.718 -14.502 -72.196 1.00 90.81 363 ARG A N 1
ATOM 2692 C CA . ARG A 1 363 ? 2.393 -13.974 -73.392 1.00 90.81 363 ARG A CA 1
ATOM 2693 C C . ARG A 1 363 ? 2.095 -12.497 -73.581 1.00 90.81 363 ARG A C 1
ATOM 2695 O O . ARG A 1 363 ? 0.951 -12.073 -73.422 1.00 90.81 363 ARG A O 1
ATOM 2702 N N . ALA A 1 364 ? 3.104 -11.733 -73.975 1.00 92.56 364 ALA A N 1
ATOM 2703 C CA . ALA A 1 364 ? 2.907 -10.364 -74.423 1.00 92.56 364 ALA A CA 1
ATOM 2704 C C . ALA A 1 364 ? 2.649 -10.326 -75.934 1.00 92.56 364 ALA A C 1
ATOM 2706 O O . ALA A 1 364 ? 3.198 -11.131 -76.688 1.00 92.56 364 ALA A O 1
ATOM 2707 N N . TYR A 1 365 ? 1.810 -9.394 -76.379 1.00 89.00 365 TYR A N 1
ATOM 2708 C CA . TYR A 1 365 ? 1.506 -9.193 -77.790 1.00 89.00 365 TYR A CA 1
ATOM 2709 C C . TYR A 1 365 ? 1.411 -7.708 -78.141 1.00 89.00 365 TYR A C 1
ATOM 2711 O O . TYR A 1 365 ? 1.022 -6.876 -77.321 1.00 89.00 365 TYR A O 1
ATOM 2719 N N . ASP A 1 366 ? 1.776 -7.382 -79.381 1.00 88.94 366 ASP A N 1
ATOM 2720 C CA . ASP A 1 366 ? 1.590 -6.046 -79.950 1.00 88.94 366 ASP A CA 1
ATOM 2721 C C . ASP A 1 366 ? 0.127 -5.900 -80.398 1.00 88.94 366 ASP A C 1
ATOM 2723 O O . ASP A 1 366 ? -0.263 -6.610 -81.335 1.00 88.94 366 ASP A O 1
ATOM 2727 N N . PRO A 1 367 ? -0.679 -5.020 -79.771 1.00 85.31 367 PRO A N 1
ATOM 2728 C CA . PRO A 1 367 ? -2.093 -4.859 -80.107 1.00 85.31 367 PRO A CA 1
ATOM 2729 C C . PRO A 1 367 ? -2.338 -4.266 -81.500 1.00 85.31 367 PRO A C 1
ATOM 2731 O O . PRO A 1 367 ? -3.457 -4.338 -82.001 1.00 85.31 367 PRO A O 1
ATOM 2734 N N . LEU A 1 368 ? -1.322 -3.686 -82.150 1.00 83.94 368 LEU A N 1
ATOM 2735 C CA . LEU A 1 368 ? -1.447 -3.216 -83.534 1.00 83.94 368 LEU A CA 1
ATOM 2736 C C . LEU A 1 368 ? -1.389 -4.373 -84.537 1.00 83.94 368 LEU A C 1
ATOM 2738 O O . LEU A 1 368 ? -1.978 -4.294 -85.616 1.00 83.94 368 LEU A O 1
ATOM 2742 N N . LYS A 1 369 ? -0.680 -5.451 -84.187 1.00 84.38 369 LYS A N 1
ATOM 2743 C CA . LYS A 1 369 ? -0.427 -6.597 -85.073 1.00 84.38 369 LYS A CA 1
ATOM 2744 C C . LYS A 1 369 ? -1.222 -7.841 -84.704 1.00 84.38 369 LYS A C 1
ATOM 2746 O O . LYS A 1 369 ? -1.433 -8.691 -85.564 1.00 84.38 369 LYS A O 1
ATOM 2751 N N . ASN A 1 370 ? -1.608 -7.967 -83.441 1.00 87.50 370 ASN A N 1
ATOM 2752 C CA . ASN A 1 370 ? -2.198 -9.180 -82.908 1.00 87.50 370 ASN A CA 1
ATOM 2753 C C . ASN A 1 370 ? -3.405 -8.862 -82.032 1.00 87.50 370 ASN A C 1
ATOM 2755 O O . ASN A 1 370 ? -3.503 -7.787 -81.444 1.00 87.50 370 ASN A O 1
ATOM 2759 N N . THR A 1 371 ? -4.275 -9.853 -81.884 1.00 87.81 371 THR A N 1
ATOM 2760 C CA . THR A 1 371 ? -5.448 -9.790 -81.009 1.00 87.81 371 THR A CA 1
ATOM 2761 C C . THR A 1 371 ? -5.396 -10.944 -80.011 1.00 87.81 371 THR A C 1
ATOM 2763 O O . THR A 1 371 ? -5.085 -12.075 -80.388 1.00 87.81 371 THR A O 1
ATOM 2766 N N . CYS A 1 372 ? -5.686 -10.671 -78.735 1.00 88.44 372 CYS A N 1
ATOM 2767 C CA . CYS A 1 372 ? -5.781 -11.699 -77.698 1.00 88.44 372 CYS A CA 1
ATOM 2768 C C . CYS A 1 372 ? -7.211 -12.219 -77.566 1.00 88.44 372 CYS A C 1
ATOM 2770 O O . CYS A 1 372 ? -8.100 -11.467 -77.170 1.00 88.44 372 CYS A O 1
ATOM 2772 N N . CYS A 1 373 ? -7.408 -13.511 -77.821 1.00 87.50 373 CYS A N 1
ATOM 2773 C CA . CYS A 1 373 ? -8.690 -14.193 -77.694 1.00 87.50 373 CYS A CA 1
ATOM 2774 C C . CYS A 1 373 ? -8.541 -15.407 -76.772 1.00 87.50 373 CYS A C 1
ATOM 2776 O O . CYS A 1 373 ? -7.858 -16.369 -77.116 1.00 87.50 373 CYS A O 1
ATOM 2778 N N . ASN A 1 374 ? -9.146 -15.343 -75.580 1.00 87.31 374 ASN A N 1
ATOM 2779 C CA . ASN A 1 374 ? -9.148 -16.421 -74.583 1.00 87.31 374 ASN A CA 1
ATOM 2780 C C . ASN A 1 374 ? -7.747 -17.032 -74.337 1.00 87.31 374 ASN A C 1
ATOM 2782 O O . ASN A 1 374 ? -7.511 -18.224 -74.508 1.00 87.31 374 ASN A O 1
ATOM 2786 N N . SER A 1 375 ? -6.791 -16.176 -73.956 1.00 86.56 375 SER A N 1
ATOM 2787 C CA . SER A 1 375 ? -5.376 -16.522 -73.712 1.00 86.56 375 SER A CA 1
ATOM 2788 C C . SER A 1 375 ? -4.554 -16.925 -74.948 1.00 86.56 375 SER A C 1
ATOM 2790 O O . SER A 1 375 ? -3.360 -17.196 -74.811 1.00 86.56 375 SER A O 1
ATOM 2792 N N . ASN A 1 376 ? -5.141 -16.908 -76.150 1.00 85.75 376 ASN A N 1
ATOM 2793 C CA . ASN A 1 376 ? -4.446 -17.165 -77.410 1.00 85.75 376 ASN A CA 1
ATOM 2794 C C . ASN A 1 376 ? -4.171 -15.863 -78.172 1.00 85.75 376 ASN A C 1
ATOM 2796 O O . ASN A 1 376 ? -5.071 -15.056 -78.403 1.00 85.75 376 ASN A O 1
ATOM 2800 N N . VAL A 1 377 ? -2.914 -15.665 -78.576 1.00 87.19 377 VAL A N 1
ATOM 2801 C CA . VAL A 1 377 ? -2.487 -14.525 -79.400 1.00 87.19 377 VAL A CA 1
ATOM 2802 C C . VAL A 1 377 ? -2.631 -14.903 -80.868 1.00 87.19 377 VAL A C 1
ATOM 2804 O O . VAL A 1 377 ? -1.986 -15.843 -81.332 1.00 87.19 377 VAL A O 1
ATOM 2807 N N . LEU A 1 378 ? -3.465 -14.165 -81.594 1.00 84.50 378 LEU A N 1
ATOM 2808 C CA . LEU A 1 378 ? -3.730 -14.380 -83.013 1.00 84.50 378 LEU A CA 1
ATOM 2809 C C . LEU A 1 378 ? -3.021 -13.317 -83.851 1.00 84.50 378 LEU A C 1
ATOM 2811 O O . LEU A 1 378 ? -3.112 -12.133 -83.527 1.00 84.50 378 LEU A O 1
ATOM 2815 N N . VAL A 1 379 ? -2.374 -13.728 -84.948 1.00 78.50 379 VAL A N 1
ATOM 2816 C CA . VAL A 1 379 ? -1.718 -12.828 -85.917 1.00 78.50 379 VAL A CA 1
ATOM 2817 C C . VAL A 1 379 ? -2.779 -12.184 -86.807 1.00 78.50 379 VAL A C 1
ATOM 2819 O O . VAL A 1 379 ? -2.975 -12.537 -87.968 1.00 78.50 379 VAL A O 1
ATOM 2822 N N . ALA A 1 380 ? -3.536 -11.280 -86.207 1.00 69.69 380 ALA A N 1
ATOM 2823 C CA . ALA A 1 380 ? -4.617 -10.560 -86.841 1.00 69.69 380 ALA A CA 1
ATOM 2824 C C . ALA A 1 380 ? -4.533 -9.111 -86.343 1.00 69.69 380 ALA A C 1
ATOM 2826 O O . ALA A 1 380 ? -4.667 -8.862 -85.141 1.00 69.69 380 ALA A O 1
ATOM 2827 N N . GLY A 1 381 ? -4.209 -8.193 -87.262 1.00 63.50 381 GLY A N 1
ATOM 2828 C CA . GLY A 1 381 ? -3.946 -6.780 -86.969 1.00 63.50 381 GLY A CA 1
ATOM 2829 C C . GLY A 1 381 ? -5.125 -6.051 -86.320 1.00 63.50 381 GLY A C 1
ATOM 2830 O O . GLY A 1 381 ? -6.215 -6.607 -86.182 1.00 63.50 381 GLY A O 1
ATOM 2831 N N . GLY A 1 382 ? -4.908 -4.793 -85.932 1.00 62.41 382 GLY A N 1
ATOM 2832 C CA . GLY A 1 382 ? -5.926 -3.968 -85.273 1.00 62.41 382 GLY A CA 1
ATOM 2833 C C . GLY A 1 382 ? -7.290 -3.990 -85.989 1.00 62.41 382 GLY A C 1
ATOM 2834 O O . GLY A 1 382 ? -7.358 -3.845 -87.208 1.00 62.41 382 GLY A O 1
ATOM 2835 N N . GLY A 1 383 ? -8.375 -4.180 -85.222 1.00 69.19 383 GLY A N 1
ATOM 2836 C CA . GLY A 1 383 ? -9.761 -4.222 -85.728 1.00 69.19 383 GLY A CA 1
ATOM 2837 C C . GLY A 1 383 ? -10.438 -5.602 -85.720 1.00 69.19 383 GLY A C 1
ATOM 2838 O O . GLY A 1 383 ? -11.543 -5.751 -86.242 1.00 69.19 383 GLY A O 1
ATOM 2839 N N . VAL A 1 384 ? -9.809 -6.619 -85.129 1.00 79.50 384 VAL A N 1
ATOM 2840 C CA . VAL A 1 384 ? -10.347 -7.985 -85.030 1.00 79.50 384 VAL A CA 1
ATOM 2841 C C . VAL A 1 384 ? -11.015 -8.189 -83.668 1.00 79.50 384 VAL A C 1
ATOM 2843 O O . VAL A 1 384 ? -10.517 -7.748 -82.637 1.00 79.50 384 VAL A O 1
ATOM 2846 N N . SER A 1 385 ? -12.184 -8.827 -83.661 1.00 83.38 385 SER A N 1
ATOM 2847 C CA . SER A 1 385 ? -12.931 -9.196 -82.454 1.00 83.38 385 SER A CA 1
ATOM 2848 C C . SER A 1 385 ? -12.791 -10.684 -82.162 1.00 83.38 385 SER A C 1
ATOM 2850 O O . SER A 1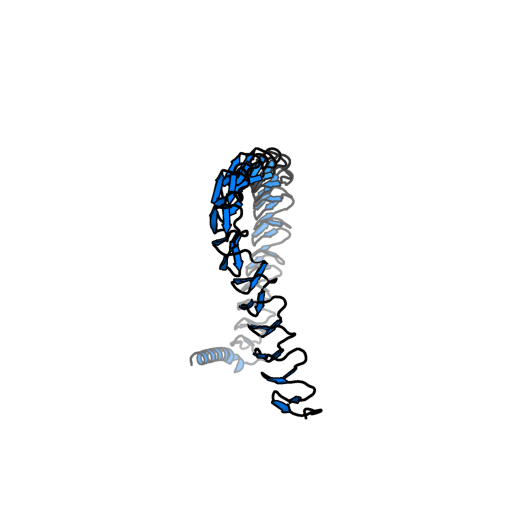 385 ? -12.503 -11.476 -83.056 1.00 83.38 385 SER A O 1
ATOM 2852 N N . CYS A 1 386 ? -12.998 -11.070 -80.907 1.00 86.94 386 CYS A N 1
ATOM 2853 C CA . CYS A 1 386 ? -12.814 -12.449 -80.470 1.00 86.94 386 CYS A CA 1
ATOM 2854 C C . CYS A 1 386 ? -14.129 -13.220 -80.404 1.00 86.94 386 CYS A C 1
ATOM 2856 O O . CYS A 1 386 ? -15.124 -12.727 -79.874 1.00 86.94 386 CYS A O 1
ATOM 2858 N N . CYS A 1 387 ? -14.097 -14.451 -80.909 1.00 86.31 387 CYS A N 1
ATOM 2859 C CA . CYS A 1 387 ? -15.102 -15.484 -80.716 1.00 86.31 387 CYS A CA 1
ATOM 2860 C C . CYS A 1 387 ? -14.412 -16.719 -80.131 1.00 86.31 387 CYS A C 1
ATOM 2862 O O . CYS A 1 387 ? -13.763 -17.472 -80.857 1.00 86.31 387 CYS A O 1
ATOM 2864 N N . ASN A 1 388 ? -14.476 -16.896 -78.809 1.00 85.00 388 ASN A N 1
ATOM 2865 C CA . ASN A 1 388 ? -13.644 -17.866 -78.086 1.00 85.00 388 ASN A CA 1
ATOM 2866 C C . ASN A 1 388 ? -12.146 -17.695 -78.407 1.00 85.00 388 ASN A C 1
ATOM 2868 O O . ASN A 1 388 ? -11.569 -16.660 -78.086 1.00 85.00 388 ASN A O 1
ATOM 2872 N N . ASN A 1 389 ? -11.526 -18.694 -79.043 1.00 83.38 389 ASN A N 1
ATOM 2873 C CA . ASN A 1 389 ? -10.114 -18.692 -79.441 1.00 83.38 389 ASN A CA 1
ATOM 2874 C C . ASN A 1 389 ? -9.896 -18.158 -80.869 1.00 83.38 389 ASN A C 1
ATOM 2876 O O . ASN A 1 389 ? -8.757 -18.126 -81.328 1.00 83.38 389 ASN A O 1
ATOM 2880 N N . LEU A 1 390 ? -10.962 -17.793 -81.592 1.00 81.62 390 LEU A N 1
ATOM 2881 C CA . LEU A 1 390 ? -10.906 -17.372 -82.992 1.00 81.62 390 LEU A CA 1
ATOM 2882 C C . LEU A 1 390 ? -11.078 -15.860 -83.124 1.00 81.62 390 LEU A C 1
ATOM 2884 O O . LEU A 1 390 ? -11.946 -15.252 -82.500 1.00 81.62 390 LEU A O 1
ATOM 2888 N N . GLY A 1 391 ? -10.260 -15.260 -83.980 1.00 84.38 391 GLY A N 1
ATOM 2889 C CA . GLY A 1 391 ? -10.342 -13.853 -84.343 1.00 84.38 391 GLY A CA 1
ATOM 2890 C C . GLY A 1 391 ? -11.205 -13.701 -85.585 1.00 84.38 391 GLY A C 1
ATOM 2891 O O . GLY A 1 391 ? -11.021 -14.432 -86.557 1.00 84.38 391 GLY A O 1
ATOM 2892 N N . TYR A 1 392 ? -12.136 -12.753 -85.571 1.00 82.38 392 TYR A N 1
ATOM 2893 C CA . TYR A 1 392 ? -12.988 -12.448 -86.715 1.00 82.38 392 TYR A CA 1
ATOM 2894 C C . TYR A 1 392 ? -13.158 -10.942 -86.916 1.00 82.38 392 TYR A C 1
ATOM 2896 O O . TYR A 1 392 ? -13.092 -10.153 -85.973 1.00 82.38 392 TYR A O 1
ATOM 2904 N N . LYS A 1 393 ? -13.400 -10.525 -88.161 1.00 83.12 393 LYS A N 1
ATOM 2905 C CA . LYS A 1 393 ? -13.773 -9.141 -88.470 1.00 83.12 393 LYS A CA 1
ATOM 2906 C C . LYS A 1 393 ? -15.286 -9.002 -88.361 1.00 83.12 393 LYS A C 1
ATOM 2908 O O . LYS A 1 393 ? -16.010 -9.720 -89.050 1.00 83.12 393 LYS A O 1
ATOM 2913 N N . LYS A 1 394 ? -15.756 -8.051 -87.548 1.00 79.50 394 LYS A N 1
ATOM 2914 C CA . LYS A 1 394 ? -17.196 -7.763 -87.383 1.00 79.50 394 LYS A CA 1
ATOM 2915 C C . LYS A 1 394 ? -17.895 -7.419 -88.706 1.00 79.50 394 LYS A C 1
ATOM 2917 O O . LYS A 1 394 ? -19.094 -7.602 -88.834 1.00 79.50 394 LYS A O 1
ATOM 2922 N N . GLU A 1 395 ? -17.142 -6.944 -89.696 1.00 79.62 395 GLU A N 1
ATOM 2923 C CA . GLU A 1 395 ? -17.644 -6.613 -91.035 1.00 79.62 395 GLU A CA 1
ATOM 2924 C C . GLU A 1 395 ? -18.082 -7.836 -91.848 1.00 79.62 395 GLU A C 1
ATOM 2926 O O . GLU A 1 395 ? -18.899 -7.703 -92.757 1.00 79.62 395 GLU A O 1
ATOM 2931 N N . THR A 1 396 ? -17.514 -9.015 -91.578 1.00 80.25 396 THR A N 1
ATOM 2932 C CA . THR A 1 396 ? -17.715 -10.218 -92.403 1.00 80.25 396 THR A CA 1
ATOM 2933 C C . THR A 1 396 ? -18.265 -11.401 -91.625 1.00 80.25 396 THR A C 1
ATOM 2935 O O . THR A 1 396 ? -18.540 -12.445 -92.217 1.00 80.25 396 THR A O 1
ATOM 2938 N N . SER A 1 397 ? -18.340 -11.313 -90.301 1.00 83.88 397 SER A N 1
ATOM 2939 C CA . SER A 1 397 ? -18.745 -12.428 -89.448 1.00 83.88 397 SER A CA 1
ATOM 2940 C C . SER A 1 397 ? -19.290 -11.918 -88.115 1.00 83.88 397 SER A C 1
ATOM 2942 O O . SER A 1 397 ? -18.897 -10.844 -87.659 1.00 83.88 397 SER A O 1
ATOM 2944 N N . THR A 1 398 ? -20.133 -12.722 -87.469 1.00 87.00 398 THR A N 1
ATOM 2945 C CA . THR A 1 398 ? -20.695 -12.450 -86.136 1.00 87.00 398 THR A CA 1
ATOM 2946 C C . THR A 1 398 ? -20.436 -13.647 -85.223 1.00 87.00 398 THR A C 1
ATOM 2948 O O . THR A 1 398 ? -20.573 -14.795 -85.646 1.00 87.00 398 THR A O 1
ATOM 2951 N N . CYS A 1 399 ? -20.054 -13.396 -83.970 1.00 86.56 399 CYS A N 1
ATOM 2952 C CA . CYS A 1 399 ? -19.912 -14.439 -82.955 1.00 86.56 399 CYS A CA 1
ATOM 2953 C C . CYS A 1 399 ? -21.176 -14.553 -82.103 1.00 86.56 399 CYS A C 1
ATOM 2955 O O . CYS A 1 399 ? -21.569 -13.560 -81.494 1.00 86.56 399 CYS A O 1
ATOM 2957 N N . CYS A 1 400 ? -21.749 -15.753 -82.012 1.00 85.50 400 CYS A N 1
ATOM 2958 C CA . CYS A 1 400 ? -22.906 -16.050 -81.166 1.00 85.50 400 CYS A CA 1
ATOM 2959 C C . CYS A 1 400 ? -22.568 -17.234 -80.265 1.00 85.50 400 CYS A C 1
ATOM 2961 O O . CYS A 1 400 ? -22.218 -18.296 -80.778 1.00 85.50 400 CYS A O 1
ATOM 2963 N N . ASP A 1 401 ? -22.611 -17.036 -78.946 1.00 84.06 401 ASP A N 1
ATOM 2964 C CA . ASP A 1 401 ? -22.311 -18.061 -77.932 1.00 84.06 401 ASP A CA 1
ATOM 2965 C C . ASP A 1 401 ? -21.007 -18.835 -78.185 1.00 84.06 401 ASP A C 1
ATOM 2967 O O . ASP A 1 401 ? -20.903 -20.045 -77.997 1.00 84.06 401 ASP A O 1
ATOM 2971 N N . GLY A 1 402 ? -19.981 -18.122 -78.656 1.00 80.50 402 GLY A N 1
ATOM 2972 C CA . GLY A 1 402 ? -18.669 -18.703 -78.927 1.00 80.50 402 GLY A CA 1
ATOM 2973 C C . GLY A 1 402 ? -18.550 -19.468 -80.252 1.00 80.50 402 GLY A C 1
ATOM 2974 O O . GLY A 1 402 ? -17.474 -19.990 -80.556 1.00 80.50 402 GLY A O 1
ATOM 2975 N N . VAL A 1 403 ? -19.609 -19.497 -81.066 1.00 82.81 403 VAL A N 1
ATOM 2976 C CA . VAL A 1 403 ? -19.602 -20.045 -82.427 1.00 82.81 403 VAL A CA 1
ATOM 2977 C C . VAL A 1 403 ? -19.524 -18.907 -83.444 1.00 82.81 403 VAL A C 1
ATOM 2979 O O . VAL A 1 403 ? -20.338 -17.980 -83.439 1.00 82.81 403 VAL A O 1
ATOM 2982 N N . LEU A 1 404 ? -18.538 -18.977 -84.340 1.00 84.75 404 LEU A N 1
ATOM 2983 C CA . LEU A 1 404 ? -18.343 -17.982 -85.390 1.00 84.75 404 LEU A CA 1
ATOM 2984 C C . LEU A 1 404 ? -19.250 -18.278 -86.591 1.00 84.75 404 LEU A C 1
ATOM 2986 O O . LEU A 1 404 ? -19.131 -19.333 -87.211 1.00 84.75 404 LEU A O 1
ATOM 2990 N N . LYS A 1 405 ? -20.112 -17.328 -86.960 1.00 83.00 405 LYS A N 1
ATOM 2991 C CA . LYS A 1 405 ? -20.942 -17.398 -88.170 1.00 83.00 405 LYS A CA 1
ATOM 2992 C C . LYS A 1 405 ? -20.391 -16.452 -89.241 1.00 83.00 405 LYS A C 1
ATOM 2994 O O . LYS A 1 405 ? -20.216 -15.261 -88.982 1.00 83.00 405 LYS A O 1
ATOM 2999 N N . ILE A 1 406 ? -20.112 -16.973 -90.439 1.00 82.38 406 ILE A N 1
ATOM 3000 C CA . ILE A 1 406 ? -19.547 -16.208 -91.566 1.00 82.38 406 ILE A CA 1
ATOM 3001 C C . ILE A 1 406 ? -20.687 -15.599 -92.398 1.00 82.38 406 ILE A C 1
ATOM 3003 O O . ILE A 1 406 ? -21.531 -16.327 -92.912 1.00 82.38 406 ILE A O 1
ATOM 3007 N N . GLY A 1 407 ? -20.703 -14.272 -92.540 1.00 74.50 407 GLY A N 1
ATOM 3008 C CA . GLY A 1 407 ? -21.699 -13.512 -93.301 1.00 74.50 407 GLY A CA 1
ATOM 3009 C C . GLY A 1 407 ? -21.828 -12.064 -92.809 1.00 74.50 407 GLY A C 1
ATOM 3010 O O . GLY A 1 407 ? -21.591 -11.774 -91.637 1.00 74.50 407 GLY A O 1
ATOM 3011 N N . LYS A 1 408 ? -22.184 -11.137 -93.708 1.00 71.00 408 LYS A N 1
ATOM 3012 C CA . LYS A 1 408 ? -22.401 -9.717 -93.369 1.00 71.00 408 LYS A CA 1
ATOM 3013 C C . LYS A 1 408 ? -23.778 -9.522 -92.713 1.00 71.00 408 LYS A C 1
ATOM 3015 O O . LYS A 1 408 ? -24.739 -10.142 -93.155 1.00 71.00 408 LYS A O 1
ATOM 3020 N N . ASN A 1 409 ? -23.878 -8.632 -91.719 1.00 68.56 409 ASN A N 1
ATOM 3021 C CA . ASN A 1 409 ? -25.125 -8.251 -91.021 1.00 68.56 409 ASN A CA 1
ATOM 3022 C C . ASN A 1 409 ? -25.881 -9.398 -90.320 1.00 68.56 409 ASN A C 1
ATOM 3024 O O . ASN A 1 409 ? -27.097 -9.333 -90.156 1.00 68.56 409 ASN A O 1
ATOM 3028 N N . LEU A 1 410 ? -25.179 -10.448 -89.893 1.00 70.69 410 LEU A N 1
ATOM 3029 C CA . LEU A 1 410 ? -25.784 -11.515 -89.096 1.00 70.69 410 LEU A CA 1
ATOM 3030 C C . LEU A 1 410 ? -25.996 -11.034 -87.652 1.00 70.69 410 LEU A C 1
ATOM 3032 O O . LEU A 1 410 ? -25.052 -10.549 -87.026 1.00 70.69 410 LEU A O 1
ATOM 3036 N N . SER A 1 411 ? -27.201 -11.198 -87.108 1.00 75.06 411 SER A N 1
ATOM 3037 C CA . SER A 1 411 ? -27.504 -11.012 -85.684 1.00 75.06 411 SER A CA 1
ATOM 3038 C C . SER A 1 411 ? -27.574 -12.362 -84.967 1.00 75.06 411 SER A C 1
ATOM 3040 O O . SER A 1 411 ? -27.943 -13.382 -85.553 1.00 75.06 411 SER A O 1
ATOM 3042 N N . CYS A 1 412 ? -27.187 -12.383 -83.693 1.00 80.44 412 CYS A N 1
ATOM 3043 C CA . CYS A 1 412 ? -27.441 -13.534 -82.832 1.00 80.44 412 CYS A CA 1
ATOM 3044 C C . CYS A 1 412 ? -28.917 -13.520 -82.425 1.00 80.44 412 CYS A C 1
ATOM 3046 O O . CYS A 1 412 ? -29.438 -12.452 -82.104 1.00 80.44 412 CYS A O 1
ATOM 3048 N N . CYS A 1 413 ? -29.578 -14.674 -82.526 1.00 72.81 413 CYS A N 1
ATOM 3049 C CA . CYS A 1 413 ? -30.965 -14.861 -82.104 1.00 72.81 413 CYS A CA 1
ATOM 3050 C C . CYS A 1 413 ? -31.045 -15.104 -80.604 1.00 72.81 413 CYS A C 1
ATOM 3052 O O . CYS A 1 413 ? -30.123 -15.783 -80.097 1.00 72.81 413 CYS A O 1
#